Protein AF-F2SB40-F1 (afdb_monomer_lite)

InterPro domains:
  IPR001394 Peptidase C19, ubiquitin carboxyl-terminal hydrolase [PF00443] (615-653)
  IPR018200 Ubiquitin specific protease, conserved site [PS00972] (616-631)
  IPR025305 UCH repeated domain [PF13446] (339-382)
  IPR025305 UCH repeated domain [PF13446] (407-465)
  IPR025305 UCH repeated domain [PF13446] (474-531)
  IPR025305 UCH repeated domain [PF13446] (541-599)
  IPR028889 Ubiquitin specific protease UPS, catalytic domain [PS50235] (615-692)
  IPR038765 Papain-like cysteine peptidase superfamily [SSF54001] (611-652)
  IPR044635 Ubiquitin carboxyl-terminal hydrolase 14-like [PTHR43982] (530-666)

Structure (mmCIF, N/CA/C/O backbone):
data_AF-F2SB40-F1
#
_entry.id   AF-F2SB40-F1
#
loop_
_atom_site.group_PDB
_atom_site.id
_atom_site.type_symbol
_atom_site.label_atom_id
_atom_site.label_alt_id
_atom_site.label_comp_id
_atom_site.label_asym_id
_atom_site.label_entity_id
_atom_site.label_seq_id
_atom_site.pdbx_PDB_ins_code
_atom_site.Cartn_x
_atom_site.Cartn_y
_atom_site.Cartn_z
_atom_site.occupancy
_atom_site.B_iso_or_equiv
_atom_site.auth_seq_id
_atom_site.auth_comp_id
_atom_site.auth_asym_id
_atom_site.auth_atom_id
_atom_site.pdbx_PDB_model_num
ATOM 1 N N . MET A 1 1 ? -18.895 -12.998 6.238 1.00 28.23 1 MET A N 1
ATOM 2 C CA . MET A 1 1 ? -17.558 -13.439 5.783 1.00 28.23 1 MET A CA 1
ATOM 3 C C . MET A 1 1 ? -16.600 -12.278 5.971 1.00 28.23 1 MET A C 1
ATOM 5 O O . MET A 1 1 ? -16.789 -11.262 5.314 1.00 28.23 1 MET A O 1
ATOM 9 N N . SER A 1 2 ? -15.658 -12.364 6.914 1.00 29.38 2 SER A N 1
ATOM 10 C CA . SER A 1 2 ? -14.645 -11.318 7.070 1.00 29.38 2 SER A CA 1
ATOM 11 C C . SER A 1 2 ? -13.759 -11.311 5.826 1.00 29.38 2 SER A C 1
ATOM 13 O O . SER A 1 2 ? -13.246 -12.346 5.401 1.00 29.38 2 SER A O 1
ATOM 15 N N . LEU A 1 3 ? -13.625 -10.144 5.197 1.00 39.22 3 LEU A N 1
ATOM 16 C CA . LEU A 1 3 ? -12.576 -9.932 4.207 1.00 39.22 3 LEU A CA 1
ATOM 17 C C . LEU A 1 3 ? -11.230 -10.226 4.894 1.00 39.22 3 LEU A C 1
ATOM 19 O O . LEU A 1 3 ? -11.076 -9.867 6.065 1.00 39.22 3 LEU A O 1
ATOM 23 N N . PRO A 1 4 ? -10.266 -10.874 4.217 1.00 48.09 4 PRO A N 1
ATOM 24 C CA . PRO A 1 4 ? -8.940 -11.074 4.789 1.00 48.09 4 PRO A CA 1
ATOM 25 C C . PRO A 1 4 ? -8.382 -9.720 5.241 1.00 48.09 4 PRO A C 1
ATOM 27 O O . PRO A 1 4 ? -8.562 -8.723 4.536 1.00 48.09 4 PRO A O 1
ATOM 30 N N . ALA A 1 5 ? -7.768 -9.678 6.427 1.00 55.31 5 ALA A N 1
ATOM 31 C CA . ALA A 1 5 ? -7.206 -8.455 6.991 1.00 55.31 5 ALA A CA 1
ATOM 32 C C . ALA A 1 5 ? -6.193 -7.855 6.005 1.00 55.31 5 ALA A C 1
ATOM 34 O O . ALA A 1 5 ? -5.269 -8.537 5.565 1.00 55.31 5 ALA A O 1
ATOM 35 N N . LYS A 1 6 ? -6.392 -6.591 5.629 1.00 73.12 6 LYS A N 1
ATOM 36 C CA . LYS A 1 6 ? -5.587 -5.888 4.625 1.00 73.12 6 LYS A CA 1
ATOM 37 C C . LYS A 1 6 ? -5.121 -4.571 5.215 1.00 73.12 6 LYS A C 1
ATOM 39 O O . LYS A 1 6 ? -5.950 -3.795 5.677 1.00 73.12 6 LYS A O 1
ATOM 44 N N . LEU A 1 7 ? -3.818 -4.315 5.208 1.00 79.25 7 LEU A N 1
ATOM 45 C CA . LEU A 1 7 ? -3.303 -3.034 5.672 1.00 79.25 7 LEU A CA 1
ATOM 46 C C . LEU A 1 7 ? -3.738 -1.957 4.673 1.00 79.25 7 LEU A C 1
ATOM 48 O O . LEU A 1 7 ? -3.520 -2.095 3.466 1.00 79.25 7 LEU A O 1
ATOM 52 N N . GLY A 1 8 ? -4.368 -0.900 5.170 1.00 89.94 8 GLY A N 1
ATOM 53 C CA . GLY A 1 8 ? -4.621 0.287 4.372 1.00 89.94 8 GLY A CA 1
ATOM 54 C C . GLY A 1 8 ? -3.367 1.150 4.237 1.00 89.94 8 GLY A C 1
ATOM 55 O O . GLY A 1 8 ? -2.465 1.086 5.065 1.00 89.94 8 GLY A O 1
ATOM 56 N N . LYS A 1 9 ? -3.263 1.949 3.182 1.00 93.25 9 LYS A N 1
ATOM 57 C CA . LYS A 1 9 ? -2.120 2.836 2.959 1.00 93.25 9 LYS A CA 1
ATOM 58 C C . LYS A 1 9 ? -2.567 4.145 2.372 1.00 93.25 9 LYS A C 1
ATOM 60 O O . LYS A 1 9 ? -3.312 4.176 1.398 1.00 93.25 9 LYS A O 1
ATOM 65 N N . THR A 1 10 ? -2.079 5.239 2.919 1.00 94.81 10 THR A N 1
ATOM 66 C CA . THR A 1 10 ? -2.221 6.544 2.285 1.00 94.81 10 THR A CA 1
ATOM 67 C C . THR A 1 10 ? -1.471 6.559 0.952 1.00 94.81 10 THR A C 1
ATOM 69 O O . THR A 1 10 ? -0.484 5.847 0.760 1.00 94.81 10 THR A O 1
ATOM 72 N N . ALA A 1 11 ? -1.949 7.362 0.006 1.00 94.25 11 ALA A N 1
ATOM 73 C CA . ALA A 1 11 ? -1.330 7.510 -1.304 1.00 94.25 11 ALA A CA 1
ATOM 74 C C . ALA A 1 11 ? 0.178 7.847 -1.247 1.00 94.25 11 ALA A C 1
ATOM 76 O O . ALA A 1 11 ? 0.924 7.202 -1.983 1.00 94.25 11 ALA A O 1
ATOM 77 N N . PRO A 1 12 ? 0.666 8.749 -0.364 1.00 94.06 12 PRO A N 1
ATOM 78 C CA . PRO A 1 12 ? 2.102 8.999 -0.233 1.00 94.06 12 PRO A CA 1
ATOM 79 C C . PRO A 1 12 ? 2.893 7.760 0.204 1.00 94.06 12 PRO A C 1
ATOM 81 O O . PRO A 1 12 ? 3.947 7.485 -0.368 1.00 94.06 12 PRO A O 1
ATOM 84 N N . LEU A 1 13 ? 2.370 6.974 1.158 1.00 94.25 13 LEU A N 1
ATOM 85 C CA . LEU A 1 13 ? 3.029 5.739 1.592 1.00 94.25 13 LEU A CA 1
ATOM 86 C C . LEU A 1 13 ? 3.059 4.705 0.464 1.00 94.25 13 LEU A C 1
ATOM 88 O O . LEU A 1 13 ? 4.094 4.098 0.225 1.00 94.25 13 LEU A O 1
ATOM 92 N N . LEU A 1 14 ? 1.958 4.546 -0.279 1.00 95.50 14 LEU A N 1
ATOM 93 C CA . LEU A 1 14 ? 1.926 3.647 -1.434 1.00 95.50 14 LEU A CA 1
ATOM 94 C C . LEU A 1 14 ? 2.994 4.028 -2.468 1.00 95.50 14 LEU A C 1
ATOM 96 O O . LEU A 1 14 ? 3.682 3.149 -2.976 1.00 95.50 14 LEU A O 1
ATOM 100 N N . ILE A 1 15 ? 3.162 5.322 -2.762 1.00 95.25 15 ILE A N 1
ATOM 101 C CA . ILE A 1 15 ? 4.227 5.797 -3.655 1.00 95.25 15 ILE A CA 1
ATOM 102 C C . ILE A 1 15 ? 5.599 5.429 -3.084 1.00 95.25 15 ILE A C 1
ATOM 104 O O . ILE A 1 15 ? 6.422 4.881 -3.814 1.00 95.25 15 ILE A O 1
ATOM 108 N N . GLN A 1 16 ? 5.847 5.700 -1.799 1.00 93.44 16 GLN A N 1
ATOM 109 C CA . GLN A 1 16 ? 7.116 5.370 -1.152 1.00 93.44 16 GLN A CA 1
ATOM 110 C C . GLN A 1 16 ? 7.410 3.868 -1.232 1.00 93.44 16 GLN A C 1
ATOM 112 O O . GLN A 1 16 ? 8.497 3.497 -1.666 1.00 93.44 16 GLN A O 1
ATOM 117 N N . ASP A 1 17 ? 6.451 3.008 -0.902 1.00 93.06 17 ASP A N 1
ATOM 118 C CA . ASP A 1 17 ? 6.629 1.555 -0.951 1.00 93.06 17 ASP A CA 1
ATOM 119 C C . ASP A 1 17 ? 6.914 1.067 -2.375 1.00 93.06 17 ASP A C 1
ATOM 121 O O . ASP A 1 17 ? 7.783 0.229 -2.586 1.00 93.06 17 ASP A O 1
ATOM 125 N N . VAL A 1 18 ? 6.250 1.641 -3.380 1.00 94.62 18 VAL A N 1
ATOM 126 C CA . VAL A 1 18 ? 6.500 1.327 -4.794 1.00 94.62 18 VAL A CA 1
ATOM 127 C C . VAL A 1 18 ? 7.925 1.680 -5.229 1.00 94.62 18 VAL A C 1
ATOM 129 O O . VAL A 1 18 ? 8.498 0.986 -6.065 1.00 94.62 18 VAL A O 1
ATOM 132 N N . LEU A 1 19 ? 8.528 2.727 -4.661 1.00 93.56 19 LEU A N 1
ATOM 133 C CA . LEU A 1 19 ? 9.929 3.068 -4.928 1.00 93.56 19 LEU A CA 1
ATOM 134 C C . LEU A 1 19 ? 10.928 2.118 -4.250 1.00 93.56 19 LEU A C 1
ATOM 136 O O . LEU A 1 19 ? 12.068 2.038 -4.705 1.00 93.56 19 LEU A O 1
ATOM 140 N N . HIS A 1 20 ? 10.530 1.432 -3.178 1.00 91.50 20 HIS A N 1
ATOM 141 C CA . HIS A 1 20 ? 11.404 0.547 -2.397 1.00 91.50 20 HIS A CA 1
ATOM 142 C C . HIS A 1 20 ? 11.163 -0.945 -2.671 1.00 91.50 20 HIS A C 1
ATOM 144 O O . HIS A 1 20 ? 11.933 -1.783 -2.210 1.00 91.50 20 HIS A O 1
ATOM 150 N N . HIS A 1 21 ? 10.111 -1.293 -3.415 1.00 92.06 21 HIS A N 1
ATOM 151 C CA . HIS A 1 21 ? 9.784 -2.676 -3.745 1.00 92.06 21 HIS A CA 1
ATOM 152 C C . HIS A 1 21 ? 10.536 -3.143 -4.990 1.00 92.06 21 HIS A C 1
ATOM 154 O O . HIS A 1 21 ? 10.103 -2.856 -6.106 1.00 92.06 21 HIS A O 1
ATOM 160 N N . ASP A 1 22 ? 11.606 -3.914 -4.796 1.00 90.56 22 ASP A N 1
ATOM 161 C CA . ASP A 1 22 ? 12.365 -4.524 -5.890 1.00 90.56 22 ASP A CA 1
ATOM 162 C C . ASP A 1 22 ? 11.961 -5.996 -6.112 1.00 90.56 22 ASP A C 1
ATOM 164 O O . ASP A 1 22 ? 12.381 -6.883 -5.361 1.00 90.56 22 ASP A O 1
ATOM 168 N N . PRO A 1 23 ? 11.163 -6.306 -7.150 1.00 86.94 23 PRO A N 1
ATOM 169 C CA . PRO A 1 23 ? 10.745 -7.676 -7.423 1.00 86.94 23 PRO A CA 1
ATOM 170 C C . PRO A 1 23 ? 11.875 -8.548 -7.986 1.00 86.94 23 PRO A C 1
ATOM 172 O O . PRO A 1 23 ? 11.729 -9.770 -7.988 1.00 86.94 23 PRO A O 1
ATOM 175 N N . ALA A 1 24 ? 12.964 -7.946 -8.479 1.00 83.81 24 ALA A N 1
ATOM 176 C CA . ALA A 1 24 ? 14.077 -8.640 -9.120 1.00 83.81 24 ALA A CA 1
ATOM 177 C C . ALA A 1 24 ? 15.252 -8.913 -8.166 1.00 83.81 24 ALA A C 1
ATOM 179 O O . ALA A 1 24 ? 16.233 -9.527 -8.587 1.00 83.81 24 ALA A O 1
ATOM 180 N N . SER A 1 25 ? 15.168 -8.471 -6.906 1.00 84.31 25 SER A N 1
ATOM 181 C CA . SER A 1 25 ? 16.242 -8.695 -5.941 1.00 84.31 25 SER A CA 1
ATOM 182 C C . SER A 1 25 ? 16.431 -10.193 -5.640 1.00 84.31 25 SER A C 1
ATOM 184 O O . SER A 1 25 ? 15.452 -10.887 -5.344 1.00 84.31 25 SER A O 1
ATOM 186 N N . PRO A 1 26 ? 17.674 -10.715 -5.669 1.00 76.69 26 PRO A N 1
ATOM 187 C CA . PRO A 1 26 ? 17.960 -12.108 -5.329 1.00 76.69 26 PRO A CA 1
ATOM 188 C C . PRO A 1 26 ? 17.792 -12.398 -3.830 1.00 76.69 26 PRO A C 1
ATOM 190 O O . PRO A 1 26 ? 17.508 -13.533 -3.458 1.00 76.69 26 PRO A O 1
ATOM 193 N N . THR A 1 27 ? 17.951 -11.382 -2.974 1.00 82.19 27 THR A N 1
ATOM 194 C CA . THR A 1 27 ? 17.846 -11.465 -1.505 1.00 82.19 27 THR A CA 1
ATOM 195 C C . THR A 1 27 ? 16.494 -10.984 -0.983 1.00 82.19 27 THR A C 1
ATOM 197 O O . THR A 1 27 ? 16.355 -10.663 0.196 1.00 82.19 27 THR A O 1
ATOM 200 N N . ARG A 1 28 ? 15.481 -10.968 -1.858 1.00 82.44 28 ARG A N 1
ATOM 201 C CA . ARG A 1 28 ? 14.147 -10.450 -1.561 1.00 82.44 28 ARG A CA 1
ATOM 202 C C . ARG A 1 28 ? 13.545 -11.103 -0.303 1.00 82.44 28 ARG A C 1
ATOM 204 O O . ARG A 1 28 ? 13.462 -12.334 -0.239 1.00 82.44 28 ARG A O 1
ATOM 211 N N . PRO A 1 29 ? 13.038 -10.307 0.657 1.00 82.50 29 PRO A N 1
ATOM 212 C CA . PRO A 1 29 ? 12.379 -10.835 1.844 1.00 82.50 29 PRO A CA 1
ATOM 213 C C . PRO A 1 29 ? 11.060 -11.528 1.480 1.00 82.50 29 PRO A C 1
ATOM 215 O O . PRO A 1 29 ? 10.390 -11.174 0.508 1.00 82.50 29 PRO A O 1
ATOM 218 N N . GLN A 1 30 ? 10.642 -12.497 2.302 1.00 84.50 30 GLN A N 1
ATOM 219 C CA . GLN A 1 30 ? 9.327 -13.137 2.144 1.00 84.50 30 GLN A CA 1
ATOM 220 C C . GLN A 1 30 ? 8.177 -12.135 2.314 1.00 84.50 30 GLN A C 1
ATOM 222 O O . GLN A 1 30 ? 7.143 -12.263 1.661 1.00 84.50 30 GLN A O 1
ATOM 227 N N . PHE A 1 31 ? 8.373 -11.138 3.181 1.00 87.06 31 PHE A N 1
ATOM 228 C CA . PHE A 1 31 ? 7.428 -10.054 3.395 1.00 87.06 31 PHE A CA 1
ATOM 229 C C . PHE A 1 31 ? 7.397 -9.122 2.185 1.00 87.06 31 PHE A C 1
ATOM 231 O O . PHE A 1 31 ? 8.397 -8.501 1.825 1.00 87.06 31 PHE A O 1
ATOM 238 N N . ASN A 1 32 ? 6.232 -8.995 1.564 1.00 89.25 32 ASN A N 1
ATOM 239 C CA . ASN A 1 32 ? 6.019 -8.088 0.456 1.00 89.25 32 ASN A CA 1
ATOM 240 C C . ASN A 1 32 ? 5.398 -6.789 0.961 1.00 89.25 32 ASN A C 1
ATOM 242 O O . ASN A 1 32 ? 4.195 -6.730 1.247 1.00 89.25 32 ASN A O 1
ATOM 246 N N . ILE A 1 33 ? 6.216 -5.734 0.973 1.00 89.19 33 ILE A N 1
ATOM 247 C CA . ILE A 1 33 ? 5.806 -4.418 1.452 1.00 89.19 33 ILE A CA 1
ATOM 248 C C . ILE A 1 33 ? 4.536 -3.929 0.762 1.00 89.19 33 ILE A C 1
ATOM 250 O O . ILE A 1 33 ? 3.742 -3.292 1.424 1.00 89.19 33 ILE A O 1
ATOM 254 N N . LEU A 1 34 ? 4.257 -4.263 -0.504 1.00 91.50 34 LEU A N 1
ATOM 255 C CA . LEU A 1 34 ? 3.097 -3.756 -1.248 1.00 91.50 34 LEU A CA 1
ATOM 256 C C . LEU A 1 34 ? 1.748 -4.382 -0.861 1.00 91.50 34 LEU A C 1
ATOM 258 O O . LEU A 1 34 ? 0.716 -3.749 -1.105 1.00 91.50 34 LEU A O 1
ATOM 262 N N . LYS A 1 35 ? 1.719 -5.588 -0.282 1.00 88.69 35 LYS A N 1
ATOM 263 C CA . LYS A 1 35 ? 0.466 -6.340 -0.050 1.00 88.69 35 LYS A CA 1
ATOM 264 C C . LYS A 1 35 ? 0.306 -6.921 1.354 1.00 88.69 35 LYS A C 1
ATOM 266 O O . LYS A 1 35 ? -0.832 -7.133 1.772 1.00 88.69 35 LYS A O 1
ATOM 271 N N . ASP A 1 36 ? 1.402 -7.197 2.053 1.00 88.62 36 ASP A N 1
ATOM 272 C CA . ASP A 1 36 ? 1.358 -7.948 3.302 1.00 88.62 36 ASP A CA 1
ATOM 273 C C . ASP A 1 36 ? 1.142 -7.014 4.496 1.00 88.62 36 ASP A C 1
ATOM 275 O O . ASP A 1 36 ? 1.557 -5.853 4.508 1.00 88.62 36 ASP A O 1
ATOM 279 N N . VAL A 1 37 ? 0.453 -7.522 5.519 1.00 87.25 37 VAL A N 1
ATOM 280 C CA . VAL A 1 37 ? 0.242 -6.789 6.769 1.00 87.25 37 VAL A CA 1
ATOM 281 C C . VAL A 1 37 ? 1.469 -7.005 7.656 1.00 87.25 37 VAL A C 1
ATOM 283 O O . VAL A 1 37 ? 1.755 -8.158 7.986 1.00 87.25 37 VAL A O 1
ATOM 286 N N . PRO A 1 38 ? 2.188 -5.948 8.076 1.00 86.69 38 PRO A N 1
ATOM 287 C CA . PRO A 1 38 ? 3.380 -6.106 8.893 1.00 86.69 38 PRO A CA 1
ATOM 288 C C . PRO A 1 38 ? 3.028 -6.742 10.246 1.00 86.69 38 PRO A C 1
ATOM 290 O O . PRO A 1 38 ? 1.905 -6.559 10.750 1.00 86.69 38 PRO A O 1
ATOM 293 N N . PRO A 1 39 ? 3.946 -7.513 10.852 1.00 87.25 39 PRO A N 1
ATOM 294 C CA . PRO A 1 39 ? 3.763 -7.990 12.214 1.00 87.25 39 PRO A CA 1
ATOM 295 C C . PRO A 1 39 ? 3.679 -6.810 13.190 1.00 87.25 39 PRO A C 1
ATOM 297 O O . PRO A 1 39 ? 4.095 -5.691 12.897 1.00 87.25 39 PRO A O 1
ATOM 300 N N . ILE A 1 40 ? 3.103 -7.057 14.361 1.00 87.12 40 ILE A N 1
ATOM 301 C CA . ILE A 1 40 ? 3.006 -6.041 15.408 1.00 87.12 40 ILE A CA 1
ATOM 302 C C . ILE A 1 40 ? 4.417 -5.744 15.934 1.00 87.12 40 ILE A C 1
ATOM 304 O O . ILE A 1 40 ? 5.146 -6.657 16.314 1.00 87.12 40 ILE A O 1
ATOM 308 N N . PHE A 1 41 ? 4.806 -4.468 15.948 1.00 86.56 41 PHE A N 1
ATOM 309 C CA . PHE A 1 41 ? 6.072 -4.034 16.536 1.00 86.56 41 PHE A CA 1
ATOM 310 C C . PHE A 1 41 ? 5.911 -3.863 18.049 1.00 86.56 41 PHE A C 1
ATOM 312 O O . PHE A 1 41 ? 5.234 -2.933 18.496 1.00 86.56 41 PHE A O 1
ATOM 319 N N . TYR A 1 42 ? 6.539 -4.748 18.828 1.00 80.19 42 TYR A N 1
ATOM 320 C CA . TYR A 1 42 ? 6.650 -4.609 20.283 1.00 80.19 42 TYR A CA 1
ATOM 321 C C . TYR A 1 42 ? 7.989 -4.003 20.691 1.00 80.19 42 TYR A C 1
ATOM 323 O O . TYR A 1 42 ? 7.983 -2.976 21.370 1.00 80.19 42 TYR A O 1
ATOM 331 N N . ASP A 1 43 ? 9.090 -4.608 20.238 1.00 77.81 43 ASP A N 1
ATOM 332 C CA . ASP A 1 43 ? 10.462 -4.175 20.495 1.00 77.81 43 ASP A CA 1
ATOM 333 C C . ASP A 1 43 ? 11.353 -4.418 19.264 1.00 77.81 43 ASP A C 1
ATOM 335 O O . ASP A 1 43 ? 11.111 -5.323 18.465 1.00 77.81 43 ASP A O 1
ATOM 339 N N . LYS A 1 44 ? 12.417 -3.624 19.130 1.00 77.75 44 LYS A N 1
ATOM 340 C CA . LYS A 1 44 ? 13.382 -3.698 18.033 1.00 77.75 44 LYS A CA 1
ATOM 341 C C . LYS A 1 44 ? 14.146 -5.023 18.007 1.00 77.75 44 LYS A C 1
ATOM 343 O O . LYS A 1 44 ? 14.477 -5.484 16.923 1.00 77.75 44 LYS A O 1
ATOM 348 N N . SER A 1 45 ? 14.417 -5.631 19.163 1.00 77.88 45 SER A N 1
ATOM 349 C CA . SER A 1 45 ? 15.178 -6.888 19.250 1.00 77.88 45 SER A CA 1
ATOM 350 C C . SER A 1 45 ? 14.445 -8.093 18.648 1.00 77.88 45 SER A C 1
ATOM 352 O O . SER A 1 45 ? 15.080 -9.006 18.128 1.00 77.88 45 SER A O 1
ATOM 354 N N . SER A 1 46 ? 13.111 -8.082 18.703 1.00 76.94 46 SER A N 1
ATOM 355 C CA . SER A 1 46 ? 12.243 -9.167 18.229 1.00 76.94 46 SER A CA 1
ATOM 356 C C . SER A 1 46 ? 11.613 -8.886 16.865 1.00 76.94 46 SER A C 1
ATOM 358 O O . SER A 1 46 ? 11.003 -9.779 16.274 1.00 76.94 46 SER A O 1
ATOM 360 N N . TYR A 1 47 ? 11.735 -7.656 16.358 1.00 81.31 47 TYR A N 1
ATOM 361 C CA . TYR A 1 47 ? 11.124 -7.277 15.095 1.00 81.31 47 TYR A CA 1
ATOM 362 C C . TYR A 1 47 ? 11.957 -7.773 13.905 1.00 81.31 47 TYR A C 1
ATOM 364 O O . TYR A 1 47 ? 13.162 -7.515 13.866 1.00 81.31 47 TYR A O 1
ATOM 372 N N . PRO A 1 48 ? 11.348 -8.446 12.912 1.00 78.94 48 PRO A N 1
ATOM 373 C CA . PRO A 1 48 ? 12.091 -8.934 11.760 1.00 78.94 48 PRO A CA 1
ATOM 374 C C . PRO A 1 48 ? 12.623 -7.767 10.928 1.00 78.94 48 PRO A C 1
ATOM 376 O O . PRO A 1 48 ? 11.882 -6.833 10.608 1.00 78.94 48 PRO A O 1
ATOM 379 N N . ASP A 1 49 ? 13.896 -7.837 10.546 1.00 78.12 49 ASP A N 1
ATOM 380 C CA . ASP A 1 49 ? 14.454 -6.914 9.565 1.00 78.12 49 ASP A CA 1
ATOM 381 C C . ASP A 1 49 ? 14.028 -7.359 8.162 1.00 78.12 49 ASP A C 1
ATOM 383 O O . ASP A 1 49 ? 14.441 -8.406 7.665 1.00 78.12 49 ASP A O 1
ATOM 387 N N . TYR A 1 50 ? 13.145 -6.573 7.549 1.00 76.75 50 TYR A N 1
ATOM 388 C CA . TYR A 1 50 ? 12.689 -6.779 6.175 1.00 76.75 50 TYR A CA 1
ATOM 389 C C . TYR A 1 50 ? 13.453 -5.915 5.170 1.00 76.75 50 TYR A C 1
ATOM 391 O O . TYR A 1 50 ? 13.048 -5.832 4.009 1.00 76.75 50 TYR A O 1
ATOM 399 N N . SER A 1 51 ? 14.514 -5.228 5.599 1.00 75.19 51 SER A N 1
ATOM 400 C CA . SER A 1 51 ? 15.353 -4.466 4.687 1.00 75.19 51 SER A CA 1
ATOM 401 C C . SER A 1 51 ? 16.192 -5.404 3.825 1.00 75.19 51 SER A C 1
ATOM 403 O O . SER A 1 51 ? 16.750 -6.397 4.285 1.00 75.19 51 SER A O 1
ATOM 405 N N . ASP A 1 52 ? 16.263 -5.084 2.539 1.00 80.75 52 ASP A N 1
ATOM 406 C CA . ASP A 1 52 ? 17.128 -5.771 1.595 1.00 80.75 52 ASP A CA 1
ATOM 407 C C . ASP A 1 52 ? 18.185 -4.778 1.125 1.00 80.75 52 ASP A C 1
ATOM 409 O O . ASP A 1 52 ? 17.893 -3.838 0.384 1.00 80.75 52 ASP A O 1
ATOM 413 N N . SER A 1 53 ? 19.418 -4.957 1.595 1.00 82.06 53 SER A N 1
ATOM 414 C CA . SER A 1 53 ? 20.533 -4.061 1.279 1.00 82.06 53 SER A CA 1
ATOM 415 C C . SER A 1 53 ? 20.911 -4.076 -0.204 1.00 82.06 53 SER A C 1
ATOM 417 O O . SER A 1 53 ? 21.488 -3.101 -0.688 1.00 82.06 53 SER A O 1
ATOM 419 N N . ASN A 1 54 ? 20.561 -5.144 -0.929 1.00 84.31 54 ASN A N 1
ATOM 420 C CA . ASN A 1 54 ? 20.808 -5.274 -2.363 1.00 84.31 54 ASN A CA 1
ATOM 421 C C . ASN A 1 54 ? 19.624 -4.802 -3.216 1.00 84.31 54 ASN A C 1
ATOM 423 O O . ASN A 1 54 ? 19.786 -4.631 -4.427 1.00 84.31 54 ASN A O 1
ATOM 427 N N . ALA A 1 55 ? 18.448 -4.586 -2.616 1.00 88.69 55 ALA A N 1
ATOM 428 C CA . ALA A 1 55 ? 17.281 -4.119 -3.346 1.00 88.69 55 ALA A CA 1
ATOM 429 C C . ALA A 1 55 ? 17.509 -2.707 -3.894 1.00 88.69 55 ALA A C 1
ATOM 431 O O . ALA A 1 55 ? 17.995 -1.789 -3.224 1.00 88.69 55 ALA A O 1
ATOM 432 N N . CYS A 1 56 ? 17.118 -2.503 -5.145 1.00 91.88 56 CYS A N 1
ATOM 433 C CA . CYS A 1 56 ? 17.217 -1.202 -5.767 1.00 91.88 56 CYS A CA 1
ATOM 434 C C . CYS A 1 56 ? 16.171 -0.238 -5.187 1.00 91.88 56 CYS A C 1
ATOM 436 O O . CYS A 1 56 ? 14.988 -0.358 -5.478 1.00 91.88 56 CYS A O 1
ATOM 438 N N . VAL A 1 57 ? 16.611 0.845 -4.538 1.00 93.12 57 VAL A N 1
ATOM 439 C CA . VAL A 1 57 ? 15.745 2.023 -4.328 1.00 93.12 57 VAL A CA 1
ATOM 440 C C . VAL A 1 57 ? 15.539 2.723 -5.671 1.00 93.12 57 VAL A C 1
ATOM 442 O O . VAL A 1 57 ? 16.458 3.368 -6.205 1.00 93.12 57 VAL A O 1
ATOM 445 N N . HIS A 1 58 ? 14.361 2.533 -6.256 1.00 94.75 58 HIS A N 1
ATOM 446 C CA . HIS A 1 58 ? 14.073 2.857 -7.641 1.00 94.75 58 HIS A CA 1
ATOM 447 C C . HIS A 1 58 ? 14.012 4.364 -7.894 1.00 94.75 58 HIS A C 1
ATOM 449 O O . HIS A 1 58 ? 13.405 5.140 -7.157 1.00 94.75 58 HIS A O 1
ATOM 455 N N . ARG A 1 59 ? 14.619 4.780 -9.010 1.00 95.88 59 ARG A N 1
ATOM 456 C CA . ARG A 1 59 ? 14.510 6.138 -9.549 1.00 95.88 59 ARG A CA 1
ATOM 457 C C . ARG A 1 59 ? 13.835 6.057 -10.908 1.00 95.88 59 ARG A C 1
ATOM 459 O O . ARG A 1 59 ? 14.496 5.811 -11.912 1.00 95.88 59 ARG A O 1
ATOM 466 N N . PHE A 1 60 ? 12.517 6.202 -10.917 1.00 97.12 60 PHE A N 1
ATOM 467 C CA . PHE A 1 60 ? 11.719 6.078 -12.130 1.00 97.12 60 PHE A CA 1
ATOM 468 C C . PHE A 1 60 ? 11.777 7.343 -12.992 1.00 97.12 60 PHE A C 1
ATOM 470 O O . PHE A 1 60 ? 11.611 8.458 -12.490 1.00 97.12 60 PHE A O 1
ATOM 477 N N . ILE A 1 61 ? 11.986 7.145 -14.292 1.00 96.44 61 ILE A N 1
ATOM 478 C CA . ILE A 1 61 ? 11.884 8.164 -15.340 1.00 96.44 61 ILE A CA 1
ATOM 479 C C . ILE A 1 61 ? 10.654 7.882 -16.207 1.00 96.44 61 ILE A C 1
ATOM 481 O O . ILE A 1 61 ? 10.336 6.723 -16.482 1.00 96.44 61 ILE A O 1
ATOM 485 N N . THR A 1 62 ? 9.945 8.931 -16.617 1.00 96.19 62 THR A N 1
ATOM 486 C CA . THR A 1 62 ? 8.667 8.798 -17.330 1.00 96.19 62 THR A CA 1
ATOM 487 C C . THR A 1 62 ? 8.868 8.481 -18.808 1.00 96.19 62 THR A C 1
ATOM 489 O O . THR A 1 62 ? 9.670 9.122 -19.485 1.00 96.19 62 THR A O 1
ATOM 492 N N . LYS A 1 63 ? 8.050 7.562 -19.330 1.00 95.38 63 LYS A N 1
ATOM 493 C CA . LYS A 1 63 ? 7.865 7.294 -20.760 1.00 95.38 63 LYS A CA 1
ATOM 494 C C . LYS A 1 63 ? 6.673 8.119 -21.273 1.00 95.38 63 LYS A C 1
ATOM 496 O O . LYS A 1 63 ? 5.520 7.755 -21.011 1.00 95.38 63 LYS A O 1
ATOM 501 N N . PRO A 1 64 ? 6.897 9.244 -21.979 1.00 92.12 64 PRO A N 1
ATOM 502 C CA . PRO A 1 64 ? 5.837 10.194 -22.319 1.00 92.12 64 PRO A CA 1
ATOM 503 C C . PRO A 1 64 ? 4.810 9.609 -23.293 1.00 92.12 64 PRO A C 1
ATOM 505 O O . PRO A 1 64 ? 3.634 9.943 -23.218 1.00 92.12 64 PRO A O 1
ATOM 508 N N . HIS A 1 65 ? 5.217 8.698 -24.179 1.00 92.19 65 HIS A N 1
ATOM 509 C CA . HIS A 1 65 ? 4.326 8.107 -25.183 1.00 92.19 65 HIS A CA 1
ATOM 510 C C . HIS A 1 65 ? 3.403 7.010 -24.647 1.00 92.19 65 HIS A C 1
ATOM 512 O O . HIS A 1 65 ? 2.481 6.589 -25.340 1.00 92.19 65 HIS A O 1
ATOM 518 N N . GLN A 1 66 ? 3.618 6.577 -23.406 1.00 93.44 66 GLN A N 1
ATOM 519 C CA . GLN A 1 66 ? 2.791 5.591 -22.711 1.00 93.44 66 GLN A CA 1
ATOM 520 C C . GLN A 1 66 ? 2.050 6.190 -21.506 1.00 93.44 66 GLN A C 1
ATOM 522 O O . GLN A 1 66 ? 1.311 5.479 -20.823 1.00 93.44 66 GLN A O 1
ATOM 527 N N . SER A 1 67 ? 2.242 7.484 -21.238 1.00 94.25 67 SER A N 1
ATOM 528 C CA . SER A 1 67 ? 1.699 8.169 -20.066 1.00 94.25 67 SER A CA 1
ATOM 529 C C . SER A 1 67 ? 0.611 9.162 -20.464 1.00 94.25 67 SER A C 1
ATOM 531 O O . SER A 1 67 ? 0.737 9.877 -21.454 1.00 94.25 67 SER A O 1
ATOM 533 N N . VAL A 1 68 ? -0.452 9.222 -19.667 1.00 92.25 68 VAL A N 1
ATOM 534 C CA . VAL A 1 68 ? -1.534 10.205 -19.755 1.00 92.25 68 VAL A CA 1
ATOM 535 C C . VAL A 1 68 ? -1.874 10.656 -18.349 1.00 92.25 68 VAL A C 1
ATOM 537 O O . VAL A 1 68 ? -2.361 9.873 -17.530 1.00 92.25 68 VAL A O 1
ATOM 540 N N . LEU A 1 69 ? -1.638 11.934 -18.093 1.00 87.50 69 LEU A N 1
ATOM 541 C CA . LEU A 1 69 ? -1.980 12.586 -16.839 1.00 87.50 69 LEU A CA 1
ATOM 542 C C . LEU A 1 69 ? -3.333 13.295 -16.953 1.00 87.50 69 LEU A C 1
ATOM 544 O O . LEU A 1 69 ? -3.735 13.681 -18.055 1.00 87.50 69 LEU A O 1
ATOM 548 N N . PRO A 1 70 ? -4.049 13.475 -15.835 1.00 80.31 70 PRO A N 1
ATOM 549 C CA . PRO A 1 70 ? -5.206 14.357 -15.810 1.00 80.31 70 PRO A CA 1
ATOM 550 C C . PRO A 1 70 ? -4.770 15.798 -16.107 1.00 80.31 70 PRO A C 1
ATOM 552 O O . PRO A 1 70 ? -3.731 16.245 -15.627 1.00 80.31 70 PRO A O 1
ATOM 555 N N . ALA A 1 71 ? -5.572 16.525 -16.893 1.00 70.75 71 ALA A N 1
ATOM 556 C CA . ALA A 1 71 ? -5.276 17.912 -17.262 1.00 70.75 71 ALA A CA 1
ATOM 557 C C . ALA A 1 71 ? -5.200 18.834 -16.034 1.00 70.75 71 ALA A C 1
ATOM 559 O O . ALA A 1 71 ? -4.333 19.694 -15.982 1.00 70.75 71 ALA A O 1
ATOM 560 N N . ASN A 1 72 ? -6.074 18.607 -15.047 1.00 65.81 72 ASN A N 1
ATOM 561 C CA . ASN A 1 72 ? -6.081 19.238 -13.728 1.00 65.81 72 ASN A CA 1
ATOM 562 C C . ASN A 1 72 ? -6.581 18.220 -12.690 1.00 65.81 72 ASN A C 1
ATOM 564 O O . ASN A 1 72 ? -7.420 17.375 -13.020 1.00 65.81 72 ASN A O 1
ATOM 568 N N . ASP A 1 73 ? -6.164 18.355 -11.428 1.00 57.56 73 ASP A N 1
ATOM 569 C CA . ASP A 1 73 ? -6.600 17.480 -10.322 1.00 57.56 73 ASP A CA 1
ATOM 570 C C . ASP A 1 73 ? -8.133 17.442 -10.142 1.00 57.56 73 ASP A C 1
ATOM 572 O O . ASP A 1 73 ? -8.684 16.437 -9.677 1.00 57.56 73 ASP A O 1
ATOM 576 N N . SER A 1 74 ? -8.818 18.509 -10.569 1.00 55.53 74 SER A N 1
ATOM 577 C CA . SER A 1 74 ? -10.266 18.727 -10.465 1.00 55.53 74 SER A CA 1
ATOM 578 C C . SER A 1 74 ? -11.087 18.199 -11.653 1.00 55.53 74 SER A C 1
ATOM 580 O O . SER A 1 74 ? -12.309 18.140 -11.556 1.00 55.53 74 SER A O 1
ATOM 582 N N . GLN A 1 75 ? -10.466 17.814 -12.776 1.00 55.84 75 GLN A N 1
ATOM 583 C CA . GLN A 1 75 ? -11.162 17.341 -13.990 1.00 55.84 75 GLN A CA 1
ATOM 584 C C . GLN A 1 75 ? -11.077 15.816 -14.140 1.00 55.84 75 GLN A C 1
ATOM 586 O O . GLN A 1 75 ? -10.637 15.283 -15.160 1.00 55.84 75 GLN A O 1
ATOM 591 N N . ARG A 1 76 ? -11.499 15.095 -13.099 1.00 66.94 76 ARG A N 1
ATOM 592 C CA . ARG A 1 76 ? -11.563 13.628 -13.109 1.00 66.94 76 ARG A CA 1
ATOM 593 C C . ARG A 1 76 ? -12.817 13.187 -13.858 1.00 66.94 76 ARG A C 1
ATOM 595 O O . ARG A 1 76 ? -13.932 13.326 -13.360 1.00 66.94 76 ARG A O 1
ATOM 602 N N . VAL A 1 77 ? -12.638 12.665 -15.066 1.00 70.06 77 VAL A N 1
ATOM 603 C CA . VAL A 1 77 ? -13.750 12.158 -15.879 1.00 70.06 77 VAL A CA 1
ATOM 604 C C . VAL A 1 77 ? -14.119 10.748 -15.412 1.00 70.06 77 VAL A C 1
ATOM 606 O O . VAL A 1 77 ? -13.252 9.885 -15.270 1.00 70.06 77 VAL A O 1
ATOM 609 N N . ALA A 1 78 ? -15.408 10.497 -15.168 1.00 76.12 78 ALA A N 1
ATOM 610 C CA . ALA A 1 78 ? -15.881 9.166 -14.789 1.00 76.12 78 ALA A CA 1
ATOM 611 C C . ALA A 1 78 ? -15.556 8.137 -15.881 1.00 76.12 78 ALA A C 1
ATOM 613 O O . ALA A 1 78 ? -15.787 8.376 -17.063 1.00 76.12 78 ALA A O 1
ATOM 614 N N . GLY A 1 79 ? -15.006 6.994 -15.475 1.00 75.56 79 GLY A N 1
ATOM 615 C CA . GLY A 1 79 ? -14.561 5.934 -16.376 1.00 75.56 79 GLY A CA 1
ATOM 616 C C . GLY A 1 79 ? -13.224 6.204 -17.073 1.00 75.56 79 GLY A C 1
ATOM 617 O O . GLY A 1 79 ? -12.686 5.286 -17.692 1.00 75.56 79 GLY A O 1
ATOM 618 N N . ALA A 1 80 ? -12.646 7.406 -16.958 1.00 81.50 80 ALA A N 1
ATOM 619 C CA . ALA A 1 80 ? -11.339 7.685 -17.537 1.00 81.50 80 ALA A CA 1
ATOM 620 C C . ALA A 1 80 ? -10.226 6.945 -16.783 1.00 81.50 80 ALA A C 1
ATOM 622 O O . ALA A 1 80 ? -10.224 6.845 -15.550 1.00 81.50 80 ALA A O 1
ATOM 623 N N . ARG A 1 81 ? -9.264 6.437 -17.557 1.00 88.62 81 ARG A N 1
ATOM 624 C CA . ARG A 1 81 ? -8.030 5.824 -17.067 1.00 88.62 81 ARG A CA 1
ATOM 625 C C . ARG A 1 81 ? -6.880 6.791 -17.312 1.00 88.62 81 ARG A C 1
ATOM 627 O O . ARG A 1 81 ? -6.551 7.073 -18.460 1.00 88.62 81 ARG A O 1
ATOM 634 N N . TYR A 1 82 ? -6.252 7.235 -16.235 1.00 92.00 82 TYR A N 1
ATOM 635 C CA . TYR A 1 82 ? -4.993 7.977 -16.280 1.00 92.00 82 TYR A CA 1
ATOM 636 C C . TYR A 1 82 ? -3.861 7.032 -15.894 1.00 92.00 82 TYR A C 1
ATOM 638 O O . TYR A 1 82 ? -4.063 6.137 -15.070 1.00 92.00 82 TYR A O 1
ATOM 646 N N . GLN A 1 83 ? -2.686 7.191 -16.494 1.00 94.50 83 GLN A N 1
ATOM 647 C CA . GLN A 1 83 ? -1.557 6.305 -16.230 1.00 94.50 83 GLN A CA 1
ATOM 648 C C . GLN A 1 83 ? -0.213 6.992 -16.427 1.00 94.50 83 GLN A C 1
ATOM 650 O O . GLN A 1 83 ? -0.051 7.827 -17.312 1.00 94.50 83 GLN A O 1
ATOM 655 N N . VAL A 1 84 ? 0.767 6.587 -15.634 1.00 96.25 84 VAL A N 1
ATOM 656 C CA . VAL A 1 84 ? 2.171 6.952 -15.790 1.00 96.25 84 VAL A CA 1
ATOM 657 C C . VAL A 1 84 ? 2.950 5.660 -15.975 1.00 96.25 84 VAL A C 1
ATOM 659 O O . VAL A 1 84 ? 2.922 4.776 -15.118 1.00 96.25 84 VAL A O 1
ATOM 662 N N . SER A 1 85 ? 3.606 5.546 -17.124 1.00 96.94 85 SER A N 1
ATOM 663 C CA . SER A 1 85 ? 4.481 4.431 -17.463 1.00 96.94 85 SER A CA 1
ATOM 664 C C . SER A 1 85 ? 5.926 4.904 -17.351 1.00 96.94 85 SER A C 1
ATOM 666 O O . SER A 1 85 ? 6.280 5.962 -17.875 1.00 96.94 85 SER A O 1
ATOM 668 N N . SER A 1 86 ? 6.766 4.132 -16.674 1.00 97.56 86 SER A N 1
ATOM 669 C CA . SER A 1 86 ? 8.108 4.540 -16.270 1.00 97.56 86 SER A CA 1
ATOM 670 C C . SER A 1 86 ? 9.112 3.395 -16.351 1.00 97.56 86 SER A C 1
ATOM 672 O O . SER A 1 86 ? 8.734 2.224 -16.382 1.00 97.56 86 SER A O 1
ATOM 674 N N . VAL A 1 87 ? 10.400 3.735 -16.356 1.00 97.38 87 VAL A N 1
ATOM 675 C CA . VAL A 1 87 ? 11.510 2.779 -16.219 1.00 97.38 87 VAL A CA 1
ATOM 676 C C . VAL A 1 87 ? 12.473 3.248 -15.129 1.00 97.38 87 VAL A C 1
ATOM 678 O O . VAL A 1 87 ? 12.686 4.446 -14.952 1.00 97.38 87 VAL A O 1
ATOM 681 N N . CYS A 1 88 ? 13.035 2.328 -14.351 1.00 96.88 88 CYS A N 1
ATOM 682 C CA . CYS A 1 88 ? 14.013 2.658 -13.322 1.00 96.88 88 CYS A CA 1
ATOM 683 C C . CYS A 1 88 ? 15.388 2.950 -13.942 1.00 96.88 88 CYS A C 1
ATOM 685 O O . CYS A 1 88 ? 15.955 2.108 -14.635 1.00 96.88 88 CYS A O 1
ATOM 687 N N . GLN A 1 89 ? 15.979 4.099 -13.608 1.00 94.56 89 GLN A N 1
ATOM 688 C CA . GLN A 1 89 ? 17.307 4.518 -14.073 1.00 94.56 89 GLN A CA 1
ATOM 689 C C . GLN A 1 89 ? 18.457 3.650 -13.524 1.00 94.56 89 GLN A C 1
ATOM 691 O O . GLN A 1 89 ? 19.592 3.794 -13.960 1.00 94.56 89 GLN A O 1
ATOM 696 N N . LYS A 1 90 ? 18.205 2.773 -12.546 1.00 93.25 90 LYS A N 1
ATOM 697 C CA . LYS A 1 90 ? 19.228 1.906 -11.936 1.00 93.25 90 LYS A CA 1
ATOM 698 C C . LYS A 1 90 ? 19.119 0.468 -12.443 1.00 93.25 90 LYS A C 1
ATOM 700 O O . LYS A 1 90 ? 20.018 -0.017 -13.117 1.00 93.25 90 LYS A O 1
ATOM 705 N N . CYS A 1 91 ? 17.994 -0.191 -12.166 1.00 92.94 91 CYS A N 1
ATOM 706 C CA . CYS A 1 91 ? 17.791 -1.610 -12.468 1.00 92.94 91 CYS A CA 1
ATOM 707 C C . CYS A 1 91 ? 16.967 -1.881 -13.737 1.00 92.94 91 CYS A C 1
ATOM 709 O O . CYS A 1 91 ? 16.718 -3.041 -14.046 1.00 92.94 91 CYS A O 1
ATOM 711 N N . ARG A 1 92 ? 16.524 -0.843 -14.467 1.00 94.94 92 ARG A N 1
ATOM 712 C CA . ARG A 1 92 ? 15.679 -0.952 -15.677 1.00 94.94 92 ARG A CA 1
ATOM 713 C C . ARG A 1 92 ? 14.306 -1.610 -15.464 1.00 94.94 92 ARG A C 1
ATOM 715 O O . ARG A 1 92 ? 13.636 -1.939 -16.437 1.00 94.94 92 ARG A O 1
ATOM 722 N N . LEU A 1 93 ? 13.858 -1.775 -14.215 1.00 95.50 93 LEU A N 1
ATOM 723 C CA . LEU A 1 93 ? 12.503 -2.237 -13.905 1.00 95.50 93 LEU A CA 1
ATOM 724 C C . LEU A 1 93 ? 11.467 -1.289 -14.525 1.00 95.50 93 LEU A C 1
ATOM 726 O O . LEU A 1 93 ? 11.561 -0.071 -14.346 1.00 95.50 93 LEU A O 1
ATOM 730 N N . HIS A 1 94 ? 10.479 -1.836 -15.229 1.00 95.81 94 HIS A N 1
ATOM 731 C CA . HIS A 1 94 ? 9.366 -1.063 -15.776 1.00 95.81 94 HIS A CA 1
ATOM 732 C C . HIS A 1 94 ? 8.217 -1.009 -14.785 1.00 95.81 94 HIS A C 1
ATOM 734 O O . HIS A 1 94 ? 7.896 -2.002 -14.134 1.00 95.81 94 HIS A O 1
ATOM 740 N N . LEU A 1 95 ? 7.562 0.142 -14.728 1.00 96.69 95 LEU A N 1
ATOM 741 C CA . LEU A 1 95 ? 6.419 0.392 -13.868 1.00 96.69 95 LEU A CA 1
ATOM 742 C C . LEU A 1 95 ? 5.301 1.050 -14.672 1.00 96.69 95 LEU A C 1
ATOM 744 O O . LEU A 1 95 ? 5.545 1.986 -15.423 1.00 96.69 95 LEU A O 1
ATOM 748 N N . GLU A 1 96 ? 4.070 0.593 -14.478 1.00 96.19 96 GLU A N 1
ATOM 749 C CA . GLU A 1 96 ? 2.858 1.297 -14.900 1.00 96.19 96 GLU A CA 1
ATOM 750 C C . GLU A 1 96 ? 1.997 1.522 -13.660 1.00 96.19 96 GLU A C 1
ATOM 752 O O . GLU A 1 96 ? 1.510 0.567 -13.049 1.00 96.19 96 GLU A O 1
ATOM 757 N N . LEU A 1 97 ? 1.809 2.788 -13.293 1.00 97.06 97 LEU A N 1
ATOM 758 C CA . LEU A 1 97 ? 0.888 3.207 -12.247 1.00 97.06 97 LEU A CA 1
ATOM 759 C C . LEU A 1 97 ? -0.304 3.873 -12.920 1.00 97.06 97 LEU A C 1
ATOM 761 O O . LEU A 1 97 ? -0.151 4.887 -13.597 1.00 97.06 97 LEU A O 1
ATOM 765 N N . ALA A 1 98 ? -1.491 3.310 -12.743 1.00 94.88 98 ALA A N 1
ATOM 766 C CA . ALA A 1 98 ? -2.712 3.818 -13.345 1.00 94.88 98 ALA A CA 1
ATOM 767 C C . ALA A 1 98 ? -3.822 3.989 -12.317 1.00 94.88 98 ALA A C 1
ATOM 769 O O . ALA A 1 98 ? -3.927 3.220 -11.365 1.00 94.88 98 ALA A O 1
ATOM 770 N N . VAL A 1 99 ? -4.689 4.968 -12.546 1.00 92.62 99 VAL A N 1
ATOM 771 C CA . VAL A 1 99 ? -5.851 5.252 -11.704 1.00 92.62 99 VAL A CA 1
ATOM 772 C C . VAL A 1 99 ? -7.096 5.288 -12.569 1.00 92.62 99 VAL A C 1
ATOM 774 O O . VAL A 1 99 ? -7.107 5.877 -13.651 1.00 92.62 99 VAL A O 1
ATOM 777 N N . VAL A 1 100 ? -8.148 4.643 -12.078 1.00 91.06 100 VAL A N 1
ATOM 778 C CA . VAL A 1 100 ? -9.475 4.631 -12.688 1.00 91.06 100 VAL A CA 1
ATOM 779 C C . VAL A 1 100 ? -10.488 5.108 -11.656 1.00 91.06 100 VAL A C 1
ATOM 781 O O . VAL A 1 100 ? -10.533 4.589 -10.539 1.00 91.06 100 VAL A O 1
ATOM 784 N N . PHE A 1 101 ? -11.324 6.069 -12.038 1.00 85.88 101 PHE A N 1
ATOM 785 C CA . PHE A 1 101 ? -12.453 6.526 -11.230 1.00 85.88 101 PHE A CA 1
ATOM 786 C C . PHE A 1 101 ? -13.734 5.909 -11.787 1.00 85.88 101 PHE A C 1
ATOM 788 O O . PHE A 1 101 ? -14.162 6.261 -12.885 1.00 85.88 101 PHE A O 1
ATOM 795 N N . LYS A 1 102 ? -14.351 4.965 -11.062 1.00 81.56 102 LYS A N 1
ATOM 796 C CA . LYS A 1 102 ? -15.580 4.296 -11.543 1.00 81.56 102 LYS A CA 1
ATOM 797 C C . LYS A 1 102 ? -16.759 5.273 -11.665 1.00 81.56 102 LYS A C 1
ATOM 799 O O . LYS A 1 102 ? -17.642 5.074 -12.488 1.00 81.56 102 LYS A O 1
ATOM 804 N N . THR A 1 103 ? -16.763 6.329 -10.858 1.00 78.19 103 THR A N 1
ATOM 805 C CA . THR A 1 103 ? -17.773 7.398 -10.843 1.00 78.19 103 THR A CA 1
ATOM 806 C C . THR A 1 103 ? -17.079 8.755 -10.675 1.00 78.19 103 THR A C 1
ATOM 808 O O . THR A 1 103 ? -15.877 8.801 -10.428 1.00 78.19 103 THR A O 1
ATOM 811 N N . GLN A 1 104 ? -17.813 9.870 -10.758 1.00 70.94 104 GLN A N 1
ATOM 812 C CA . GLN A 1 104 ? -17.253 11.206 -10.473 1.00 70.94 104 GLN A CA 1
ATOM 813 C C . GLN A 1 104 ? -16.946 11.430 -8.978 1.00 70.94 104 GLN A C 1
ATOM 815 O O . GLN A 1 104 ? -16.350 12.438 -8.608 1.00 70.94 104 GLN A O 1
ATOM 820 N N . LEU A 1 105 ? -17.344 10.493 -8.110 1.00 71.88 105 LEU A N 1
ATOM 821 C CA . LEU A 1 105 ? -17.144 10.573 -6.669 1.00 71.88 105 LEU A CA 1
ATOM 822 C C . LEU A 1 105 ? -15.659 10.378 -6.310 1.00 71.88 105 LEU A C 1
ATOM 824 O O . LEU A 1 105 ? -15.054 9.335 -6.611 1.00 71.88 105 LEU A O 1
ATOM 828 N N . ALA A 1 106 ? -15.093 11.391 -5.654 1.00 72.50 106 ALA A N 1
ATOM 829 C CA . ALA A 1 106 ? -13.700 11.477 -5.232 1.00 72.50 106 ALA A 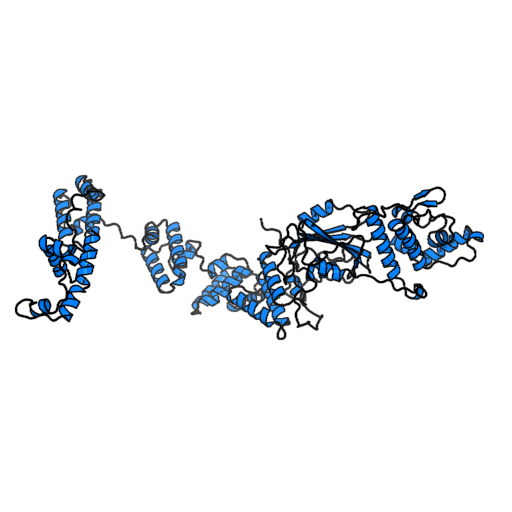CA 1
ATOM 830 C C . ALA A 1 106 ? -13.585 11.802 -3.732 1.00 72.50 106 ALA A C 1
ATOM 832 O O . ALA A 1 106 ? -14.550 12.201 -3.082 1.00 72.50 106 ALA A O 1
ATOM 833 N N . CYS A 1 107 ? -12.377 11.639 -3.185 1.00 76.44 107 CYS A N 1
ATOM 834 C CA . CYS A 1 107 ? -12.055 12.097 -1.836 1.00 76.44 107 CYS A CA 1
ATOM 835 C C . CYS A 1 107 ? -12.302 13.605 -1.691 1.00 76.44 107 CYS A C 1
ATOM 837 O O . CYS A 1 107 ? -12.205 14.361 -2.661 1.00 76.44 107 CYS A O 1
ATOM 839 N N . ARG A 1 108 ? -12.591 14.049 -0.464 1.00 71.12 108 ARG A N 1
ATOM 840 C CA . ARG A 1 108 ? -12.797 15.474 -0.179 1.00 71.12 108 ARG A CA 1
ATOM 841 C C . ARG A 1 108 ? -11.521 16.273 -0.488 1.00 71.12 108 ARG A C 1
ATOM 843 O O . ARG A 1 108 ? -10.427 15.762 -0.223 1.00 71.12 108 ARG A O 1
ATOM 850 N N . PRO A 1 109 ? -11.635 17.519 -0.980 1.00 66.38 109 PRO A N 1
ATOM 851 C CA . PRO A 1 109 ? -10.484 18.403 -1.139 1.00 66.38 109 PRO A CA 1
ATOM 852 C C . PRO A 1 109 ? -9.677 18.503 0.164 1.00 66.38 109 PRO A C 1
ATOM 854 O O . PRO A 1 109 ? -10.259 18.611 1.242 1.00 66.38 109 PRO A O 1
ATOM 857 N N . GLY A 1 110 ? -8.348 18.420 0.072 1.00 67.94 110 GLY A N 1
ATOM 858 C CA . GLY A 1 110 ? -7.446 18.448 1.233 1.00 67.94 110 GLY A CA 1
ATOM 859 C C . GLY A 1 110 ? -7.285 17.115 1.978 1.00 67.94 110 GLY A C 1
ATOM 860 O O . GLY A 1 110 ? -6.510 17.049 2.929 1.00 67.94 110 GLY A O 1
ATOM 861 N N . THR A 1 111 ? -7.965 16.044 1.552 1.00 81.06 111 THR A N 1
ATOM 862 C CA . THR A 1 111 ? -7.745 14.688 2.083 1.00 81.06 111 THR A CA 1
ATOM 863 C C . THR A 1 111 ? -6.914 13.849 1.122 1.00 81.06 111 THR A C 1
ATOM 865 O O . THR A 1 111 ? -7.055 13.957 -0.095 1.00 81.06 111 THR A O 1
ATOM 868 N N . VAL A 1 112 ? -6.069 12.974 1.666 1.00 89.62 112 VAL A N 1
ATOM 869 C CA . VAL A 1 112 ? -5.313 12.009 0.861 1.00 89.62 112 VAL A CA 1
ATOM 870 C C . VAL A 1 112 ? -6.123 10.736 0.654 1.00 89.62 112 VAL A C 1
ATOM 872 O O . VAL A 1 112 ? -6.855 10.285 1.541 1.00 89.62 112 VAL A O 1
ATOM 875 N N . HIS A 1 113 ? -5.978 10.121 -0.518 1.00 91.56 113 HIS A N 1
ATOM 876 C CA . HIS A 1 113 ? -6.538 8.797 -0.744 1.00 91.56 113 HIS A CA 1
ATOM 877 C C . HIS A 1 113 ? -5.924 7.795 0.240 1.00 91.56 113 HIS A C 1
ATOM 879 O O . HIS A 1 113 ? -4.713 7.780 0.451 1.00 91.56 113 HIS A O 1
ATOM 885 N N . HIS A 1 114 ? -6.768 6.943 0.814 1.00 93.25 114 HIS A N 1
ATOM 886 C CA . HIS A 1 114 ? -6.354 5.795 1.611 1.00 93.25 114 HIS A CA 1
ATOM 887 C C . HIS A 1 114 ? -6.779 4.530 0.870 1.00 93.25 114 HIS A C 1
ATOM 889 O O . HIS A 1 114 ? -7.956 4.369 0.560 1.00 93.25 114 HIS A O 1
ATOM 895 N N . PHE A 1 115 ? -5.824 3.687 0.508 1.00 94.12 115 PHE A N 1
ATOM 896 C CA . PHE A 1 115 ? -5.946 2.571 -0.415 1.00 94.12 115 PHE A CA 1
ATOM 897 C C . PHE A 1 115 ? -5.799 1.240 0.311 1.00 94.12 115 PHE A C 1
ATOM 899 O O . PHE A 1 115 ? -4.934 1.078 1.161 1.00 94.12 115 PHE A O 1
ATOM 906 N N . CYS A 1 116 ? -6.621 0.266 -0.054 1.00 93.06 116 CYS A N 1
ATOM 907 C CA . CYS A 1 116 ? -6.567 -1.090 0.479 1.00 93.06 116 CYS A CA 1
ATOM 908 C C . CYS A 1 116 ? -6.341 -2.081 -0.665 1.00 93.06 116 CYS A C 1
ATOM 910 O O . CYS A 1 116 ? -6.873 -1.878 -1.754 1.00 93.06 116 CYS A O 1
ATOM 912 N N . TYR A 1 117 ? -5.537 -3.123 -0.442 1.00 93.06 117 TYR A N 1
ATOM 913 C CA . TYR A 1 117 ? -5.160 -4.106 -1.464 1.00 93.06 117 TYR A CA 1
ATOM 914 C C . TYR A 1 117 ? -6.288 -5.109 -1.780 1.00 93.06 117 TYR A C 1
ATOM 916 O O . TYR A 1 117 ? -6.980 -5.611 -0.889 1.00 93.06 117 TYR A O 1
ATOM 924 N N . PHE A 1 118 ? -6.468 -5.458 -3.056 1.00 90.88 118 PHE A N 1
ATOM 925 C CA . PHE A 1 118 ? -7.479 -6.410 -3.531 1.00 90.88 118 PHE A CA 1
ATOM 926 C C . PHE A 1 118 ? -6.820 -7.616 -4.226 1.00 90.88 118 PHE A C 1
ATOM 928 O O . PHE A 1 118 ? -6.513 -7.543 -5.419 1.00 90.88 118 PHE A O 1
ATOM 935 N N . PRO A 1 119 ? -6.618 -8.749 -3.516 1.00 89.00 119 PRO A N 1
ATOM 936 C CA . PRO A 1 119 ? -5.877 -9.898 -4.044 1.00 89.00 119 PRO A CA 1
ATOM 937 C C . PRO A 1 119 ? -6.568 -10.568 -5.233 1.00 89.00 119 PRO A C 1
ATOM 939 O O . PRO A 1 119 ? -5.911 -10.851 -6.229 1.00 89.00 119 PRO A O 1
ATOM 942 N N . ASN A 1 120 ? -7.888 -10.764 -5.164 1.00 89.88 120 ASN A N 1
ATOM 943 C CA . ASN A 1 120 ? -8.640 -11.431 -6.233 1.00 89.88 120 ASN A CA 1
ATOM 944 C C . ASN A 1 120 ? -8.583 -10.621 -7.535 1.00 89.88 120 ASN A C 1
ATOM 946 O O . ASN A 1 120 ? -8.185 -11.147 -8.568 1.00 89.88 120 ASN A O 1
ATOM 950 N N . GLU A 1 121 ? -8.858 -9.312 -7.464 1.00 89.06 121 GLU A N 1
ATOM 951 C CA . GLU A 1 121 ? -8.749 -8.428 -8.631 1.00 89.06 121 GLU A CA 1
ATOM 952 C C . GLU A 1 121 ? -7.318 -8.376 -9.181 1.00 89.06 121 GLU A C 1
ATOM 954 O O . GLU A 1 121 ? -7.121 -8.334 -10.394 1.00 89.06 121 GLU A O 1
ATOM 959 N N . SER A 1 122 ? -6.309 -8.415 -8.307 1.00 91.06 122 SER A N 1
ATOM 960 C CA . SER A 1 122 ? -4.901 -8.466 -8.718 1.00 91.06 122 SER A CA 1
ATOM 961 C C . SER A 1 122 ? -4.577 -9.754 -9.479 1.00 91.06 122 SER A C 1
ATOM 963 O O . SER A 1 122 ? -3.971 -9.697 -10.549 1.00 91.06 122 SER A O 1
ATOM 965 N N . ALA A 1 123 ? -5.025 -10.905 -8.971 1.00 90.81 123 ALA A N 1
ATOM 966 C CA . ALA A 1 123 ? -4.822 -12.209 -9.595 1.00 90.81 123 ALA A CA 1
ATOM 967 C C . ALA A 1 123 ? -5.562 -12.335 -10.935 1.00 90.81 123 ALA A C 1
ATOM 969 O O . ALA A 1 123 ? -5.010 -12.870 -11.897 1.00 90.81 123 ALA A O 1
ATOM 970 N N . ASP A 1 124 ? -6.782 -11.807 -11.032 1.00 90.19 124 ASP A N 1
ATOM 971 C CA . ASP A 1 124 ? -7.550 -11.818 -12.278 1.00 90.19 124 ASP A CA 1
ATOM 972 C C . ASP A 1 124 ? -6.899 -10.926 -13.335 1.00 90.19 124 ASP A C 1
ATOM 974 O O . ASP A 1 124 ? -6.692 -11.348 -14.475 1.00 90.19 124 ASP A O 1
ATOM 978 N N . ARG A 1 125 ? -6.464 -9.720 -12.951 1.00 88.25 125 ARG A N 1
ATOM 979 C CA . ARG A 1 125 ? -5.732 -8.825 -13.855 1.00 88.25 125 ARG A CA 1
ATOM 980 C C . ARG A 1 125 ? -4.422 -9.447 -14.322 1.00 88.25 125 ARG A C 1
ATOM 982 O O . ARG A 1 125 ? -4.117 -9.362 -15.509 1.00 88.25 125 ARG A O 1
ATOM 989 N N . LEU A 1 126 ? -3.689 -10.121 -13.440 1.00 89.56 126 LEU A N 1
ATOM 990 C CA . LEU A 1 126 ? -2.433 -10.798 -13.768 1.00 89.56 126 LEU A CA 1
ATOM 991 C C . LEU A 1 126 ? -2.583 -11.841 -14.894 1.00 89.56 126 LEU A C 1
ATOM 993 O O . LEU A 1 126 ? -1.639 -12.022 -15.669 1.00 89.56 126 LEU A O 1
ATOM 997 N N . LYS A 1 127 ? -3.750 -12.494 -15.008 1.00 87.44 127 LYS A N 1
ATOM 998 C CA . LYS A 1 127 ? -4.073 -13.460 -16.079 1.00 87.44 127 LYS A CA 1
ATOM 999 C C . LYS A 1 127 ? -4.380 -12.788 -17.419 1.00 87.44 127 LYS A C 1
ATOM 1001 O O . LYS A 1 127 ? -4.124 -13.371 -18.463 1.00 87.44 127 LYS A O 1
ATOM 1006 N N . THR A 1 128 ? -4.933 -11.576 -17.392 1.00 84.69 128 THR A N 1
ATOM 1007 C CA . THR A 1 128 ? -5.358 -10.847 -18.604 1.00 84.69 128 THR A CA 1
ATOM 1008 C C . THR A 1 128 ? -4.245 -10.053 -19.288 1.00 84.69 128 THR A C 1
ATOM 1010 O O . THR A 1 128 ? -4.408 -9.635 -20.430 1.00 84.69 128 THR A O 1
ATOM 1013 N N . VAL A 1 129 ? -3.134 -9.790 -18.595 1.00 82.94 129 VAL A N 1
ATOM 1014 C CA . VAL A 1 129 ? -2.055 -8.942 -19.117 1.00 82.94 129 VAL A CA 1
ATOM 1015 C C . VAL A 1 129 ? -1.109 -9.766 -19.989 1.00 82.94 129 VAL A C 1
ATOM 1017 O O . VAL A 1 129 ? -0.476 -10.706 -19.507 1.00 82.94 129 VAL A O 1
ATOM 1020 N N . THR A 1 130 ? -0.975 -9.369 -21.256 1.00 76.62 130 THR A N 1
ATOM 1021 C CA . THR A 1 130 ? 0.004 -9.923 -22.201 1.00 76.62 130 THR A CA 1
ATOM 1022 C C . THR A 1 130 ? 1.431 -9.677 -21.710 1.00 76.62 130 THR A C 1
ATOM 1024 O O . THR A 1 130 ? 1.744 -8.594 -21.212 1.00 76.62 130 THR A O 1
ATOM 1027 N N . ARG A 1 131 ? 2.308 -10.676 -21.858 1.00 75.44 131 ARG A N 1
ATOM 1028 C CA . ARG A 1 131 ? 3.716 -10.609 -21.438 1.00 75.44 131 ARG A CA 1
ATOM 1029 C C . ARG A 1 131 ? 4.632 -10.985 -22.587 1.00 75.44 131 ARG A C 1
ATOM 1031 O O . ARG A 1 131 ? 4.306 -11.891 -23.354 1.00 75.44 131 ARG A O 1
ATOM 1038 N N . SER A 1 132 ? 5.788 -10.337 -22.654 1.00 76.94 132 SER A N 1
ATOM 1039 C CA . SER A 1 132 ? 6.873 -10.793 -23.518 1.00 76.94 132 SER A CA 1
ATOM 1040 C C . SER A 1 132 ? 7.511 -12.067 -22.939 1.00 76.94 132 SER A C 1
ATOM 1042 O O . SER A 1 132 ? 7.593 -12.202 -21.711 1.00 76.94 132 SER A O 1
ATOM 1044 N N . PRO A 1 133 ? 7.967 -13.014 -23.781 1.00 71.75 133 PRO A N 1
ATOM 1045 C CA . PRO A 1 133 ? 8.636 -14.227 -23.317 1.00 71.75 133 PRO A CA 1
ATOM 1046 C C . PRO A 1 133 ? 9.824 -13.914 -22.396 1.00 71.75 133 PRO A C 1
ATOM 1048 O O . PRO A 1 133 ? 10.679 -13.100 -22.736 1.00 71.75 133 PRO A O 1
ATOM 1051 N N . GLY A 1 134 ? 9.881 -14.558 -21.227 1.00 72.94 134 GLY A N 1
ATOM 1052 C CA . GLY A 1 134 ? 10.963 -14.371 -20.249 1.00 72.94 134 GLY A CA 1
ATOM 1053 C C . GLY A 1 134 ? 10.839 -13.138 -19.344 1.00 72.94 134 GLY A C 1
ATOM 1054 O O . GLY A 1 134 ? 11.705 -12.934 -18.498 1.00 72.94 134 GLY A O 1
ATOM 1055 N N . GLN A 1 135 ? 9.774 -12.337 -19.469 1.00 83.81 135 GLN A N 1
ATOM 1056 C CA . GLN A 1 135 ? 9.537 -11.179 -18.605 1.00 83.81 135 GLN A CA 1
ATOM 1057 C C . GLN A 1 135 ? 8.670 -11.553 -17.391 1.00 83.81 135 GLN A C 1
ATOM 1059 O O . GLN A 1 135 ? 7.523 -11.990 -17.540 1.00 83.81 135 GLN A O 1
ATOM 1064 N N . ALA A 1 136 ? 9.187 -11.350 -16.177 1.00 88.38 136 ALA A N 1
ATOM 1065 C CA . ALA A 1 136 ? 8.393 -11.493 -14.961 1.00 88.38 136 ALA A CA 1
ATOM 1066 C C . ALA A 1 136 ? 7.508 -10.253 -14.757 1.00 88.38 136 ALA A C 1
ATOM 1068 O O . ALA A 1 136 ? 7.922 -9.129 -15.043 1.00 88.38 136 ALA A O 1
ATOM 1069 N N . LEU A 1 137 ? 6.281 -10.478 -14.278 1.00 91.69 137 LEU A N 1
ATOM 1070 C CA . LEU A 1 137 ? 5.256 -9.453 -14.081 1.00 91.69 137 LEU A CA 1
ATOM 1071 C C . LEU A 1 137 ? 4.597 -9.620 -12.712 1.00 91.69 137 LEU A C 1
ATOM 1073 O O . LEU A 1 137 ? 4.077 -10.695 -12.406 1.00 91.69 137 LEU A O 1
ATOM 1077 N N . GLU A 1 138 ? 4.526 -8.533 -11.949 1.00 93.81 138 GLU A N 1
ATOM 1078 C CA . GLU A 1 138 ? 3.697 -8.417 -10.750 1.00 93.81 138 GLU A CA 1
ATOM 1079 C C . GLU A 1 138 ? 2.582 -7.387 -10.959 1.00 93.81 138 GLU A C 1
ATOM 1081 O O . GLU A 1 138 ? 2.809 -6.308 -11.509 1.00 93.81 138 GLU A O 1
ATOM 1086 N N . VAL A 1 139 ? 1.367 -7.708 -10.510 1.00 94.88 139 VAL A N 1
ATOM 1087 C CA . VAL A 1 139 ? 0.194 -6.832 -10.632 1.00 94.88 139 VAL A CA 1
ATOM 1088 C C . VAL A 1 139 ? -0.451 -6.653 -9.267 1.00 94.88 139 VAL A C 1
ATOM 1090 O O . VAL A 1 139 ? -0.723 -7.633 -8.574 1.00 94.88 139 VAL A O 1
ATOM 1093 N N . TYR A 1 140 ? -0.745 -5.403 -8.917 1.00 95.62 140 TYR A N 1
ATOM 1094 C CA . TYR A 1 140 ? -1.415 -5.027 -7.679 1.00 95.62 140 TYR A CA 1
ATOM 1095 C C . TYR A 1 140 ? -2.579 -4.083 -7.974 1.00 95.62 140 TYR A C 1
ATOM 1097 O O . TYR A 1 140 ? -2.458 -3.130 -8.745 1.00 95.62 140 TYR A O 1
ATOM 1105 N N . VAL A 1 141 ? -3.720 -4.353 -7.351 1.00 95.31 141 VAL A N 1
ATOM 1106 C CA . VAL A 1 141 ? -4.925 -3.530 -7.443 1.00 95.31 141 VAL A CA 1
ATOM 1107 C C . VAL A 1 141 ? -5.293 -3.044 -6.053 1.00 95.31 141 VAL A C 1
ATOM 1109 O O . VAL A 1 141 ? -5.372 -3.838 -5.113 1.00 95.31 141 VAL A O 1
ATOM 1112 N N . TYR A 1 142 ? -5.544 -1.744 -5.938 1.00 94.75 142 TYR A N 1
ATOM 1113 C CA . TYR A 1 142 ? -5.988 -1.113 -4.705 1.00 94.75 142 TYR A CA 1
ATOM 1114 C C . TYR A 1 142 ? -7.258 -0.308 -4.936 1.00 94.75 142 TYR A C 1
ATOM 1116 O O . TYR A 1 142 ? -7.406 0.325 -5.977 1.00 94.75 142 TYR A O 1
ATOM 1124 N N . SER A 1 143 ? -8.145 -0.253 -3.949 1.00 92.94 143 SER A N 1
ATOM 1125 C CA . SER A 1 143 ? -9.307 0.644 -3.982 1.00 92.94 143 SER A CA 1
ATOM 1126 C C . SER A 1 143 ? -9.302 1.575 -2.787 1.00 92.94 143 SER A C 1
ATOM 1128 O O . SER A 1 143 ? -8.844 1.209 -1.700 1.00 92.94 143 SER A O 1
ATOM 1130 N N . CYS A 1 144 ? -9.788 2.796 -2.999 1.00 91.88 144 CYS A N 1
ATOM 1131 C CA . CYS A 1 144 ? -9.886 3.769 -1.927 1.00 91.88 144 CYS A CA 1
ATOM 1132 C C . CYS A 1 144 ? -10.917 3.320 -0.878 1.00 91.88 144 CYS A C 1
ATOM 1134 O O . CYS A 1 144 ? -11.991 2.839 -1.226 1.00 91.88 144 CYS A O 1
ATOM 1136 N N . THR A 1 145 ? -10.590 3.472 0.404 1.00 89.19 145 THR A N 1
ATOM 1137 C CA . THR A 1 145 ? -11.432 3.040 1.532 1.00 89.19 145 THR A CA 1
ATOM 1138 C C . THR A 1 145 ? -12.418 4.114 1.976 1.00 89.19 145 THR A C 1
ATOM 1140 O O . THR A 1 145 ? -13.307 3.845 2.779 1.00 89.19 145 THR A O 1
ATOM 1143 N N . GLN A 1 146 ? -12.278 5.342 1.470 1.00 85.75 146 GLN A N 1
ATOM 1144 C CA . GLN A 1 146 ? -13.222 6.412 1.762 1.00 85.75 146 GLN A CA 1
ATOM 1145 C C . GLN A 1 146 ? -14.558 6.144 1.057 1.00 85.75 146 GLN A C 1
ATOM 1147 O O . GLN A 1 146 ? -14.596 5.912 -0.148 1.00 85.75 146 GLN A O 1
ATOM 1152 N N . THR A 1 147 ? -15.666 6.239 1.795 1.00 79.06 147 THR A N 1
ATOM 1153 C CA . THR A 1 147 ? -17.018 5.867 1.328 1.00 79.06 147 THR A CA 1
ATOM 1154 C C . THR A 1 147 ? -17.504 6.645 0.105 1.00 79.06 147 THR A C 1
ATOM 1156 O O . THR A 1 147 ? -18.339 6.154 -0.645 1.00 79.06 147 THR A O 1
ATOM 1159 N N . GLN A 1 148 ? -16.982 7.852 -0.102 1.00 81.44 148 GLN A N 1
ATOM 1160 C CA . GLN A 1 148 ? -17.363 8.751 -1.193 1.00 81.44 148 GLN A CA 1
ATOM 1161 C C . GLN A 1 148 ? -16.364 8.711 -2.356 1.00 81.44 148 GLN A C 1
ATOM 1163 O O . GLN A 1 148 ? -16.411 9.569 -3.224 1.00 81.44 148 GLN A O 1
ATOM 1168 N N . CYS A 1 149 ? -15.412 7.778 -2.373 1.00 86.31 149 CYS A N 1
ATOM 1169 C CA . CYS A 1 149 ? -14.361 7.751 -3.379 1.00 86.31 149 CYS A CA 1
ATOM 1170 C C . CYS A 1 149 ? -14.401 6.458 -4.186 1.00 86.31 149 CYS A C 1
ATOM 1172 O O . CYS A 1 149 ? -14.371 5.362 -3.639 1.00 86.31 149 CYS A O 1
ATOM 1174 N N . SER A 1 150 ? -14.409 6.593 -5.510 1.00 88.06 150 SER A N 1
ATOM 1175 C CA . SER A 1 150 ? -14.448 5.457 -6.439 1.00 88.06 150 SER A CA 1
ATOM 1176 C C . SER A 1 150 ? -13.105 5.161 -7.120 1.00 88.06 150 SER A C 1
ATOM 1178 O O . SER A 1 150 ? -13.053 4.443 -8.123 1.00 88.06 150 SER A O 1
ATOM 1180 N N . ALA A 1 151 ? -12.017 5.725 -6.587 1.00 90.06 151 ALA A N 1
ATOM 1181 C CA . ALA A 1 151 ? -10.674 5.573 -7.130 1.00 90.06 151 ALA A CA 1
ATOM 1182 C C . ALA A 1 151 ? -10.148 4.145 -6.938 1.00 90.06 151 ALA A C 1
ATOM 1184 O O . ALA A 1 151 ? -10.118 3.620 -5.821 1.00 90.06 151 ALA A O 1
ATOM 1185 N N . THR A 1 152 ? -9.692 3.542 -8.033 1.00 93.19 152 THR A N 1
ATOM 1186 C CA . THR A 1 152 ? -8.981 2.261 -8.054 1.00 93.19 152 THR A CA 1
ATOM 1187 C C . THR A 1 152 ? -7.610 2.467 -8.686 1.00 93.19 152 THR A C 1
ATOM 1189 O O . THR A 1 152 ? -7.510 3.008 -9.787 1.00 93.19 152 THR A O 1
ATOM 1192 N N . VAL A 1 153 ? -6.561 2.046 -7.989 1.00 95.12 153 VAL A N 1
ATOM 1193 C CA . VAL A 1 153 ? -5.173 2.096 -8.450 1.00 95.12 153 VAL A CA 1
ATOM 1194 C C . VAL A 1 153 ? -4.796 0.733 -9.008 1.00 95.12 153 VAL A C 1
ATOM 1196 O O . VAL A 1 153 ? -5.047 -0.296 -8.385 1.00 95.12 153 VAL A O 1
ATOM 1199 N N . HIS A 1 154 ? -4.163 0.734 -10.171 1.00 95.69 154 HIS A N 1
ATOM 1200 C CA . HIS A 1 154 ? -3.579 -0.433 -10.807 1.00 95.69 154 HIS A CA 1
ATOM 1201 C C . HIS A 1 154 ? -2.080 -0.201 -10.934 1.00 95.69 154 HIS A C 1
ATOM 1203 O O . HIS A 1 154 ? -1.653 0.706 -11.645 1.00 95.69 154 HIS A O 1
ATOM 1209 N N . LEU A 1 155 ? -1.299 -1.031 -10.261 1.00 97.00 155 LEU A N 1
ATOM 1210 C CA . LEU A 1 155 ? 0.150 -1.041 -10.337 1.00 97.00 155 LEU A CA 1
ATOM 1211 C C . LEU A 1 155 ? 0.591 -2.304 -11.068 1.00 97.00 155 LEU A C 1
ATOM 1213 O O . LEU A 1 155 ? 0.143 -3.407 -10.746 1.00 97.00 155 LEU A O 1
ATOM 1217 N N . LYS A 1 156 ? 1.481 -2.144 -12.039 1.00 95.56 156 LYS A N 1
ATOM 1218 C CA . LYS A 1 156 ? 2.134 -3.248 -12.734 1.00 95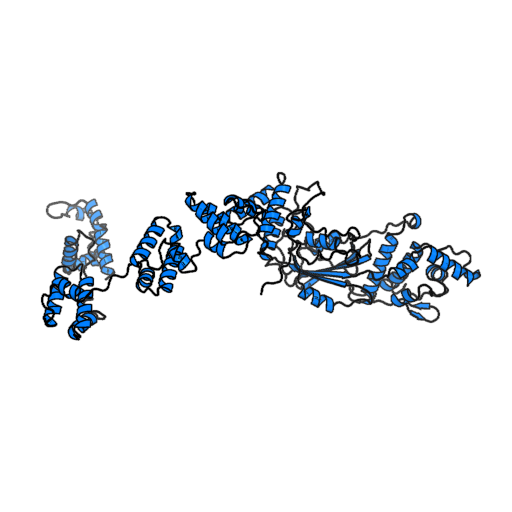.56 156 LYS A CA 1
ATOM 1219 C C . LYS A 1 156 ? 3.638 -3.015 -12.736 1.00 95.56 156 LYS A C 1
ATOM 1221 O O . LYS A 1 156 ? 4.082 -1.900 -13.005 1.00 95.56 156 LYS A O 1
ATOM 1226 N N . LEU A 1 157 ? 4.396 -4.064 -12.447 1.00 95.44 157 LEU A N 1
ATOM 1227 C CA . LEU A 1 157 ? 5.855 -4.055 -12.434 1.00 95.44 157 LEU A CA 1
ATOM 1228 C C . LEU A 1 157 ? 6.362 -5.166 -13.344 1.00 95.44 157 LEU A C 1
ATOM 1230 O O . LEU A 1 157 ? 5.943 -6.313 -13.187 1.00 95.44 157 LEU A O 1
ATOM 1234 N N . TRP A 1 158 ? 7.268 -4.839 -14.262 1.00 93.75 158 TRP A N 1
ATOM 1235 C CA . TRP A 1 158 ? 7.889 -5.818 -15.151 1.00 93.75 158 TRP A CA 1
ATOM 1236 C C . TRP A 1 158 ? 9.406 -5.772 -15.063 1.00 93.75 158 TRP A C 1
ATOM 1238 O O . TRP A 1 158 ? 10.003 -4.693 -15.023 1.00 93.75 158 TRP A O 1
ATOM 1248 N N . THR A 1 159 ? 10.034 -6.944 -15.124 1.00 92.94 159 THR A N 1
ATOM 1249 C CA . THR A 1 159 ? 11.492 -7.046 -15.244 1.00 92.94 159 THR A CA 1
ATOM 1250 C C . THR A 1 159 ? 11.994 -6.472 -16.576 1.00 92.94 159 THR A C 1
ATOM 1252 O O . THR A 1 159 ? 11.216 -6.374 -17.536 1.00 92.94 159 THR A O 1
ATOM 1255 N N . PRO A 1 160 ? 13.284 -6.098 -16.659 1.00 93.12 160 PRO A N 1
ATOM 1256 C CA . PRO A 1 160 ? 13.880 -5.593 -17.894 1.00 93.12 160 PRO A CA 1
ATOM 1257 C C . PRO A 1 160 ? 13.721 -6.573 -19.065 1.00 93.12 160 PRO A C 1
ATOM 1259 O O . PRO A 1 160 ? 13.794 -7.789 -18.883 1.00 93.12 160 PRO A O 1
ATOM 1262 N N . LEU A 1 161 ? 13.519 -6.035 -20.265 1.00 92.50 161 LEU A N 1
ATOM 1263 C CA . LEU A 1 161 ? 13.394 -6.771 -21.522 1.00 92.50 161 LEU A CA 1
ATOM 1264 C C . LEU A 1 161 ? 14.757 -7.137 -22.117 1.00 92.50 161 LEU A C 1
ATOM 1266 O O . LEU A 1 161 ? 14.867 -8.174 -22.772 1.00 92.50 161 LEU A O 1
ATOM 1270 N N . ILE A 1 162 ? 15.786 -6.300 -21.926 1.00 92.75 162 ILE A N 1
ATOM 1271 C CA . ILE A 1 162 ? 17.140 -6.602 -22.405 1.00 92.75 162 ILE A CA 1
ATOM 1272 C C . ILE A 1 162 ? 17.839 -7.477 -21.363 1.00 92.75 162 ILE A C 1
ATOM 1274 O O . ILE A 1 162 ? 18.163 -7.018 -20.258 1.00 92.75 162 ILE A O 1
ATOM 1278 N N . LYS A 1 163 ? 18.077 -8.740 -21.729 1.00 91.69 163 LYS A N 1
ATOM 1279 C CA . LYS A 1 163 ? 18.740 -9.740 -20.884 1.00 91.69 163 LYS A CA 1
ATOM 1280 C C . LYS A 1 163 ? 20.159 -9.307 -20.488 1.00 91.69 163 LYS A C 1
ATOM 1282 O O . LYS A 1 163 ? 20.824 -8.649 -21.289 1.00 91.69 163 LYS A O 1
ATOM 1287 N N . PRO A 1 164 ? 20.666 -9.718 -19.309 1.00 91.38 164 PRO A N 1
ATOM 1288 C CA . PRO A 1 164 ? 22.038 -9.419 -18.883 1.00 91.38 164 PRO A CA 1
ATOM 1289 C C . PRO A 1 164 ? 23.110 -9.832 -19.904 1.00 91.38 164 PRO A C 1
ATOM 1291 O O . PRO A 1 164 ? 24.063 -9.091 -20.120 1.00 91.38 164 PRO A O 1
ATOM 1294 N N . GLU A 1 165 ? 22.911 -10.961 -20.588 1.00 92.94 165 GLU A N 1
ATOM 1295 C CA . GLU A 1 165 ? 23.794 -11.463 -21.653 1.00 92.94 165 GLU A CA 1
ATOM 1296 C C . GLU A 1 165 ? 23.907 -10.477 -22.822 1.00 92.94 165 GLU A C 1
ATOM 1298 O O . GLU A 1 165 ? 25.004 -10.159 -23.273 1.00 92.94 165 GLU A O 1
ATOM 1303 N N . TRP A 1 166 ? 22.779 -9.923 -23.278 1.00 94.00 166 TRP A N 1
ATOM 1304 C CA . TRP A 1 166 ? 22.771 -8.916 -24.340 1.00 94.00 166 TRP A CA 1
ATOM 1305 C C . TRP A 1 166 ? 23.323 -7.574 -23.869 1.00 94.00 166 TRP A C 1
ATOM 1307 O O . TRP A 1 166 ? 23.918 -6.856 -24.665 1.00 94.00 166 TRP A O 1
ATOM 1317 N N . VAL A 1 167 ? 23.165 -7.230 -22.587 1.00 93.81 167 VAL A N 1
ATOM 1318 C CA . VAL A 1 167 ? 23.834 -6.049 -22.027 1.00 93.81 167 VAL A CA 1
ATOM 1319 C C . VAL A 1 167 ? 25.349 -6.227 -22.114 1.00 93.81 167 VAL A C 1
ATOM 1321 O O . VAL A 1 167 ? 26.003 -5.379 -22.710 1.00 93.81 167 VAL A O 1
ATOM 1324 N N . SER A 1 168 ? 25.894 -7.348 -21.629 1.00 93.88 168 SER A N 1
ATOM 1325 C CA . SER A 1 168 ? 27.327 -7.665 -21.757 1.00 93.88 168 SER A CA 1
ATOM 1326 C C . SER A 1 168 ? 27.777 -7.640 -23.222 1.00 93.88 168 SER A C 1
ATOM 1328 O O . SER A 1 168 ? 28.740 -6.954 -23.550 1.00 93.88 168 SER A O 1
ATOM 1330 N N . LEU A 1 169 ? 27.011 -8.241 -24.137 1.00 93.06 169 LEU A N 1
ATOM 1331 C CA . LEU A 1 169 ? 27.300 -8.226 -25.574 1.00 93.06 169 LEU A CA 1
ATOM 1332 C C . LEU A 1 169 ? 27.409 -6.808 -26.175 1.00 93.06 169 LEU A C 1
ATOM 1334 O O . LEU A 1 169 ? 28.130 -6.609 -27.156 1.00 93.06 169 LEU A O 1
ATOM 1338 N N . LEU A 1 170 ? 26.681 -5.831 -25.632 1.00 92.31 170 LEU A N 1
ATOM 1339 C CA . LEU A 1 170 ? 26.667 -4.448 -26.118 1.00 92.31 170 LEU A CA 1
ATOM 1340 C C . LEU A 1 170 ? 27.639 -3.528 -25.369 1.00 92.31 170 LEU A C 1
ATOM 1342 O O . LEU A 1 170 ? 27.988 -2.479 -25.910 1.00 92.31 170 LEU A O 1
ATOM 1346 N N . THR A 1 171 ? 28.042 -3.875 -24.141 1.00 92.38 171 THR A N 1
ATOM 1347 C CA . THR A 1 171 ? 28.787 -2.960 -23.260 1.00 92.38 171 THR A CA 1
ATOM 1348 C C . THR A 1 171 ? 30.140 -3.456 -22.774 1.00 92.38 171 THR A C 1
ATOM 1350 O O . THR A 1 171 ? 30.902 -2.650 -22.249 1.00 92.38 171 THR A O 1
ATOM 1353 N N . ASP A 1 172 ? 30.433 -4.749 -22.885 1.00 92.50 172 ASP A N 1
ATOM 1354 C CA . ASP A 1 172 ? 31.712 -5.320 -22.466 1.00 92.50 172 ASP A CA 1
ATOM 1355 C C . ASP A 1 172 ? 32.812 -4.949 -23.469 1.00 92.50 172 ASP A C 1
ATOM 1357 O O . ASP A 1 172 ? 32.757 -5.315 -24.646 1.00 92.50 172 ASP A O 1
ATOM 1361 N N . GLU A 1 173 ? 33.811 -4.199 -23.009 1.00 90.25 173 GLU A N 1
ATOM 1362 C CA . GLU A 1 173 ? 34.883 -3.714 -23.871 1.00 90.25 173 GLU A CA 1
ATOM 1363 C C . GLU A 1 173 ? 35.709 -4.830 -24.506 1.00 90.25 173 GLU A C 1
ATOM 1365 O O . GLU A 1 173 ? 36.169 -4.664 -25.635 1.00 90.25 173 GLU A O 1
ATOM 1370 N N . ASP A 1 174 ? 35.926 -5.945 -23.813 1.00 92.00 174 ASP A N 1
ATOM 1371 C CA . ASP A 1 174 ? 36.780 -7.020 -24.310 1.00 92.00 174 ASP A CA 1
ATOM 1372 C C . ASP A 1 174 ? 36.053 -7.816 -25.391 1.00 92.00 174 ASP A C 1
ATOM 1374 O O . ASP A 1 174 ? 36.639 -8.145 -26.427 1.00 92.00 174 ASP A O 1
ATOM 1378 N N . ILE A 1 175 ? 34.742 -8.020 -25.218 1.00 91.12 175 ILE A N 1
ATOM 1379 C CA . ILE A 1 175 ? 33.876 -8.582 -26.261 1.00 91.12 175 ILE A CA 1
ATOM 1380 C C . ILE A 1 175 ? 33.855 -7.664 -27.487 1.00 91.12 175 ILE A C 1
ATOM 1382 O O . ILE A 1 175 ? 33.978 -8.148 -28.615 1.00 91.12 175 ILE A O 1
ATOM 1386 N N . LEU A 1 176 ? 33.722 -6.347 -27.292 1.00 90.44 176 LEU A N 1
ATOM 1387 C CA . LEU A 1 176 ? 33.730 -5.381 -28.393 1.00 90.44 176 LEU A CA 1
ATOM 1388 C C . LEU A 1 176 ? 35.085 -5.342 -29.112 1.00 90.44 176 LEU A C 1
ATOM 1390 O O . LEU A 1 176 ? 35.115 -5.371 -30.340 1.00 90.44 176 LEU A O 1
ATOM 1394 N N . LYS A 1 177 ? 36.206 -5.331 -28.379 1.00 88.81 177 LYS A N 1
ATOM 1395 C CA . LYS A 1 177 ? 37.563 -5.367 -28.955 1.00 88.81 177 LYS A CA 1
ATOM 1396 C C . LYS A 1 177 ? 37.761 -6.625 -29.796 1.00 88.81 177 LYS A C 1
ATOM 1398 O O . LYS A 1 177 ? 38.113 -6.510 -30.967 1.00 88.81 177 LYS A O 1
ATOM 1403 N N . LYS A 1 178 ? 37.448 -7.798 -29.236 1.00 89.38 178 LYS A N 1
ATOM 1404 C CA . LYS A 1 178 ? 37.550 -9.080 -29.942 1.00 89.38 178 LYS A CA 1
ATOM 1405 C C . LYS A 1 178 ? 36.699 -9.100 -31.211 1.00 89.38 178 LYS A C 1
ATOM 1407 O O . LYS A 1 178 ? 37.184 -9.491 -32.262 1.00 89.38 178 LYS A O 1
ATOM 1412 N N . ARG A 1 179 ? 35.459 -8.606 -31.139 1.00 89.31 179 ARG A N 1
ATOM 1413 C CA . ARG A 1 179 ? 34.552 -8.518 -32.295 1.00 89.31 179 ARG A CA 1
ATOM 1414 C C . ARG A 1 179 ? 35.135 -7.684 -33.436 1.00 89.31 179 ARG A C 1
ATOM 1416 O O . ARG A 1 179 ? 34.958 -8.037 -34.599 1.00 89.31 179 ARG A O 1
ATOM 1423 N N . VAL A 1 180 ? 35.800 -6.575 -33.116 1.00 87.75 180 VAL A N 1
ATOM 1424 C CA . VAL A 1 180 ? 36.456 -5.735 -34.126 1.00 87.75 180 VAL A CA 1
ATOM 1425 C C . VAL A 1 180 ? 37.686 -6.424 -34.705 1.00 87.75 180 VAL A C 1
ATOM 1427 O O . VAL A 1 180 ? 37.877 -6.373 -35.917 1.00 87.75 180 VAL A O 1
ATOM 1430 N N . ASP A 1 181 ? 38.486 -7.089 -33.872 1.00 88.12 181 ASP A N 1
ATOM 1431 C CA . ASP A 1 181 ? 39.678 -7.817 -34.315 1.00 88.12 181 ASP A CA 1
ATOM 1432 C C . ASP A 1 181 ? 39.308 -8.993 -35.239 1.00 88.12 181 ASP A C 1
ATOM 1434 O O . ASP A 1 181 ? 39.913 -9.151 -36.300 1.00 88.12 181 ASP A O 1
ATOM 1438 N N . ASP A 1 182 ? 38.247 -9.738 -34.912 1.00 87.12 182 ASP A N 1
ATOM 1439 C CA . ASP A 1 182 ? 37.696 -10.804 -35.757 1.00 87.12 182 ASP A CA 1
ATOM 1440 C C . ASP A 1 182 ? 37.203 -10.248 -37.110 1.00 87.12 182 ASP A C 1
ATOM 1442 O O . ASP A 1 182 ? 37.462 -10.828 -38.167 1.00 87.12 182 ASP A O 1
ATOM 1446 N N . ALA A 1 183 ? 36.539 -9.085 -37.110 1.00 86.56 183 ALA A N 1
ATOM 1447 C CA . ALA A 1 183 ? 36.078 -8.433 -38.338 1.00 86.56 183 ALA A CA 1
ATOM 1448 C C . ALA A 1 183 ? 37.240 -7.909 -39.205 1.00 86.56 183 ALA A C 1
ATOM 1450 O O . ALA A 1 183 ? 37.209 -8.061 -40.427 1.00 86.56 183 ALA A O 1
ATOM 1451 N N . LEU A 1 184 ? 38.277 -7.324 -38.592 1.00 86.19 184 LEU A N 1
ATOM 1452 C CA . LEU A 1 184 ? 39.489 -6.866 -39.283 1.00 86.19 184 LEU A CA 1
ATOM 1453 C C . LEU A 1 184 ? 40.283 -8.030 -39.886 1.00 86.19 184 LEU A C 1
ATOM 1455 O O . LEU A 1 184 ? 40.836 -7.876 -40.970 1.00 86.19 184 LEU A O 1
ATOM 1459 N N . ALA A 1 185 ? 40.321 -9.186 -39.218 1.00 87.12 185 ALA A N 1
ATOM 1460 C CA . ALA A 1 185 ? 40.961 -10.390 -39.744 1.00 87.12 185 ALA A CA 1
ATOM 1461 C C . ALA A 1 185 ? 40.244 -10.943 -40.988 1.00 87.12 185 ALA A C 1
ATOM 1463 O O . ALA A 1 185 ? 40.899 -11.441 -41.902 1.00 87.12 185 ALA A O 1
ATOM 1464 N N . LEU A 1 186 ? 38.912 -10.840 -41.037 1.00 85.44 186 LEU A N 1
ATOM 1465 C CA . LEU A 1 186 ? 38.099 -11.287 -42.172 1.00 85.44 186 LEU A CA 1
ATOM 1466 C C . LEU A 1 186 ? 38.136 -10.307 -43.355 1.00 85.44 186 LEU A C 1
ATOM 1468 O O . LEU A 1 186 ? 38.169 -10.740 -44.505 1.00 85.44 186 LEU A O 1
ATOM 1472 N N . GLU A 1 187 ? 38.116 -8.996 -43.096 1.00 83.12 187 GLU A N 1
ATOM 1473 C CA . GLU A 1 187 ? 37.977 -7.962 -44.134 1.00 83.12 187 GLU A CA 1
ATOM 1474 C C . GLU A 1 187 ? 38.925 -6.755 -43.920 1.00 83.12 187 GLU A C 1
ATOM 1476 O O . GLU A 1 187 ? 38.462 -5.616 -43.750 1.00 83.12 187 GLU A O 1
ATOM 1481 N N . PRO A 1 188 ? 40.257 -6.964 -43.959 1.00 80.69 188 PRO A N 1
ATOM 1482 C CA . PRO A 1 188 ? 41.250 -5.954 -43.579 1.00 80.69 188 PRO A CA 1
ATOM 1483 C C . PRO A 1 188 ? 41.236 -4.713 -44.483 1.00 80.69 188 PRO A C 1
ATOM 1485 O O . PRO A 1 188 ? 41.205 -3.591 -43.983 1.00 80.69 188 PRO A O 1
ATOM 1488 N N . GLU A 1 189 ? 41.166 -4.894 -45.806 1.00 82.31 189 GLU A N 1
ATOM 1489 C CA . GLU A 1 189 ? 41.143 -3.786 -46.780 1.00 82.31 189 GLU A CA 1
ATOM 1490 C C . GLU A 1 189 ? 39.874 -2.922 -46.656 1.00 82.31 189 GLU A C 1
ATOM 1492 O O . GLU A 1 189 ? 39.882 -1.713 -46.891 1.00 82.31 189 GLU A O 1
ATOM 1497 N N . ARG A 1 190 ? 38.743 -3.526 -46.266 1.00 82.94 190 ARG A N 1
ATOM 1498 C CA . ARG A 1 190 ? 37.464 -2.811 -46.156 1.00 82.94 190 ARG A CA 1
ATOM 1499 C C . ARG A 1 190 ? 37.397 -1.976 -44.884 1.00 82.94 190 ARG A C 1
ATOM 1501 O O . ARG A 1 190 ? 36.810 -0.889 -44.905 1.00 82.94 190 ARG A O 1
ATOM 1508 N N . LEU A 1 191 ? 37.926 -2.492 -43.781 1.00 82.38 191 LEU A N 1
ATOM 1509 C CA . LEU A 1 191 ? 37.796 -1.909 -42.445 1.00 82.38 191 LEU A CA 1
ATOM 1510 C C . LEU A 1 191 ? 39.004 -1.051 -42.030 1.00 82.38 191 LEU A C 1
ATOM 1512 O O . LEU A 1 191 ? 39.026 -0.524 -40.917 1.00 82.38 191 LEU A O 1
ATOM 1516 N N . GLU A 1 192 ? 39.957 -0.843 -42.940 1.00 76.62 192 GLU A N 1
ATOM 1517 C CA . GLU A 1 192 ? 41.132 0.003 -42.735 1.00 76.62 192 GLU A CA 1
ATOM 1518 C C . GLU A 1 192 ? 40.757 1.428 -42.273 1.00 76.62 192 GLU A C 1
ATOM 1520 O O . GLU A 1 192 ? 39.860 2.081 -42.818 1.00 76.62 192 GLU A O 1
ATOM 1525 N N . GLY A 1 193 ? 41.439 1.905 -41.225 1.00 76.31 193 GLY A N 1
ATOM 1526 C CA . GLY A 1 193 ? 41.270 3.252 -40.671 1.00 76.31 193 GLY A CA 1
ATOM 1527 C C . GLY A 1 193 ? 40.047 3.464 -39.767 1.00 76.31 193 GLY A C 1
ATOM 1528 O O . GLY A 1 193 ? 39.818 4.591 -39.324 1.00 76.31 193 GLY A O 1
ATOM 1529 N N . ILE A 1 194 ? 39.253 2.429 -39.465 1.00 80.12 194 ILE A N 1
ATOM 1530 C CA . ILE A 1 194 ? 38.107 2.558 -38.552 1.00 80.12 194 ILE A CA 1
ATOM 1531 C C . ILE A 1 194 ? 38.531 2.353 -37.098 1.00 80.12 194 ILE A C 1
ATOM 1533 O O . ILE A 1 194 ? 39.118 1.339 -36.735 1.00 80.12 194 ILE A O 1
ATOM 1537 N N . GLY A 1 195 ? 38.186 3.325 -36.251 1.00 79.25 195 GLY A N 1
ATOM 1538 C CA . GLY A 1 195 ? 38.397 3.242 -34.808 1.00 79.25 195 GLY A CA 1
ATOM 1539 C C . GLY A 1 195 ? 37.511 2.193 -34.130 1.00 79.25 195 GLY A C 1
ATOM 1540 O O . GLY A 1 195 ? 36.400 1.904 -34.578 1.00 79.25 195 GLY A O 1
ATOM 1541 N N . ARG A 1 196 ? 37.995 1.655 -33.007 1.00 84.88 196 ARG A N 1
ATOM 1542 C CA . ARG A 1 196 ? 37.235 0.731 -32.154 1.00 84.88 196 ARG A CA 1
ATOM 1543 C C . ARG A 1 196 ? 36.070 1.483 -31.487 1.00 84.88 196 ARG A C 1
ATOM 1545 O O . ARG A 1 196 ? 36.298 2.565 -30.943 1.00 84.88 196 ARG A O 1
ATOM 1552 N N . PRO A 1 197 ? 34.832 0.963 -31.533 1.00 86.06 197 PRO A N 1
ATOM 1553 C CA . PRO A 1 197 ? 33.674 1.656 -30.999 1.00 86.06 197 PRO A CA 1
ATOM 1554 C C . PRO A 1 197 ? 33.657 1.524 -29.477 1.00 86.06 197 PRO A C 1
ATOM 1556 O O . PRO A 1 197 ? 33.932 0.454 -28.934 1.00 86.06 197 PRO A O 1
ATOM 1559 N N . THR A 1 198 ? 33.297 2.600 -28.785 1.00 89.69 198 THR A N 1
ATOM 1560 C CA . THR A 1 198 ? 33.017 2.535 -27.348 1.00 89.69 198 THR A CA 1
ATOM 1561 C C . THR A 1 198 ? 31.632 1.921 -27.100 1.00 89.69 198 THR A C 1
ATOM 1563 O O . THR A 1 198 ? 30.760 2.008 -27.978 1.00 89.69 198 THR A O 1
ATOM 1566 N N . PRO A 1 199 ? 31.377 1.346 -25.909 1.00 91.44 199 PRO A N 1
ATOM 1567 C CA . PRO A 1 199 ? 30.041 0.914 -25.489 1.00 91.44 199 PRO A CA 1
ATOM 1568 C C . PRO A 1 199 ? 28.953 1.964 -25.746 1.00 91.44 199 PRO A C 1
ATOM 1570 O O . PRO A 1 199 ? 27.889 1.652 -26.287 1.00 91.44 199 PRO A O 1
ATOM 1573 N N . LEU A 1 200 ? 29.237 3.233 -25.432 1.00 90.88 200 LEU A N 1
ATOM 1574 C CA . LEU A 1 200 ? 28.339 4.352 -25.711 1.00 90.88 200 LEU A CA 1
ATOM 1575 C C . LEU A 1 200 ? 27.940 4.447 -27.192 1.00 90.88 200 LEU A C 1
ATOM 1577 O O . LEU A 1 200 ? 26.763 4.648 -27.503 1.00 90.88 200 LEU A O 1
ATOM 1581 N N . VAL A 1 201 ? 28.896 4.300 -28.112 1.00 89.94 201 VAL A N 1
ATOM 1582 C CA . VAL A 1 201 ? 28.654 4.375 -29.562 1.00 89.94 201 VAL A CA 1
ATOM 1583 C C . VAL A 1 201 ? 27.764 3.222 -30.023 1.00 89.94 201 VAL A C 1
ATOM 1585 O O . VAL A 1 201 ? 26.793 3.457 -30.746 1.00 89.94 201 VAL A O 1
ATOM 1588 N N . VAL A 1 202 ? 28.032 1.997 -29.560 1.00 92.50 202 VAL A N 1
ATOM 1589 C CA . VAL A 1 202 ? 27.232 0.805 -29.895 1.00 92.50 202 VAL A CA 1
ATOM 1590 C C . VAL A 1 202 ? 25.779 0.976 -29.441 1.00 92.50 202 VAL A C 1
ATOM 1592 O O . VAL A 1 202 ? 24.852 0.809 -30.240 1.00 92.50 202 VAL A O 1
ATOM 1595 N N . LEU A 1 203 ? 25.568 1.383 -28.184 1.00 93.81 203 LEU A N 1
ATOM 1596 C CA . LEU A 1 203 ? 24.234 1.630 -27.629 1.00 93.81 203 LEU A CA 1
ATOM 1597 C C . LEU A 1 203 ? 23.509 2.769 -28.361 1.00 93.81 203 LEU A C 1
ATOM 1599 O O . LEU A 1 203 ? 22.324 2.646 -28.671 1.00 93.81 203 LEU A O 1
ATOM 1603 N N . THR A 1 204 ? 24.211 3.858 -28.685 1.00 92.06 204 THR A N 1
ATOM 1604 C CA . THR A 1 204 ? 23.639 5.009 -29.405 1.00 92.06 204 THR A CA 1
ATOM 1605 C C . THR A 1 204 ? 23.196 4.620 -30.815 1.00 92.06 204 THR A C 1
ATOM 1607 O O . THR A 1 204 ? 22.116 5.021 -31.257 1.00 92.06 204 THR A O 1
ATOM 1610 N N . HIS A 1 205 ? 23.981 3.800 -31.519 1.00 92.44 205 HIS A N 1
ATOM 1611 C CA . HIS A 1 205 ? 23.603 3.277 -32.830 1.00 92.44 205 HIS A CA 1
ATOM 1612 C C . HIS A 1 205 ? 22.371 2.377 -32.755 1.00 92.44 205 HIS A C 1
ATOM 1614 O O . HIS A 1 205 ? 21.434 2.582 -33.528 1.00 92.44 205 HIS A O 1
ATOM 1620 N N . LEU A 1 206 ? 22.328 1.443 -31.798 1.00 94.31 206 LEU A N 1
ATOM 1621 C CA . LEU A 1 206 ? 21.165 0.575 -31.610 1.00 94.31 206 LEU A CA 1
ATOM 1622 C C . LEU A 1 206 ? 19.909 1.390 -31.281 1.00 94.31 206 LEU A C 1
ATOM 1624 O O . LEU A 1 206 ? 18.866 1.192 -31.905 1.00 94.31 206 LEU A O 1
ATOM 1628 N N . LYS A 1 207 ? 20.022 2.362 -30.366 1.00 93.44 207 LYS A N 1
ATOM 1629 C CA . LYS A 1 207 ? 18.924 3.275 -30.033 1.00 93.44 207 LYS A CA 1
ATOM 1630 C C . LYS A 1 207 ? 18.440 4.038 -31.262 1.00 93.44 207 LYS A C 1
ATOM 1632 O O . LYS A 1 207 ? 17.240 4.122 -31.485 1.00 93.44 207 LYS A O 1
ATOM 1637 N N . THR A 1 208 ? 19.361 4.546 -32.081 1.00 92.44 208 THR A N 1
ATOM 1638 C CA . THR A 1 208 ? 19.028 5.284 -33.308 1.00 92.44 208 THR A CA 1
ATOM 1639 C C . THR A 1 208 ? 18.227 4.419 -34.281 1.00 92.44 208 THR A C 1
ATOM 1641 O O . THR A 1 208 ? 17.267 4.904 -34.871 1.00 92.44 208 THR A O 1
ATOM 1644 N N . TYR A 1 209 ? 18.575 3.138 -34.444 1.00 92.62 209 TYR A N 1
ATOM 1645 C CA . TYR A 1 209 ? 17.805 2.232 -35.303 1.00 92.62 209 TYR A CA 1
ATOM 1646 C C . TYR A 1 209 ? 16.376 2.021 -34.791 1.00 92.62 209 TYR A C 1
ATOM 1648 O O . TYR A 1 209 ? 15.439 2.051 -35.585 1.00 92.62 209 TYR A O 1
ATOM 1656 N N . ILE A 1 210 ? 16.201 1.872 -33.477 1.00 93.44 210 ILE A N 1
ATOM 1657 C CA . ILE A 1 210 ? 14.884 1.684 -32.854 1.00 93.44 210 ILE A CA 1
ATOM 1658 C C . ILE A 1 210 ? 14.055 2.974 -32.895 1.00 93.44 210 ILE A C 1
ATOM 1660 O O . ILE A 1 210 ? 12.879 2.935 -33.247 1.00 93.44 210 ILE A O 1
ATOM 1664 N N . ASP A 1 211 ? 14.657 4.123 -32.593 1.00 91.56 211 ASP A N 1
ATOM 1665 C CA . ASP A 1 211 ? 13.981 5.423 -32.633 1.00 91.56 211 ASP A CA 1
ATOM 1666 C C . ASP A 1 211 ? 13.555 5.796 -34.055 1.00 91.56 211 ASP A C 1
ATOM 1668 O O . ASP A 1 211 ? 12.443 6.281 -34.249 1.00 91.56 211 ASP A O 1
ATOM 1672 N N . ASN A 1 212 ? 14.403 5.538 -35.057 1.00 92.38 212 ASN A N 1
ATOM 1673 C CA . ASN A 1 212 ? 14.030 5.736 -36.457 1.00 92.38 212 ASN A CA 1
ATOM 1674 C C . ASN A 1 212 ? 12.831 4.854 -36.825 1.00 92.38 212 ASN A C 1
ATOM 1676 O O . ASN A 1 212 ? 11.907 5.335 -37.469 1.00 92.38 212 ASN A O 1
ATOM 1680 N N . ALA A 1 213 ? 12.803 3.595 -36.375 1.00 90.50 213 ALA A N 1
ATOM 1681 C CA . ALA A 1 213 ? 11.660 2.716 -36.603 1.00 90.50 213 ALA A CA 1
ATOM 1682 C C . ALA A 1 213 ? 10.375 3.221 -35.920 1.00 90.50 213 ALA A C 1
ATOM 1684 O O . ALA A 1 213 ? 9.304 3.144 -36.516 1.00 90.50 213 ALA A O 1
ATOM 1685 N N . LEU A 1 214 ? 10.473 3.755 -34.698 1.00 88.56 214 LEU A N 1
ATOM 1686 C CA . LEU A 1 214 ? 9.334 4.234 -33.904 1.00 88.56 214 LEU A CA 1
ATOM 1687 C C . LEU A 1 214 ? 8.760 5.578 -34.366 1.00 88.56 214 LEU A C 1
ATOM 1689 O O . LEU A 1 214 ? 7.544 5.763 -34.326 1.00 88.56 214 LEU A O 1
ATOM 1693 N N . TYR A 1 215 ? 9.621 6.528 -34.734 1.00 87.12 215 TYR A N 1
ATOM 1694 C CA . TYR A 1 215 ? 9.241 7.937 -34.874 1.00 87.12 215 TYR A CA 1
ATOM 1695 C C . TYR A 1 215 ? 9.317 8.470 -36.303 1.00 87.12 215 TYR A C 1
ATOM 1697 O O . TYR A 1 215 ? 8.668 9.475 -36.593 1.00 87.12 215 TYR A O 1
ATOM 1705 N N . ASP A 1 216 ? 10.092 7.840 -37.189 1.00 83.81 216 ASP A N 1
ATOM 1706 C CA . ASP A 1 216 ? 10.380 8.390 -38.515 1.00 83.81 216 ASP A CA 1
ATOM 1707 C C . ASP A 1 216 ? 10.354 7.310 -39.609 1.00 83.81 216 ASP A C 1
ATOM 1709 O O . ASP A 1 216 ? 11.364 6.684 -39.941 1.00 83.81 216 ASP A O 1
ATOM 1713 N N . GLU A 1 217 ? 9.191 7.147 -40.250 1.00 79.25 217 GLU A N 1
ATOM 1714 C CA . GLU A 1 217 ? 9.017 6.215 -41.376 1.00 79.25 217 GLU A CA 1
ATOM 1715 C C . GLU A 1 217 ? 10.005 6.468 -42.526 1.00 79.25 217 GLU A C 1
ATOM 1717 O O . GLU A 1 217 ? 10.396 5.527 -43.214 1.00 79.25 217 GLU A O 1
ATOM 1722 N N . GLN A 1 218 ? 10.453 7.712 -42.736 1.00 81.00 218 GLN A N 1
ATOM 1723 C CA . GLN A 1 218 ? 11.374 8.063 -43.824 1.00 81.00 218 GLN A CA 1
ATOM 1724 C C . GLN A 1 218 ? 12.825 7.669 -43.511 1.00 81.00 218 GLN A C 1
ATOM 1726 O O . GLN A 1 218 ? 13.627 7.399 -44.421 1.00 81.00 218 GLN A O 1
ATOM 1731 N N . ARG A 1 219 ? 13.178 7.634 -42.222 1.00 83.81 219 ARG A N 1
ATOM 1732 C CA . ARG A 1 219 ? 14.477 7.162 -41.722 1.00 83.81 219 ARG A CA 1
ATOM 1733 C C . ARG A 1 219 ? 14.486 5.676 -41.376 1.00 83.81 219 ARG A C 1
ATOM 1735 O O . ARG A 1 219 ? 15.572 5.138 -41.153 1.00 83.81 219 ARG A O 1
ATOM 1742 N N . ASN A 1 220 ? 13.337 5.002 -41.407 1.00 84.94 220 ASN A N 1
ATOM 1743 C CA . ASN A 1 220 ? 13.216 3.561 -41.199 1.00 84.94 220 ASN A CA 1
ATOM 1744 C C . ASN A 1 220 ? 13.732 2.750 -42.410 1.00 84.94 220 ASN A C 1
ATOM 1746 O O . ASN A 1 220 ? 12.972 2.161 -43.179 1.00 84.94 220 ASN A O 1
ATOM 1750 N N . ARG A 1 221 ? 15.051 2.776 -42.631 1.00 86.69 221 ARG A N 1
ATOM 1751 C CA . ARG A 1 221 ? 15.720 2.165 -43.790 1.00 86.69 221 ARG A CA 1
ATOM 1752 C C . ARG A 1 221 ? 16.389 0.844 -43.425 1.00 86.69 221 ARG A C 1
ATOM 1754 O O . ARG A 1 221 ? 16.912 0.686 -42.328 1.00 86.69 221 ARG A O 1
ATOM 1761 N N . SER A 1 222 ? 16.451 -0.065 -44.399 1.00 88.38 222 SER A N 1
ATOM 1762 C CA . SER A 1 222 ? 17.214 -1.313 -44.291 1.00 88.38 222 SER A CA 1
ATOM 1763 C C . SER A 1 222 ? 18.699 -1.035 -44.027 1.00 88.38 222 SER A C 1
ATOM 1765 O O . SER A 1 222 ? 19.293 -0.191 -44.712 1.00 88.38 222 SER A O 1
ATOM 1767 N N . ILE A 1 223 ? 19.318 -1.779 -43.120 1.00 89.44 223 ILE A N 1
ATOM 1768 C CA . ILE A 1 223 ? 20.740 -1.663 -42.799 1.00 89.44 223 ILE A CA 1
ATOM 1769 C C . ILE A 1 223 ? 21.511 -2.680 -43.640 1.00 89.44 223 ILE A C 1
ATOM 1771 O O . ILE A 1 223 ? 21.287 -3.879 -43.532 1.00 89.44 223 ILE A O 1
ATOM 1775 N N . ASN A 1 224 ? 22.414 -2.209 -44.498 1.00 87.38 224 ASN A N 1
ATOM 1776 C CA . ASN A 1 224 ? 23.272 -3.093 -45.286 1.00 87.38 224 ASN A CA 1
ATOM 1777 C C . ASN A 1 224 ? 24.338 -3.733 -44.382 1.00 87.38 224 ASN A C 1
ATOM 1779 O O . ASN A 1 224 ? 25.026 -3.003 -43.663 1.00 87.38 224 ASN A O 1
ATOM 1783 N N . ILE A 1 225 ? 24.500 -5.059 -44.448 1.00 86.69 225 ILE A N 1
ATOM 1784 C CA . ILE A 1 225 ? 25.503 -5.789 -43.657 1.00 86.69 225 ILE A CA 1
ATOM 1785 C C . ILE A 1 225 ? 26.941 -5.327 -43.935 1.00 86.69 225 ILE A C 1
ATOM 1787 O O . ILE A 1 225 ? 27.789 -5.373 -43.046 1.00 86.69 225 ILE A O 1
ATOM 1791 N N . MET A 1 226 ? 27.191 -4.791 -45.134 1.00 82.94 226 MET A N 1
ATOM 1792 C CA . MET A 1 226 ? 28.475 -4.231 -45.564 1.00 82.94 226 MET A CA 1
ATOM 1793 C C . MET A 1 226 ? 28.725 -2.813 -45.033 1.00 82.94 226 MET A C 1
ATOM 1795 O O . MET A 1 226 ? 29.744 -2.196 -45.354 1.00 82.94 226 MET A O 1
ATOM 1799 N N . ASN A 1 227 ? 27.817 -2.241 -44.236 1.00 87.31 227 ASN A N 1
ATOM 1800 C CA . ASN A 1 227 ? 28.053 -0.950 -43.601 1.00 87.31 227 ASN A CA 1
ATOM 1801 C C . ASN A 1 227 ? 29.176 -1.087 -42.567 1.00 87.31 227 ASN A C 1
ATOM 1803 O O . ASN A 1 227 ? 29.028 -1.774 -41.561 1.00 87.31 227 ASN A O 1
ATOM 1807 N N . LYS A 1 228 ? 30.286 -0.379 -42.794 1.00 85.50 228 LYS A N 1
ATOM 1808 C CA . LYS A 1 228 ? 31.480 -0.495 -41.954 1.00 85.50 228 LYS A CA 1
ATOM 1809 C C . LYS A 1 228 ? 31.211 -0.197 -40.467 1.00 85.50 228 LYS A C 1
ATOM 1811 O O . LYS A 1 228 ? 31.689 -0.928 -39.608 1.00 85.50 228 LYS A O 1
ATOM 1816 N N . LYS A 1 229 ? 30.389 0.817 -40.151 1.00 85.56 229 LYS A N 1
ATOM 1817 C CA . LYS A 1 229 ? 30.020 1.155 -38.759 1.00 85.56 229 LYS A CA 1
ATOM 1818 C C . LYS A 1 229 ? 29.147 0.077 -38.119 1.00 85.56 229 LYS A C 1
ATOM 1820 O O . LYS A 1 229 ? 29.322 -0.224 -36.943 1.00 85.56 229 LYS A O 1
ATOM 1825 N N . PHE A 1 230 ? 28.232 -0.508 -38.893 1.00 88.94 230 PHE A N 1
ATOM 1826 C CA . PHE A 1 230 ? 27.391 -1.610 -38.428 1.00 88.94 230 PHE A CA 1
ATOM 1827 C C . PHE A 1 230 ? 28.234 -2.850 -38.122 1.00 88.94 230 PHE A C 1
ATOM 1829 O O . PHE A 1 230 ? 28.110 -3.403 -37.034 1.00 88.94 230 PHE A O 1
ATOM 1836 N N . THR A 1 231 ? 29.142 -3.224 -39.029 1.00 88.00 231 THR A N 1
ATOM 1837 C CA . THR A 1 231 ? 30.045 -4.367 -38.841 1.00 88.00 231 THR A CA 1
ATOM 1838 C C . THR A 1 231 ? 30.892 -4.215 -37.582 1.00 88.00 231 THR A C 1
ATOM 1840 O O . THR A 1 231 ? 30.978 -5.127 -36.770 1.00 88.00 231 THR A O 1
ATOM 1843 N N . VAL A 1 232 ? 31.476 -3.037 -37.383 1.00 87.06 232 VAL A N 1
ATOM 1844 C CA . VAL A 1 232 ? 32.349 -2.771 -36.237 1.00 87.06 232 VAL A CA 1
ATOM 1845 C C . VAL A 1 232 ? 31.574 -2.757 -34.910 1.00 87.06 232 VAL A C 1
ATOM 1847 O O . VAL A 1 232 ? 32.101 -3.199 -33.895 1.00 87.06 232 VAL A O 1
ATOM 1850 N N . CYS A 1 233 ? 30.307 -2.327 -34.902 1.00 86.94 233 CYS A N 1
ATOM 1851 C CA . CYS A 1 233 ? 29.485 -2.330 -33.686 1.00 86.94 233 CYS A CA 1
ATOM 1852 C C . CYS A 1 233 ? 28.849 -3.698 -33.377 1.00 86.94 233 CYS A C 1
ATOM 1854 O O . CYS A 1 233 ? 28.768 -4.082 -32.211 1.00 86.94 233 CYS A O 1
ATOM 1856 N N . PHE A 1 234 ? 28.387 -4.438 -34.389 1.00 90.06 234 PHE A N 1
ATOM 1857 C CA . PHE A 1 234 ? 27.516 -5.614 -34.218 1.00 90.06 234 PHE A CA 1
ATOM 1858 C C . PHE A 1 234 ? 28.073 -6.917 -34.816 1.00 90.06 234 PHE A C 1
ATOM 1860 O O . PHE A 1 234 ? 27.435 -7.962 -34.702 1.00 90.06 234 PHE A O 1
ATOM 1867 N N . GLY A 1 235 ? 29.271 -6.873 -35.401 1.00 85.31 235 GLY A N 1
ATOM 1868 C CA . GLY A 1 235 ? 29.973 -8.016 -35.984 1.00 85.31 235 GLY A CA 1
ATOM 1869 C C . GLY A 1 235 ? 29.763 -8.119 -37.494 1.00 85.31 235 GLY A C 1
ATOM 1870 O O . GLY A 1 235 ? 28.874 -7.479 -38.065 1.00 85.31 235 GLY A O 1
ATOM 1871 N N . THR A 1 236 ? 30.586 -8.927 -38.162 1.00 83.31 236 THR A N 1
ATOM 1872 C CA . THR A 1 236 ? 30.453 -9.218 -39.600 1.00 83.31 236 THR A CA 1
ATOM 1873 C C . THR A 1 236 ? 29.063 -9.790 -39.871 1.00 83.31 236 THR A C 1
ATOM 1875 O O . THR A 1 236 ? 28.600 -10.668 -39.148 1.00 83.31 236 THR A O 1
ATOM 1878 N N . GLY A 1 237 ? 28.319 -9.215 -40.820 1.00 77.94 237 GLY A N 1
ATOM 1879 C CA . GLY A 1 237 ? 26.929 -9.628 -41.064 1.00 77.94 237 GLY A CA 1
ATOM 1880 C C . GLY A 1 237 ? 25.913 -9.250 -39.972 1.00 77.94 237 GLY A C 1
ATOM 1881 O O . GLY A 1 237 ? 24.710 -9.396 -40.181 1.00 77.94 237 GLY A O 1
ATOM 1882 N N . GLY A 1 238 ? 26.356 -8.749 -38.814 1.00 82.31 238 GLY A N 1
ATOM 1883 C CA . GLY A 1 238 ? 25.554 -8.689 -37.590 1.00 82.31 238 GLY A CA 1
ATOM 1884 C C . GLY A 1 238 ? 25.418 -10.040 -36.873 1.00 82.31 238 GLY A C 1
ATOM 1885 O O . GLY A 1 238 ? 24.557 -10.168 -36.005 1.00 82.31 238 GLY A O 1
ATOM 1886 N N . GLU A 1 239 ? 26.231 -11.047 -37.219 1.00 84.25 239 GLU A N 1
ATOM 1887 C CA . GLU A 1 239 ? 26.107 -12.415 -36.692 1.00 84.25 239 GLU A CA 1
ATOM 1888 C C . GLU A 1 239 ? 26.248 -12.480 -35.169 1.00 84.25 239 GLU A C 1
ATOM 1890 O O . GLU A 1 239 ? 25.448 -13.138 -34.506 1.00 84.25 239 GLU A O 1
ATOM 1895 N N . SER A 1 240 ? 27.197 -11.731 -34.598 1.00 85.38 240 SER A N 1
ATOM 1896 C CA . SER A 1 240 ? 27.434 -11.713 -33.149 1.00 85.38 240 SER A CA 1
ATOM 1897 C C . SER A 1 240 ? 26.232 -11.215 -32.343 1.00 85.38 240 SER A C 1
ATOM 1899 O O . SER A 1 240 ? 26.099 -11.577 -31.180 1.00 85.38 240 SER A O 1
ATOM 1901 N N . CYS A 1 241 ? 25.361 -10.397 -32.946 1.00 89.94 241 CYS A N 1
ATOM 1902 C CA . CYS A 1 241 ? 24.159 -9.845 -32.316 1.00 89.94 241 CYS A CA 1
ATOM 1903 C C . CYS A 1 241 ? 22.861 -10.330 -32.985 1.00 89.94 241 CYS A C 1
ATOM 1905 O O . CYS A 1 241 ? 21.808 -9.723 -32.779 1.00 89.94 241 CYS A O 1
ATOM 1907 N N . LYS A 1 242 ? 22.912 -11.406 -33.780 1.00 91.38 242 LYS A N 1
ATOM 1908 C CA . LYS A 1 242 ? 21.787 -11.882 -34.598 1.00 91.38 242 LYS A CA 1
ATOM 1909 C C . LYS A 1 242 ? 20.527 -12.148 -33.772 1.00 91.38 242 LYS A C 1
ATOM 1911 O O . LYS A 1 242 ? 19.469 -11.617 -34.094 1.00 91.38 242 LYS A O 1
ATOM 1916 N N . GLU A 1 243 ? 20.659 -12.894 -32.675 1.00 92.12 243 GLU A N 1
ATOM 1917 C CA . GLU A 1 243 ? 19.536 -13.222 -31.785 1.00 92.12 243 GLU A CA 1
ATOM 1918 C C . GLU A 1 243 ? 18.881 -11.972 -31.184 1.00 92.12 243 GLU A C 1
ATOM 1920 O O . GLU A 1 243 ? 17.660 -11.905 -31.050 1.00 92.12 243 GLU A O 1
ATOM 1925 N N . LEU A 1 244 ? 19.687 -10.956 -30.853 1.00 92.88 244 LEU A N 1
ATOM 1926 C CA . LEU A 1 244 ? 19.187 -9.678 -30.357 1.00 92.88 244 LEU A CA 1
ATOM 1927 C C . LEU A 1 244 ? 18.402 -8.942 -31.452 1.00 92.88 244 LEU A C 1
ATOM 1929 O O . LEU A 1 244 ? 17.308 -8.455 -31.184 1.00 92.88 244 LEU A O 1
ATOM 1933 N N . PHE A 1 245 ? 18.916 -8.868 -32.681 1.00 93.44 245 PHE A N 1
ATOM 1934 C CA . PHE A 1 245 ? 18.207 -8.221 -33.791 1.00 93.44 245 PHE A CA 1
ATOM 1935 C C . PHE A 1 245 ? 16.888 -8.928 -34.125 1.00 93.44 245 PHE A C 1
ATOM 1937 O O . PHE A 1 245 ? 15.861 -8.262 -34.264 1.00 93.44 245 PHE A O 1
ATOM 1944 N N . GLU A 1 246 ? 16.884 -10.259 -34.175 1.00 93.06 246 GLU A N 1
ATOM 1945 C CA . GLU A 1 246 ? 15.671 -11.055 -34.395 1.00 93.06 246 GLU A CA 1
ATOM 1946 C C . GLU A 1 246 ? 14.652 -10.858 -33.262 1.00 93.06 246 GLU A C 1
ATOM 1948 O O . GLU A 1 246 ? 13.468 -10.648 -33.530 1.00 93.06 246 GLU A O 1
ATOM 1953 N N . TYR A 1 247 ? 15.105 -10.820 -32.003 1.00 92.38 247 TYR A N 1
ATOM 1954 C CA . TYR A 1 247 ? 14.255 -10.511 -30.848 1.00 92.38 247 TYR A CA 1
ATOM 1955 C C . TYR A 1 247 ? 13.643 -9.104 -30.918 1.00 92.38 247 TYR A C 1
ATOM 1957 O O . TYR A 1 247 ? 12.484 -8.906 -30.555 1.00 92.38 247 TYR A O 1
ATOM 1965 N N . LEU A 1 248 ? 14.395 -8.125 -31.426 1.00 92.06 248 LEU A N 1
ATOM 1966 C CA . LEU A 1 248 ? 13.913 -6.762 -31.657 1.00 92.06 248 LEU A CA 1
ATOM 1967 C C . LEU A 1 248 ? 12.992 -6.642 -32.885 1.00 92.06 248 LEU A C 1
ATOM 1969 O O . LEU A 1 248 ? 12.476 -5.559 -33.159 1.00 92.06 248 LEU A O 1
ATOM 1973 N N . GLY A 1 249 ? 12.761 -7.736 -33.615 1.00 91.50 249 GLY A N 1
ATOM 1974 C CA . GLY A 1 249 ? 11.880 -7.786 -34.779 1.00 91.50 249 GLY A CA 1
ATOM 1975 C C . GLY A 1 249 ? 12.544 -7.384 -36.095 1.00 91.50 249 GLY A C 1
ATOM 1976 O O . GLY A 1 249 ? 11.833 -7.144 -37.074 1.00 91.50 249 GLY A O 1
ATOM 1977 N N . PHE A 1 250 ? 13.876 -7.308 -36.143 1.00 93.25 250 PHE A N 1
ATOM 1978 C CA . PHE A 1 250 ? 14.605 -7.127 -37.395 1.00 93.25 250 PHE A CA 1
ATOM 1979 C C . PHE A 1 250 ? 14.635 -8.440 -38.181 1.00 93.25 250 PHE A C 1
ATOM 1981 O O . PHE A 1 250 ? 14.734 -9.525 -37.608 1.00 93.25 250 PHE A O 1
ATOM 1988 N N . LYS A 1 251 ? 14.575 -8.345 -39.510 1.00 93.06 251 LYS A N 1
ATOM 1989 C CA . LYS A 1 251 ? 14.611 -9.504 -40.411 1.00 93.06 251 LYS A CA 1
ATOM 1990 C C . LYS A 1 251 ? 15.763 -9.376 -41.390 1.00 93.06 251 LYS A C 1
ATOM 1992 O O . LYS A 1 251 ? 15.927 -8.328 -42.004 1.00 93.06 251 LYS A O 1
ATOM 1997 N N . LEU A 1 252 ? 16.545 -10.434 -41.557 1.00 91.25 252 LEU A N 1
ATOM 1998 C CA . LEU A 1 252 ? 17.611 -10.465 -42.553 1.00 91.25 252 LEU A CA 1
ATOM 1999 C C . LEU A 1 252 ? 17.033 -10.893 -43.911 1.00 91.25 252 LEU A C 1
ATOM 2001 O O . LEU A 1 252 ? 16.543 -12.012 -44.049 1.00 91.25 252 LEU A O 1
ATOM 2005 N N . ALA A 1 253 ? 17.087 -10.008 -44.907 1.00 89.75 253 ALA A N 1
ATOM 2006 C CA . ALA A 1 253 ? 16.661 -10.271 -46.280 1.00 89.75 253 ALA A CA 1
ATOM 2007 C C . ALA A 1 253 ? 17.622 -9.601 -47.273 1.00 89.75 253 ALA A C 1
ATOM 2009 O O . ALA A 1 253 ? 17.928 -8.420 -47.135 1.00 89.75 253 ALA A O 1
ATOM 2010 N N . ASN A 1 254 ? 18.081 -10.338 -48.292 1.00 85.25 254 ASN A N 1
ATOM 2011 C CA . ASN A 1 254 ? 18.966 -9.826 -49.353 1.00 85.25 254 ASN A CA 1
ATOM 2012 C C . ASN A 1 254 ? 20.183 -9.044 -48.811 1.00 85.25 254 ASN A C 1
ATOM 2014 O O . ASN A 1 254 ? 20.400 -7.890 -49.193 1.00 85.25 254 ASN A O 1
ATOM 2018 N N . ASP A 1 255 ? 20.925 -9.639 -47.870 1.00 86.81 255 ASP A N 1
ATOM 2019 C CA . ASP A 1 255 ? 22.104 -9.033 -47.225 1.00 86.81 255 ASP A CA 1
ATOM 2020 C C . ASP A 1 255 ? 21.820 -7.694 -46.519 1.00 86.81 255 ASP A C 1
ATOM 2022 O O . ASP A 1 255 ? 22.680 -6.816 -46.363 1.00 86.81 255 ASP A O 1
ATOM 2026 N N . ARG A 1 256 ? 20.570 -7.503 -46.089 1.00 90.94 256 ARG A N 1
ATOM 2027 C CA . ARG A 1 256 ? 20.118 -6.310 -45.381 1.00 90.94 256 ARG A CA 1
ATOM 2028 C C . ARG A 1 256 ? 19.251 -6.681 -44.192 1.00 90.94 256 ARG A C 1
ATOM 2030 O O . ARG A 1 256 ? 18.339 -7.495 -44.289 1.00 90.94 256 ARG A O 1
ATOM 2037 N N . TRP A 1 257 ? 19.510 -6.022 -43.073 1.00 91.25 257 TRP A N 1
ATOM 2038 C CA . TRP A 1 257 ? 18.644 -6.061 -41.907 1.00 91.25 257 TRP A CA 1
ATOM 2039 C C . TRP A 1 257 ? 17.494 -5.079 -42.102 1.00 91.25 257 TRP A C 1
ATOM 2041 O O . TRP A 1 257 ? 17.683 -3.860 -42.120 1.00 91.25 257 TRP A O 1
ATOM 2051 N N . GLU A 1 258 ? 16.295 -5.612 -42.278 1.00 92.69 258 GLU A N 1
ATOM 2052 C CA . GLU A 1 258 ? 15.059 -4.853 -42.330 1.00 92.69 258 GLU A CA 1
ATOM 2053 C C . GLU A 1 258 ? 14.569 -4.566 -40.903 1.00 92.69 258 GLU A C 1
ATOM 2055 O O . GLU A 1 258 ? 14.315 -5.511 -40.152 1.00 92.69 258 GLU A O 1
ATOM 2060 N N . PRO A 1 259 ? 14.444 -3.289 -40.503 1.00 92.00 259 PRO A N 1
ATOM 2061 C CA . PRO A 1 259 ? 13.931 -2.914 -39.188 1.00 92.00 259 PRO A CA 1
ATOM 2062 C C . PRO A 1 259 ? 12.433 -3.223 -39.022 1.00 92.00 259 PRO A C 1
ATOM 2064 O O . PRO A 1 259 ? 11.697 -3.290 -40.016 1.00 92.00 259 PRO A O 1
ATOM 2067 N N . PRO A 1 260 ? 11.949 -3.361 -37.771 1.00 91.31 260 PRO A N 1
ATOM 2068 C CA . PRO A 1 260 ? 10.523 -3.492 -37.498 1.00 91.31 260 PRO A CA 1
ATOM 2069 C C . PRO A 1 260 ? 9.752 -2.255 -37.987 1.00 91.31 260 PRO A C 1
ATOM 2071 O O . PRO A 1 260 ? 10.280 -1.143 -38.066 1.00 91.31 260 PRO A O 1
ATOM 2074 N N . ARG A 1 261 ? 8.471 -2.445 -38.319 1.00 89.44 261 ARG A N 1
ATOM 2075 C CA . ARG A 1 261 ? 7.585 -1.380 -38.819 1.00 89.44 261 ARG A CA 1
ATOM 2076 C C . ARG A 1 261 ? 6.405 -1.159 -37.863 1.00 89.44 261 ARG A C 1
ATOM 2078 O O . ARG A 1 261 ? 5.315 -1.657 -38.144 1.00 89.44 261 ARG A O 1
ATOM 2085 N N . PRO A 1 262 ? 6.619 -0.482 -36.719 1.00 89.88 262 PRO A N 1
ATOM 2086 C CA . PRO A 1 262 ? 5.535 -0.094 -35.819 1.00 89.88 262 PRO A CA 1
ATOM 2087 C C . PRO A 1 262 ? 4.646 0.986 -36.454 1.00 89.88 262 PRO A C 1
ATOM 2089 O O . PRO A 1 262 ? 5.024 1.634 -37.432 1.00 89.88 262 PRO A O 1
ATOM 2092 N N . ASN A 1 263 ? 3.460 1.208 -35.885 1.00 86.94 263 ASN A N 1
ATOM 2093 C CA . ASN A 1 263 ? 2.572 2.274 -36.345 1.00 86.94 263 ASN A CA 1
ATOM 2094 C C . ASN A 1 263 ? 3.060 3.626 -35.806 1.00 86.94 263 ASN A C 1
ATOM 2096 O O . ASN A 1 263 ? 2.805 3.974 -34.651 1.00 86.94 263 ASN A O 1
ATOM 2100 N N . THR A 1 264 ? 3.729 4.416 -36.642 1.00 84.75 264 THR A N 1
ATOM 2101 C CA . THR A 1 264 ? 4.278 5.729 -36.246 1.00 84.75 264 THR A CA 1
ATOM 2102 C C . THR A 1 264 ? 3.201 6.772 -35.932 1.00 84.75 264 THR A C 1
ATOM 2104 O O . THR A 1 264 ? 3.452 7.745 -35.223 1.00 84.75 264 THR A O 1
ATOM 2107 N N . LYS A 1 265 ? 1.970 6.549 -36.410 1.00 85.69 265 LYS A N 1
ATOM 2108 C CA . LYS A 1 265 ? 0.797 7.408 -36.187 1.00 85.69 265 LYS A CA 1
ATOM 2109 C C . LYS A 1 265 ? -0.120 6.872 -35.086 1.00 85.69 265 LYS A C 1
ATOM 2111 O O . LYS A 1 265 ? -1.268 7.307 -34.986 1.00 85.69 265 LYS A O 1
ATOM 2116 N N . ALA A 1 266 ? 0.348 5.913 -34.283 1.00 85.12 266 ALA A N 1
ATOM 2117 C CA . ALA A 1 266 ? -0.431 5.362 -33.184 1.00 85.12 266 ALA A CA 1
ATOM 2118 C C . ALA A 1 266 ? -0.870 6.469 -32.213 1.00 85.12 266 ALA A C 1
ATOM 2120 O O . ALA A 1 266 ? -0.093 7.361 -31.856 1.00 85.12 266 ALA A O 1
ATOM 2121 N N . LEU A 1 267 ? -2.124 6.390 -31.765 1.00 86.56 267 LEU A N 1
ATOM 2122 C CA . LEU A 1 267 ? -2.632 7.274 -30.723 1.00 86.56 267 LEU A CA 1
ATOM 2123 C C . LEU A 1 267 ? -1.817 7.070 -29.442 1.00 86.56 267 LEU A C 1
ATOM 2125 O O . LEU A 1 267 ? -1.473 5.944 -29.081 1.00 86.56 267 LEU A O 1
ATOM 2129 N N . LYS A 1 268 ? -1.514 8.179 -28.766 1.00 86.19 268 LYS A N 1
ATOM 2130 C CA . LYS A 1 268 ? -0.877 8.177 -27.448 1.00 86.19 268 LYS A CA 1
ATOM 2131 C C . LYS A 1 268 ? -1.986 8.174 -26.387 1.00 86.19 268 LYS A C 1
ATOM 2133 O O . LYS A 1 268 ? -2.949 8.926 -26.545 1.00 86.19 268 LYS A O 1
ATOM 2138 N N . PRO A 1 269 ? -1.889 7.352 -25.332 1.00 88.56 269 PRO A N 1
ATOM 2139 C CA . PRO A 1 269 ? -0.779 6.468 -24.999 1.00 88.56 269 PRO A CA 1
ATOM 2140 C C . PRO A 1 269 ? -0.770 5.229 -25.903 1.00 88.56 269 PRO A C 1
ATOM 2142 O O . PRO A 1 269 ? -1.832 4.764 -26.317 1.00 88.56 269 PRO A O 1
ATOM 2145 N N . TYR A 1 270 ? 0.415 4.691 -26.203 1.00 89.31 270 TYR A N 1
ATOM 2146 C CA . TYR A 1 270 ? 0.528 3.516 -27.066 1.00 89.31 270 TYR A CA 1
ATOM 2147 C C . TYR A 1 270 ? -0.294 2.336 -26.536 1.00 89.31 270 TYR A C 1
ATOM 2149 O O . TYR A 1 270 ? -0.165 1.929 -25.382 1.00 89.31 270 TYR A O 1
ATOM 2157 N N . THR A 1 271 ? -1.131 1.787 -27.414 1.00 85.50 271 THR A N 1
ATOM 2158 C CA . THR A 1 271 ? -1.931 0.575 -27.181 1.00 85.50 271 THR A CA 1
ATOM 2159 C C . THR A 1 271 ? -1.454 -0.602 -28.025 1.00 85.50 271 THR A C 1
ATOM 2161 O O . THR A 1 271 ? -1.686 -1.750 -27.651 1.00 85.50 271 THR A O 1
ATOM 2164 N N . ASP A 1 272 ? -0.763 -0.325 -29.135 1.00 89.06 272 ASP A N 1
ATOM 2165 C CA . ASP A 1 272 ? -0.174 -1.352 -29.985 1.00 89.06 272 ASP A CA 1
ATOM 2166 C C . ASP A 1 272 ? 0.999 -2.054 -29.268 1.00 89.06 272 ASP A C 1
ATOM 2168 O O . ASP A 1 272 ? 1.928 -1.373 -28.812 1.00 89.06 272 ASP A O 1
ATOM 2172 N N . PRO A 1 273 ? 0.995 -3.399 -29.165 1.00 89.31 273 PRO A N 1
ATOM 2173 C CA . PRO A 1 273 ? 2.039 -4.137 -28.461 1.00 89.31 273 PRO A CA 1
ATOM 2174 C C . PRO A 1 273 ? 3.449 -3.906 -29.012 1.00 89.31 273 PRO A C 1
ATOM 2176 O O . PRO A 1 273 ? 4.395 -3.860 -28.225 1.00 89.31 273 PRO A O 1
ATOM 2179 N N . LEU A 1 274 ? 3.608 -3.740 -30.332 1.00 90.75 274 LEU A N 1
ATOM 2180 C CA . LEU A 1 274 ? 4.921 -3.540 -30.948 1.00 90.75 274 LEU A CA 1
ATOM 2181 C C . LEU A 1 274 ? 5.472 -2.145 -30.626 1.00 90.75 274 LEU A C 1
ATOM 2183 O O . LEU A 1 274 ? 6.631 -2.032 -30.227 1.00 90.75 274 LEU A O 1
ATOM 2187 N N . ASN A 1 275 ? 4.642 -1.099 -30.712 1.00 92.44 275 ASN A N 1
ATOM 2188 C CA . ASN A 1 275 ? 5.014 0.248 -30.266 1.00 92.44 275 ASN A CA 1
ATOM 2189 C C . ASN A 1 275 ? 5.425 0.274 -28.783 1.00 92.44 275 ASN A C 1
ATOM 2191 O O . ASN A 1 275 ? 6.459 0.850 -28.450 1.00 92.44 275 ASN A O 1
ATOM 2195 N N . VAL A 1 276 ? 4.648 -0.360 -27.894 1.00 91.94 276 VAL A N 1
ATOM 2196 C CA . VAL A 1 276 ? 4.958 -0.424 -26.451 1.00 91.94 276 VAL A CA 1
ATOM 2197 C C . VAL A 1 276 ? 6.272 -1.165 -26.201 1.00 91.94 276 VAL A C 1
ATOM 2199 O O . VAL A 1 276 ? 7.103 -0.700 -25.422 1.00 91.94 276 VAL A O 1
ATOM 2202 N N . PHE A 1 277 ? 6.480 -2.303 -26.868 1.00 93.19 277 PHE A N 1
ATOM 2203 C CA . PHE A 1 277 ? 7.698 -3.099 -26.742 1.00 93.19 277 PHE A CA 1
ATOM 2204 C C . PHE A 1 277 ? 8.943 -2.318 -27.177 1.00 93.19 277 PHE A C 1
ATOM 2206 O O . PHE A 1 277 ? 9.895 -2.208 -26.405 1.00 93.19 277 PHE A O 1
ATOM 2213 N N . LEU A 1 278 ? 8.926 -1.728 -28.374 1.00 93.56 278 LEU A N 1
ATOM 2214 C CA . LEU A 1 278 ? 10.063 -0.971 -28.899 1.00 93.56 278 LEU A CA 1
ATOM 2215 C C . LEU A 1 278 ? 10.338 0.299 -28.083 1.00 93.56 278 LEU A C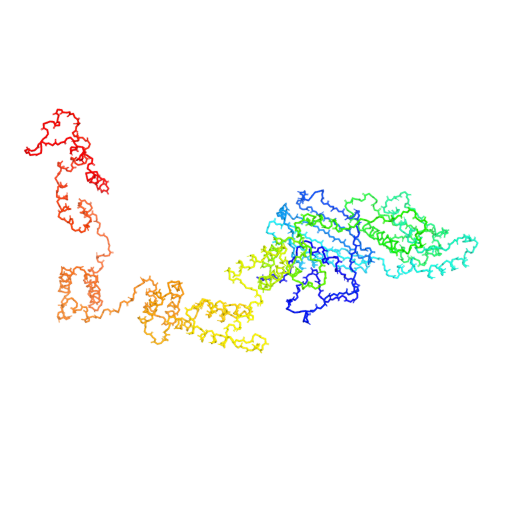 1
ATOM 2217 O O . LEU A 1 278 ? 11.500 0.626 -27.846 1.00 93.56 278 LEU A O 1
ATOM 2221 N N . ASP A 1 279 ? 9.299 0.993 -27.607 1.00 94.25 279 ASP A N 1
ATOM 2222 C CA . ASP A 1 279 ? 9.456 2.161 -26.731 1.00 94.25 279 ASP A CA 1
ATOM 2223 C C . ASP A 1 279 ? 10.089 1.755 -25.387 1.00 94.25 279 ASP A C 1
ATOM 2225 O O . ASP A 1 279 ? 11.037 2.394 -24.931 1.00 94.25 279 ASP A O 1
ATOM 2229 N N . ASN A 1 280 ? 9.667 0.628 -24.798 1.00 94.38 280 ASN A N 1
ATOM 2230 C CA . ASN A 1 280 ? 10.294 0.077 -23.592 1.00 94.38 280 ASN A CA 1
ATOM 2231 C C . ASN A 1 280 ? 11.780 -0.247 -23.807 1.00 94.38 280 ASN A C 1
ATOM 2233 O O . ASN A 1 280 ? 12.601 0.113 -22.962 1.00 94.38 280 ASN A O 1
ATOM 2237 N N . ILE A 1 281 ? 12.138 -0.873 -24.935 1.00 95.06 281 ILE A N 1
ATOM 2238 C CA . ILE A 1 281 ? 13.538 -1.150 -25.288 1.00 95.06 281 ILE A CA 1
ATOM 2239 C C . ILE A 1 281 ? 14.326 0.154 -25.469 1.00 95.06 281 ILE A C 1
ATOM 2241 O O . ILE A 1 281 ? 15.423 0.279 -24.926 1.00 95.06 281 ILE A O 1
ATOM 2245 N N . SER A 1 282 ? 13.786 1.136 -26.200 1.00 95.31 282 SER A N 1
ATOM 2246 C CA . SER A 1 282 ? 14.465 2.419 -26.439 1.00 95.31 282 SER A CA 1
ATOM 2247 C C . SER A 1 282 ? 14.805 3.126 -25.124 1.00 95.31 282 SER A C 1
ATOM 2249 O O . SER A 1 282 ? 15.920 3.631 -24.953 1.00 95.31 282 SER A O 1
ATOM 2251 N N . PHE A 1 283 ? 13.887 3.095 -24.154 1.00 95.50 283 PHE A N 1
ATOM 2252 C CA . PHE A 1 283 ? 14.115 3.640 -22.817 1.00 95.50 283 PHE A CA 1
ATOM 2253 C C . PHE A 1 283 ? 15.102 2.814 -21.978 1.00 95.50 283 PHE A C 1
ATOM 2255 O O . PHE A 1 283 ? 15.896 3.403 -21.249 1.00 95.50 283 PHE A O 1
ATOM 2262 N N . GLU A 1 284 ? 15.129 1.484 -22.092 1.00 96.00 284 GLU A N 1
ATOM 2263 C CA . GLU A 1 284 ? 16.176 0.677 -21.447 1.00 96.00 284 GLU A CA 1
ATOM 2264 C C . GLU A 1 284 ? 17.571 0.988 -21.989 1.00 96.00 284 GLU A C 1
ATOM 2266 O O . GLU A 1 284 ? 18.504 1.156 -21.203 1.00 96.00 284 GLU A O 1
ATOM 2271 N N . ILE A 1 285 ? 17.715 1.120 -23.311 1.00 95.56 285 ILE A N 1
ATOM 2272 C CA . ILE A 1 285 ? 18.986 1.510 -23.935 1.00 95.56 285 ILE A CA 1
ATOM 2273 C C . ILE A 1 285 ? 19.376 2.921 -23.491 1.00 95.56 285 ILE A C 1
ATOM 2275 O O . ILE A 1 285 ? 20.536 3.157 -23.167 1.00 95.56 285 ILE A O 1
ATOM 2279 N N . LEU A 1 286 ? 18.418 3.850 -23.405 1.00 94.25 286 LEU A N 1
ATOM 2280 C CA . LEU A 1 286 ? 18.668 5.195 -22.882 1.00 94.25 286 LEU A CA 1
ATOM 2281 C C . LEU A 1 286 ? 19.186 5.168 -21.437 1.00 94.25 286 LEU A C 1
ATOM 2283 O O . LEU A 1 286 ? 20.102 5.918 -21.097 1.00 94.25 286 LEU A O 1
ATOM 2287 N N . VAL A 1 287 ? 18.634 4.292 -20.592 1.00 94.31 287 VAL A N 1
ATOM 2288 C CA . VAL A 1 287 ? 19.132 4.090 -19.226 1.00 94.31 287 VAL A CA 1
ATOM 2289 C C . VAL A 1 287 ? 20.572 3.569 -19.253 1.00 94.31 287 VAL A C 1
ATOM 2291 O O . VAL A 1 287 ? 21.416 4.158 -18.581 1.00 94.31 287 VAL A O 1
ATOM 2294 N N . LEU A 1 288 ? 20.884 2.551 -20.065 1.00 94.25 288 LEU A N 1
ATOM 2295 C CA . LEU A 1 288 ? 22.249 2.014 -20.204 1.00 94.25 288 LEU A CA 1
ATOM 2296 C C . LEU A 1 288 ? 23.252 3.076 -20.681 1.00 94.25 288 LEU A C 1
ATOM 2298 O O . LEU A 1 288 ? 24.358 3.158 -20.146 1.00 94.25 288 LEU A O 1
ATOM 2302 N N . ILE A 1 289 ? 22.845 3.924 -21.632 1.00 92.25 289 ILE A N 1
ATOM 2303 C CA . ILE A 1 289 ? 23.623 5.077 -22.108 1.00 92.25 289 ILE A CA 1
ATOM 2304 C C . ILE A 1 289 ? 23.904 6.046 -20.953 1.00 92.25 289 ILE A C 1
ATOM 2306 O O . ILE A 1 289 ? 25.041 6.460 -20.756 1.00 92.25 289 ILE A O 1
ATOM 2310 N N . SER A 1 290 ? 22.893 6.378 -20.145 1.00 90.06 290 SER A N 1
ATOM 2311 C CA . SER A 1 290 ? 23.060 7.314 -19.023 1.00 90.06 290 SER A CA 1
ATOM 2312 C C . SER A 1 290 ? 23.911 6.784 -17.869 1.00 90.06 290 SER A C 1
ATOM 2314 O O . SER A 1 290 ? 24.368 7.561 -17.037 1.00 90.06 290 SER A O 1
ATOM 2316 N N . GLN A 1 291 ? 24.112 5.467 -17.808 1.00 90.25 291 GLN A N 1
ATOM 2317 C CA . GLN A 1 291 ? 24.970 4.800 -16.831 1.00 90.25 291 GLN A CA 1
ATOM 2318 C C . GLN A 1 291 ? 26.424 4.676 -17.315 1.00 90.25 291 GLN A C 1
ATOM 2320 O O . GLN A 1 291 ? 27.218 3.989 -16.668 1.00 90.25 291 GLN A O 1
ATOM 2325 N N . ARG A 1 292 ? 26.783 5.251 -18.473 1.00 89.31 292 ARG A N 1
ATOM 2326 C CA . ARG A 1 292 ? 28.160 5.199 -18.977 1.00 89.31 292 ARG A CA 1
ATOM 2327 C C . ARG A 1 292 ? 29.097 6.131 -18.199 1.00 89.31 292 ARG A C 1
ATOM 2329 O O . ARG A 1 292 ? 28.657 7.183 -17.730 1.00 89.31 292 ARG A O 1
ATOM 2336 N N . PRO A 1 293 ? 30.375 5.744 -18.023 1.00 84.88 293 PRO A N 1
ATOM 2337 C CA . PRO A 1 293 ? 31.372 6.577 -17.362 1.00 84.88 293 PRO A CA 1
ATOM 2338 C C . PRO A 1 293 ? 31.577 7.920 -18.072 1.00 84.88 293 PRO A C 1
ATOM 2340 O O . PRO A 1 293 ? 31.461 8.013 -19.292 1.00 84.88 293 PRO A O 1
ATOM 2343 N N . GLN A 1 294 ? 31.973 8.947 -17.314 1.00 77.25 294 GLN A N 1
ATOM 2344 C CA . GLN A 1 294 ? 32.148 10.305 -17.846 1.00 77.25 294 GLN A CA 1
ATOM 2345 C C . GLN A 1 294 ? 33.166 10.389 -18.994 1.00 77.25 294 GLN A C 1
ATOM 2347 O O . GLN A 1 294 ? 32.906 11.094 -19.965 1.00 77.25 294 GLN A O 1
ATOM 2352 N N . HIS A 1 295 ? 34.251 9.610 -18.945 1.00 79.25 295 HIS A N 1
ATOM 2353 C CA . HIS A 1 295 ? 35.273 9.600 -19.998 1.00 79.25 295 HIS A CA 1
ATOM 2354 C C . HIS A 1 295 ? 34.744 9.120 -21.365 1.00 79.25 295 HIS A C 1
ATOM 2356 O O . HIS A 1 295 ? 35.278 9.518 -22.393 1.00 79.25 295 HIS A O 1
ATOM 2362 N N . GLU A 1 296 ? 33.681 8.300 -21.411 1.00 77.69 296 GLU A N 1
ATOM 2363 C CA . GLU A 1 296 ? 33.027 7.922 -22.678 1.00 77.69 296 GLU A CA 1
ATOM 2364 C C . GLU A 1 296 ? 32.138 9.052 -23.221 1.00 77.69 296 GLU A C 1
ATOM 2366 O O . GLU A 1 296 ? 31.866 9.111 -24.419 1.00 77.69 296 GLU A O 1
ATOM 2371 N N . THR A 1 297 ? 31.667 9.940 -22.343 1.00 70.19 297 THR A N 1
ATOM 2372 C CA . THR A 1 297 ? 30.750 11.043 -22.673 1.00 70.19 297 THR A CA 1
ATOM 2373 C C . THR A 1 297 ? 31.463 12.367 -22.964 1.00 70.19 297 THR A C 1
ATOM 2375 O O . THR A 1 297 ? 30.840 13.298 -23.480 1.00 70.19 297 THR A O 1
ATOM 2378 N N . GLU A 1 298 ? 32.764 12.459 -22.669 1.00 60.50 298 GLU A N 1
ATOM 2379 C CA . GLU A 1 298 ? 33.602 13.622 -22.969 1.00 60.50 298 GLU A CA 1
ATOM 2380 C C . GLU A 1 298 ? 33.623 13.883 -24.486 1.00 60.50 298 GLU A C 1
ATOM 2382 O O . GLU A 1 298 ? 34.126 13.092 -25.278 1.00 60.50 298 GLU A O 1
ATOM 2387 N N . GLY A 1 299 ? 33.010 14.997 -24.905 1.00 58.31 299 GLY A N 1
ATOM 2388 C CA . GLY A 1 299 ? 32.868 15.383 -26.315 1.00 58.31 299 GLY A CA 1
ATOM 2389 C C . GLY A 1 299 ? 31.440 15.310 -26.872 1.00 58.31 299 GLY A C 1
ATOM 2390 O O . GLY A 1 299 ? 31.184 15.872 -27.937 1.00 58.31 299 GLY A O 1
ATOM 2391 N N . GLN A 1 300 ? 30.479 14.707 -26.158 1.00 59.84 300 GLN A N 1
ATOM 2392 C CA . GLN A 1 300 ? 29.053 14.821 -26.488 1.00 59.84 300 GLN A CA 1
ATOM 2393 C C . GLN A 1 300 ? 28.441 16.024 -25.755 1.00 59.84 300 GLN A C 1
ATOM 2395 O O . GLN A 1 300 ? 28.217 16.000 -24.550 1.00 59.84 300 GLN A O 1
ATOM 2400 N N . GLY A 1 301 ? 28.169 17.107 -26.488 1.00 51.19 301 GLY A N 1
ATOM 2401 C CA . GLY A 1 301 ? 27.745 18.406 -25.942 1.00 51.19 301 GLY A CA 1
ATOM 2402 C C . GLY A 1 301 ? 26.338 18.489 -25.324 1.00 51.19 301 GLY A C 1
ATOM 2403 O O . GLY A 1 301 ? 25.820 19.595 -25.195 1.00 51.19 301 GLY A O 1
ATOM 2404 N N . ALA A 1 302 ? 25.694 17.375 -24.959 1.00 56.09 302 ALA A N 1
ATOM 2405 C CA . ALA A 1 302 ? 24.348 17.386 -24.383 1.00 56.09 302 ALA A CA 1
ATOM 2406 C C . ALA A 1 302 ? 24.197 16.388 -23.224 1.00 56.09 302 ALA A C 1
ATOM 2408 O O . ALA A 1 302 ? 24.318 15.179 -23.403 1.00 56.09 302 ALA A O 1
ATOM 2409 N N . SER A 1 303 ? 23.863 16.906 -22.038 1.00 66.38 303 SER A N 1
ATOM 2410 C CA . SER A 1 303 ? 23.414 16.098 -20.900 1.00 66.38 303 SER A CA 1
ATOM 2411 C C . SER A 1 303 ? 22.015 15.535 -21.176 1.00 66.38 303 SER A C 1
ATOM 2413 O O . SER A 1 303 ? 21.121 16.267 -21.609 1.00 66.38 303 SER A O 1
ATOM 2415 N N . ILE A 1 304 ? 21.812 14.239 -20.928 1.00 76.94 304 ILE A N 1
ATOM 2416 C CA . ILE A 1 304 ? 20.508 13.587 -21.089 1.00 76.94 304 ILE A CA 1
ATOM 2417 C C . ILE A 1 304 ? 19.588 14.051 -19.956 1.00 76.94 304 ILE A C 1
ATOM 2419 O O . ILE A 1 304 ? 19.746 13.653 -18.801 1.00 76.94 304 ILE A O 1
ATOM 2423 N N . ALA A 1 305 ? 18.608 14.889 -20.290 1.00 80.94 305 ALA A N 1
ATOM 2424 C CA . ALA A 1 305 ? 17.591 15.326 -19.345 1.00 80.94 305 ALA A CA 1
ATOM 2425 C C . ALA A 1 305 ? 16.512 14.246 -19.180 1.00 80.94 305 ALA A C 1
ATOM 2427 O O . ALA A 1 305 ? 15.852 13.851 -20.141 1.00 80.94 305 ALA A O 1
ATOM 2428 N N . PHE A 1 306 ? 16.303 13.798 -17.943 1.00 87.88 306 PHE A N 1
ATOM 2429 C CA . PHE A 1 306 ? 15.218 12.889 -17.587 1.00 87.88 306 PHE A CA 1
ATOM 2430 C C . PHE A 1 306 ? 14.088 13.634 -16.888 1.00 87.88 306 PHE A C 1
ATOM 2432 O O . PHE A 1 306 ? 14.338 14.525 -16.081 1.00 87.88 306 PHE A O 1
ATOM 2439 N N . THR A 1 307 ? 12.847 13.216 -17.136 1.00 91.44 307 THR A N 1
ATOM 2440 C CA . THR A 1 307 ? 11.686 13.633 -16.340 1.00 91.44 307 THR A CA 1
ATOM 2441 C C . THR A 1 307 ? 11.443 12.599 -15.237 1.00 91.44 307 THR A C 1
ATOM 2443 O O . THR A 1 307 ? 11.026 11.479 -15.553 1.00 91.44 307 THR A O 1
ATOM 2446 N N . PRO A 1 308 ? 11.698 12.921 -13.954 1.00 93.81 308 PRO A N 1
ATOM 2447 C CA . PRO A 1 308 ? 11.410 12.010 -12.853 1.00 93.81 308 PRO A CA 1
ATOM 2448 C C . PRO A 1 308 ? 9.907 11.751 -12.742 1.00 93.81 308 PRO A C 1
ATOM 2450 O O . PRO A 1 308 ? 9.108 12.686 -12.762 1.00 93.81 308 PRO A O 1
ATOM 2453 N N . SER A 1 309 ? 9.511 10.493 -12.563 1.00 95.00 309 SER A N 1
ATOM 2454 C CA . SER A 1 309 ? 8.090 10.129 -12.485 1.00 95.00 309 SER A CA 1
ATOM 2455 C C . SER A 1 309 ? 7.438 10.464 -11.147 1.00 95.00 309 SER A C 1
ATOM 2457 O O . SER A 1 309 ? 6.218 10.460 -11.052 1.00 95.00 309 SER A O 1
ATOM 2459 N N . ILE A 1 310 ? 8.222 10.780 -10.111 1.00 92.88 310 ILE A N 1
ATOM 2460 C CA . ILE A 1 310 ? 7.709 10.982 -8.750 1.00 92.88 310 ILE A CA 1
ATOM 2461 C C . ILE A 1 310 ? 6.676 12.112 -8.656 1.00 92.88 310 ILE A C 1
ATOM 2463 O O . ILE A 1 310 ? 5.640 11.947 -8.018 1.00 92.88 310 ILE A O 1
ATOM 2467 N N . SER A 1 311 ? 6.906 13.241 -9.333 1.00 91.69 311 SER A N 1
ATOM 2468 C CA . SER A 1 311 ? 5.947 14.353 -9.373 1.00 91.69 311 SER A CA 1
ATOM 2469 C C . SER A 1 311 ? 4.651 13.950 -10.075 1.00 91.69 311 SER A C 1
ATOM 2471 O O . SER A 1 311 ? 3.566 14.305 -9.629 1.00 91.69 311 SER A O 1
ATOM 2473 N N . GLN A 1 312 ? 4.757 13.137 -11.123 1.00 93.31 312 GLN A N 1
ATOM 2474 C CA . GLN A 1 312 ? 3.617 12.637 -11.882 1.00 93.31 312 GLN A CA 1
ATOM 2475 C C . GLN A 1 312 ? 2.831 11.565 -11.122 1.00 93.31 312 GLN A C 1
ATOM 2477 O O . GLN A 1 312 ? 1.610 11.534 -11.222 1.00 93.31 312 GLN A O 1
ATOM 2482 N N . PHE A 1 313 ? 3.492 10.717 -10.325 1.00 94.25 313 PHE A N 1
ATOM 2483 C CA . PHE A 1 313 ? 2.811 9.804 -9.402 1.00 94.25 313 PHE A CA 1
ATOM 2484 C C . PHE A 1 313 ? 2.030 10.580 -8.343 1.00 94.25 313 PHE A C 1
ATOM 2486 O O . PHE A 1 313 ? 0.881 10.236 -8.068 1.00 94.25 313 PHE A O 1
ATOM 2493 N N . ASN A 1 314 ? 2.625 11.652 -7.804 1.00 91.19 314 ASN A N 1
ATOM 2494 C CA . ASN A 1 314 ? 1.943 12.522 -6.852 1.00 91.19 314 ASN A CA 1
ATOM 2495 C C . ASN A 1 314 ? 0.718 13.198 -7.476 1.00 91.19 314 ASN A C 1
ATOM 2497 O O . ASN A 1 314 ? -0.363 13.150 -6.898 1.00 91.19 314 ASN A O 1
ATOM 2501 N N . GLN A 1 315 ? 0.848 13.742 -8.687 1.00 89.31 315 GLN A N 1
ATOM 2502 C CA . GLN A 1 315 ? -0.281 14.308 -9.428 1.00 89.31 315 GLN A CA 1
ATOM 2503 C C . GLN A 1 315 ? -1.371 13.256 -9.688 1.00 89.31 315 GLN A C 1
ATOM 2505 O O . GLN A 1 315 ? -2.548 13.479 -9.418 1.00 89.31 315 GLN A O 1
ATOM 2510 N N . LEU A 1 316 ? -0.985 12.066 -10.157 1.00 89.62 316 LEU A N 1
ATOM 2511 C CA . LEU A 1 316 ? -1.915 10.987 -10.490 1.00 89.62 316 LEU A CA 1
ATOM 2512 C C . LEU A 1 316 ? -2.741 10.522 -9.277 1.00 89.62 316 LEU A C 1
ATOM 2514 O O . LEU A 1 316 ? -3.920 10.195 -9.423 1.00 89.62 316 LEU A O 1
ATOM 2518 N N . LEU A 1 317 ? -2.133 10.493 -8.088 1.00 89.44 317 LEU A N 1
ATOM 2519 C CA . LEU A 1 317 ? -2.784 10.084 -6.841 1.00 89.44 317 LEU A CA 1
ATOM 2520 C C . LEU A 1 317 ? -3.302 11.259 -5.995 1.00 89.44 317 LEU A C 1
ATOM 2522 O O . LEU A 1 317 ? -3.823 11.024 -4.905 1.00 89.44 317 LEU A O 1
ATOM 2526 N N . GLY A 1 318 ? -3.214 12.501 -6.485 1.00 86.38 318 GLY A N 1
ATOM 2527 C CA . GLY A 1 318 ? -3.700 13.697 -5.790 1.00 86.38 318 GLY A CA 1
ATOM 2528 C C . GLY A 1 318 ? -2.950 14.011 -4.492 1.00 86.38 318 GLY A C 1
ATOM 2529 O O . GLY A 1 318 ? -3.572 14.383 -3.500 1.00 86.38 318 GLY A O 1
ATOM 2530 N N . THR A 1 319 ? -1.631 13.815 -4.474 1.00 86.94 319 THR A N 1
ATOM 2531 C CA . THR A 1 319 ? -0.744 14.044 -3.319 1.00 86.94 319 THR A CA 1
ATOM 2532 C C . THR A 1 319 ? 0.276 15.157 -3.555 1.00 86.94 319 THR A C 1
ATOM 2534 O O . THR A 1 319 ? 1.282 15.223 -2.854 1.00 86.94 319 THR A O 1
ATOM 2537 N N . THR A 1 320 ? 0.050 16.041 -4.527 1.00 83.94 320 THR A N 1
ATOM 2538 C CA . THR A 1 320 ? 0.957 17.170 -4.798 1.00 83.94 320 THR A CA 1
ATOM 2539 C C . THR A 1 320 ? 0.995 18.159 -3.627 1.00 83.94 320 THR A C 1
ATOM 2541 O O . THR A 1 320 ? 2.078 18.515 -3.173 1.00 83.94 320 THR A O 1
ATOM 2544 N N . ASP A 1 321 ? -0.174 18.508 -3.076 1.00 83.44 321 ASP A N 1
ATOM 2545 C CA . ASP A 1 321 ? -0.334 19.609 -2.111 1.00 83.44 321 ASP A CA 1
ATOM 2546 C C . ASP A 1 321 ? -1.037 19.180 -0.806 1.00 83.44 321 ASP A C 1
ATOM 2548 O O . ASP A 1 321 ? -1.830 19.929 -0.231 1.00 83.44 321 ASP A O 1
ATOM 2552 N N . TYR A 1 322 ? -0.802 17.952 -0.324 1.00 88.19 322 TYR A N 1
ATOM 2553 C CA . TYR A 1 322 ? -1.398 17.539 0.954 1.00 88.19 322 TYR A CA 1
ATOM 2554 C C . TYR A 1 322 ? -0.763 18.286 2.143 1.00 88.19 322 TYR A C 1
ATOM 2556 O O . TYR A 1 322 ? 0.437 18.572 2.118 1.00 88.19 322 TYR A O 1
ATOM 2564 N N . PRO A 1 323 ? -1.534 18.570 3.212 1.00 88.69 323 PRO A N 1
ATOM 2565 C CA . PRO A 1 323 ? -1.012 19.200 4.422 1.00 88.69 323 PRO A CA 1
ATOM 2566 C C . PRO A 1 323 ? 0.175 18.441 5.030 1.00 88.69 323 PRO A C 1
ATOM 2568 O O . PRO A 1 323 ? 0.051 17.280 5.432 1.00 88.69 323 PRO A O 1
ATOM 2571 N N . LYS A 1 324 ? 1.321 19.117 5.132 1.00 87.81 324 LYS A N 1
ATOM 2572 C CA . LYS A 1 324 ? 2.541 18.584 5.752 1.00 87.81 324 LYS A CA 1
ATOM 2573 C C . LYS A 1 324 ? 2.764 19.160 7.143 1.00 87.81 324 LYS A C 1
ATOM 2575 O O . LYS A 1 324 ? 2.327 20.272 7.440 1.00 87.81 324 LYS A O 1
ATOM 2580 N N . THR A 1 325 ? 3.459 18.408 7.990 1.00 83.62 325 THR A N 1
ATOM 2581 C CA . THR A 1 325 ? 3.908 18.924 9.285 1.00 83.62 325 THR A CA 1
ATOM 2582 C C . THR A 1 325 ? 5.026 19.959 9.115 1.00 83.62 325 THR A C 1
ATOM 2584 O O . THR A 1 325 ? 5.816 19.913 8.171 1.00 83.62 325 THR A O 1
ATOM 2587 N N . ARG A 1 326 ? 5.092 20.908 10.054 1.00 71.50 326 ARG A N 1
ATOM 2588 C CA . ARG A 1 326 ? 6.218 21.839 10.217 1.00 71.50 326 ARG A CA 1
ATOM 2589 C C . ARG A 1 326 ? 7.369 21.217 11.013 1.00 71.50 326 ARG A C 1
ATOM 2591 O O . ARG A 1 326 ? 8.499 21.685 10.907 1.00 71.50 326 ARG A O 1
ATOM 2598 N N . ALA A 1 327 ? 7.089 20.172 11.788 1.00 65.50 327 ALA A N 1
ATOM 2599 C CA . ALA A 1 327 ? 8.074 19.399 12.519 1.00 65.50 327 ALA A CA 1
ATOM 2600 C C . ALA A 1 327 ? 8.691 18.362 11.576 1.00 65.50 327 ALA A C 1
ATOM 2602 O O . ALA A 1 327 ? 8.256 17.216 11.508 1.00 65.50 327 ALA A O 1
ATOM 2603 N N . PHE A 1 328 ? 9.705 18.757 10.806 1.00 59.44 328 PHE A N 1
ATOM 2604 C CA . PHE A 1 328 ? 10.539 17.768 10.126 1.00 59.44 328 PHE A CA 1
ATOM 2605 C C . PHE A 1 328 ? 11.389 17.056 11.181 1.00 59.44 328 PHE A C 1
ATOM 2607 O O . PHE A 1 328 ? 12.196 17.712 11.844 1.00 59.44 328 PHE A O 1
ATOM 2614 N N . PRO A 1 329 ? 11.246 15.733 11.375 1.00 52.72 329 PRO A N 1
ATOM 2615 C CA . PRO A 1 329 ? 12.065 15.039 12.351 1.00 52.72 329 PRO A CA 1
ATOM 2616 C C . PRO A 1 329 ? 13.491 14.992 11.797 1.00 52.72 329 PRO A C 1
ATOM 2618 O O . PRO A 1 329 ? 13.766 14.226 10.877 1.00 52.72 329 PRO A O 1
ATOM 2621 N N . ASN A 1 330 ? 14.389 15.814 12.345 1.00 47.06 330 ASN A N 1
ATOM 2622 C CA . ASN A 1 330 ? 15.797 15.902 11.935 1.00 47.06 330 ASN A CA 1
ATOM 2623 C C . ASN A 1 330 ? 16.607 14.614 12.189 1.00 47.06 330 ASN A C 1
ATOM 2625 O O . ASN A 1 330 ? 17.777 14.558 11.829 1.00 47.06 330 ASN A O 1
ATOM 2629 N N . ASN A 1 331 ? 16.001 13.567 12.757 1.00 47.91 331 ASN A N 1
ATOM 2630 C CA . ASN A 1 331 ? 16.647 12.277 12.967 1.00 47.91 331 ASN A CA 1
ATOM 2631 C C . ASN A 1 331 ? 15.992 11.184 12.115 1.00 47.91 331 ASN A C 1
ATOM 2633 O O . ASN A 1 331 ? 14.971 10.596 12.469 1.00 47.91 331 ASN A O 1
ATOM 2637 N N . SER A 1 332 ? 16.643 10.882 10.991 1.00 47.72 332 SER A N 1
ATOM 2638 C CA . SER A 1 332 ? 16.384 9.717 10.133 1.00 47.72 332 SER A CA 1
ATOM 2639 C C . SER A 1 332 ? 16.837 8.391 10.762 1.00 47.72 332 SER A C 1
ATOM 2641 O O . SER A 1 332 ? 16.689 7.336 10.152 1.00 47.72 332 SER A O 1
ATOM 2643 N N . GLN A 1 333 ? 17.415 8.421 11.965 1.00 43.56 333 GLN A N 1
ATOM 2644 C CA . GLN A 1 333 ? 17.934 7.249 12.660 1.00 43.56 333 GLN A CA 1
ATOM 2645 C C . GLN A 1 333 ? 17.007 6.899 13.831 1.00 43.56 333 GLN A C 1
ATOM 2647 O O . GLN A 1 333 ? 16.940 7.634 14.809 1.00 43.56 333 GLN A O 1
ATOM 2652 N N . LEU A 1 334 ? 16.321 5.755 13.703 1.00 51.38 334 LEU A N 1
ATOM 2653 C CA . LEU A 1 334 ? 15.421 5.110 14.677 1.00 51.38 334 LEU A CA 1
ATOM 2654 C C . LEU A 1 334 ? 13.983 5.651 14.786 1.00 51.38 334 LEU A C 1
ATOM 2656 O O . LEU A 1 334 ? 13.497 5.916 15.882 1.00 51.38 334 LEU A O 1
ATOM 2660 N N . LYS A 1 335 ? 13.234 5.694 13.678 1.00 59.31 335 LYS A N 1
ATOM 2661 C CA . LYS A 1 335 ? 11.767 5.604 13.787 1.00 59.31 335 LYS A CA 1
ATOM 2662 C C . LYS A 1 335 ? 11.388 4.124 13.814 1.00 59.31 335 LYS A C 1
ATOM 2664 O O . LYS A 1 335 ? 11.666 3.403 12.861 1.00 59.31 335 LYS A O 1
ATOM 2669 N N . ALA A 1 336 ? 10.803 3.661 14.919 1.00 66.56 336 ALA A N 1
ATOM 2670 C CA . ALA A 1 336 ? 10.045 2.411 14.905 1.00 66.56 336 ALA A CA 1
ATOM 2671 C C . ALA A 1 336 ? 8.934 2.507 13.830 1.00 66.56 336 ALA A C 1
ATOM 2673 O O . ALA A 1 336 ? 8.515 3.625 13.510 1.00 66.56 336 ALA A O 1
ATOM 2674 N N . PRO A 1 337 ? 8.443 1.387 13.271 1.00 86.56 337 PRO A N 1
ATOM 2675 C CA . PRO A 1 337 ? 7.617 1.374 12.055 1.00 86.56 337 PRO A CA 1
ATOM 2676 C C . PRO A 1 337 ? 6.164 1.866 12.261 1.00 86.56 337 PRO A C 1
ATOM 2678 O O . PRO A 1 337 ? 5.236 1.439 11.579 1.00 86.56 337 PRO A O 1
ATOM 2681 N N . PHE A 1 338 ? 5.917 2.741 13.243 1.00 90.25 338 PHE A N 1
ATOM 2682 C CA . PHE A 1 338 ? 4.579 3.182 13.644 1.00 90.25 338 PHE A CA 1
ATOM 2683 C C . PHE A 1 338 ? 3.865 4.007 12.570 1.00 90.25 338 PHE A C 1
ATOM 2685 O O . PHE A 1 338 ? 2.648 3.879 12.431 1.00 90.25 338 PHE A O 1
ATOM 2692 N N . TYR A 1 339 ? 4.587 4.826 11.795 1.00 91.38 339 TYR A N 1
ATOM 2693 C CA . TYR A 1 339 ? 3.980 5.584 10.694 1.00 91.38 339 TYR A CA 1
ATOM 2694 C C . TYR A 1 339 ? 3.484 4.627 9.607 1.00 91.38 339 TYR A C 1
ATOM 2696 O O . TYR A 1 339 ? 2.310 4.666 9.232 1.00 91.38 339 TYR A O 1
ATOM 2704 N N . GLU A 1 340 ? 4.350 3.710 9.179 1.00 90.38 340 GLU A N 1
ATOM 2705 C CA . GLU A 1 340 ? 4.070 2.694 8.170 1.00 90.38 340 GLU A CA 1
ATOM 2706 C C . GLU A 1 340 ? 2.925 1.775 8.616 1.00 90.38 340 GLU A C 1
ATOM 2708 O O . GLU A 1 340 ? 2.046 1.440 7.822 1.00 90.38 340 GLU A O 1
ATOM 2713 N N . HIS A 1 341 ? 2.871 1.421 9.904 1.00 90.88 341 HIS A N 1
ATOM 2714 C CA . HIS A 1 341 ? 1.816 0.577 10.471 1.00 90.88 341 HIS A CA 1
ATOM 2715 C C . HIS A 1 341 ? 0.456 1.276 10.547 1.00 90.88 341 HIS A C 1
ATOM 2717 O O . HIS A 1 341 ? -0.570 0.606 10.437 1.00 90.88 341 HIS A O 1
ATOM 2723 N N . LEU A 1 342 ? 0.422 2.607 10.676 1.00 92.69 342 LEU A N 1
ATOM 2724 C CA . LEU A 1 342 ? -0.798 3.397 10.484 1.00 92.69 342 LEU A CA 1
ATOM 2725 C C . LEU A 1 342 ? -1.122 3.637 9.005 1.00 92.69 342 LEU A C 1
ATOM 2727 O O . LEU A 1 342 ? -2.184 4.167 8.683 1.00 92.69 342 LEU A O 1
ATOM 2731 N N . GLY A 1 343 ? -0.259 3.220 8.080 1.00 92.38 343 GLY A N 1
ATOM 2732 C CA . GLY A 1 343 ? -0.417 3.484 6.657 1.00 92.38 343 GLY A CA 1
ATOM 2733 C C . GLY A 1 343 ? -0.078 4.927 6.268 1.00 92.38 343 GLY A C 1
ATOM 2734 O O . GLY A 1 343 ? -0.511 5.382 5.211 1.00 92.38 343 GLY A O 1
ATOM 2735 N N . ALA A 1 344 ? 0.657 5.667 7.098 1.00 93.06 344 ALA A N 1
ATOM 2736 C CA . ALA A 1 344 ? 1.007 7.073 6.899 1.00 93.06 344 ALA A CA 1
ATOM 2737 C C . ALA A 1 344 ? 2.511 7.261 6.635 1.00 93.06 344 ALA A C 1
ATOM 2739 O O . ALA A 1 344 ? 3.317 6.367 6.882 1.00 93.06 344 ALA A O 1
ATOM 2740 N N . VAL A 1 345 ? 2.895 8.448 6.161 1.00 91.44 345 VAL A N 1
ATOM 2741 C CA . VAL A 1 345 ? 4.303 8.870 6.071 1.00 91.44 345 VAL A CA 1
ATOM 2742 C C . VAL A 1 345 ? 4.596 9.973 7.083 1.00 91.44 345 VAL A C 1
ATOM 2744 O O . VAL A 1 345 ? 3.711 10.723 7.499 1.00 91.44 345 VAL A O 1
ATOM 2747 N N . SER A 1 346 ? 5.861 10.083 7.487 1.00 88.19 346 SER A N 1
ATOM 2748 C CA . SER A 1 346 ? 6.232 10.946 8.613 1.00 88.19 346 SER A CA 1
ATOM 2749 C C . SER A 1 346 ? 6.149 12.455 8.358 1.00 88.19 346 SER A C 1
ATOM 2751 O O . SER A 1 346 ? 6.195 13.210 9.326 1.00 88.19 346 SER A O 1
ATOM 2753 N N . ASP A 1 347 ? 5.999 12.902 7.105 1.00 88.44 347 ASP A N 1
ATOM 2754 C CA . ASP A 1 347 ? 5.869 14.323 6.747 1.00 88.44 347 ASP A CA 1
ATOM 2755 C C . ASP A 1 347 ? 4.413 14.828 6.720 1.00 88.44 347 ASP A C 1
ATOM 2757 O O . ASP A 1 347 ? 4.184 16.022 6.539 1.00 88.44 347 ASP A O 1
ATOM 2761 N N . MET A 1 348 ? 3.421 13.957 6.933 1.00 91.25 348 MET A N 1
ATOM 2762 C CA . MET A 1 348 ? 1.997 14.320 6.939 1.00 91.25 348 MET A CA 1
ATOM 2763 C C . MET A 1 348 ? 1.613 15.171 8.158 1.00 91.25 348 MET A C 1
ATOM 2765 O O . MET A 1 348 ? 2.214 15.048 9.230 1.00 91.25 348 MET A O 1
ATOM 2769 N N . SER A 1 349 ? 0.583 16.015 8.020 1.00 91.69 349 SER A N 1
ATOM 2770 C CA . SER A 1 349 ? -0.011 16.729 9.157 1.00 91.69 349 SER A CA 1
ATOM 2771 C C . SER A 1 349 ? -0.662 15.772 10.163 1.00 91.69 349 SER A C 1
ATOM 2773 O O . SER A 1 349 ? -0.981 14.621 9.848 1.00 91.69 349 SER A O 1
ATOM 2775 N N . ASN A 1 350 ? -0.880 16.256 11.384 1.00 92.38 350 ASN A N 1
ATOM 2776 C CA . ASN A 1 350 ? -1.495 15.474 12.456 1.00 92.38 350 ASN A CA 1
ATOM 2777 C C . ASN A 1 350 ? -2.906 15.001 12.101 1.00 92.38 350 ASN A C 1
ATOM 2779 O O . ASN A 1 350 ? -3.263 13.858 12.373 1.00 92.38 350 ASN A O 1
ATOM 2783 N N . GLU A 1 351 ? -3.694 15.850 11.442 1.00 92.94 351 GLU A N 1
ATOM 2784 C CA . GLU A 1 351 ? -5.068 15.550 11.038 1.00 92.94 351 GLU A CA 1
ATOM 2785 C C . GLU A 1 351 ? -5.106 14.377 10.058 1.00 92.94 351 GLU A C 1
ATOM 2787 O O . GLU A 1 351 ? -5.963 13.500 10.171 1.00 92.94 351 GLU A O 1
ATOM 2792 N N . LEU A 1 352 ? -4.155 14.327 9.120 1.00 92.88 352 LEU A N 1
ATOM 2793 C CA . LEU A 1 352 ? -4.074 13.231 8.162 1.00 92.88 352 LEU A CA 1
ATOM 2794 C C . LEU A 1 352 ? -3.612 11.922 8.817 1.00 92.88 352 LEU A C 1
ATOM 2796 O O . LEU A 1 352 ? -4.070 10.857 8.409 1.00 92.88 352 LEU A O 1
ATOM 2800 N N . ILE A 1 353 ? -2.742 11.980 9.831 1.00 93.94 353 ILE A N 1
ATOM 2801 C CA . ILE A 1 353 ? -2.325 10.794 10.600 1.00 93.94 353 ILE A CA 1
ATOM 2802 C C . ILE A 1 353 ? -3.486 10.253 11.435 1.00 93.94 353 ILE A C 1
ATOM 2804 O O . ILE A 1 353 ? -3.731 9.046 11.436 1.00 93.94 353 ILE A O 1
ATOM 2808 N N . ILE A 1 354 ? -4.241 11.133 12.097 1.00 95.00 354 ILE A N 1
ATOM 2809 C CA . ILE A 1 354 ? -5.456 10.758 12.832 1.00 95.00 354 ILE A CA 1
ATOM 2810 C C . ILE A 1 354 ? -6.480 10.135 11.874 1.00 95.00 354 ILE A C 1
ATOM 2812 O O . ILE A 1 354 ? -7.102 9.122 12.201 1.00 95.00 354 ILE A O 1
ATOM 2816 N N . GLU A 1 355 ? -6.645 10.689 10.670 1.00 93.00 355 GLU A N 1
ATOM 2817 C CA . GLU A 1 355 ? -7.531 10.098 9.666 1.00 93.00 355 GLU A CA 1
ATOM 2818 C C . GLU A 1 355 ? -7.019 8.736 9.179 1.00 93.00 355 GLU A C 1
ATOM 2820 O O . GLU A 1 355 ? -7.817 7.809 9.059 1.00 93.00 355 GLU A O 1
ATOM 2825 N N . ALA A 1 356 ? -5.709 8.562 8.978 1.00 93.69 356 ALA A N 1
ATOM 2826 C CA . ALA A 1 356 ? -5.124 7.262 8.651 1.00 93.69 356 ALA A CA 1
ATOM 2827 C C . ALA A 1 356 ? -5.427 6.221 9.746 1.00 93.69 356 ALA A C 1
ATOM 2829 O O . ALA A 1 356 ? -5.954 5.155 9.434 1.00 93.69 356 ALA A O 1
ATOM 2830 N N . TYR A 1 357 ? -5.242 6.564 11.028 1.00 94.88 357 TYR A N 1
ATOM 2831 C CA . TYR A 1 357 ? -5.648 5.726 12.167 1.00 94.88 357 TYR A CA 1
ATOM 2832 C C . TYR A 1 357 ? -7.137 5.341 12.107 1.00 94.88 357 TYR A C 1
ATOM 2834 O O . TYR A 1 357 ? -7.488 4.163 12.206 1.00 94.88 357 TYR A O 1
ATOM 2842 N N . ARG A 1 358 ? -8.033 6.308 11.864 1.00 93.00 358 ARG A N 1
ATOM 2843 C CA . ARG A 1 358 ? -9.477 6.039 11.738 1.00 93.00 358 ARG A CA 1
ATOM 2844 C C . ARG A 1 358 ? -9.790 5.097 10.581 1.00 93.00 358 ARG A C 1
ATOM 2846 O O . ARG A 1 358 ? -10.682 4.258 10.707 1.00 93.00 358 ARG A O 1
ATOM 2853 N N . GLN A 1 359 ? -9.100 5.237 9.452 1.00 91.31 359 GLN A N 1
ATOM 2854 C CA . GLN A 1 359 ? -9.287 4.359 8.300 1.00 91.31 359 GLN A CA 1
ATOM 2855 C C . GLN A 1 359 ? -8.753 2.951 8.575 1.00 91.31 359 GLN A C 1
ATOM 2857 O O . GLN A 1 359 ? -9.447 1.986 8.263 1.00 91.31 359 GLN A O 1
ATOM 2862 N N . GLN A 1 360 ? -7.595 2.806 9.224 1.00 91.56 360 GLN A N 1
ATOM 2863 C CA . GLN A 1 360 ? -7.070 1.494 9.619 1.00 91.56 360 GLN A CA 1
ATOM 2864 C C . GLN A 1 360 ? -8.003 0.767 10.579 1.00 91.56 360 GLN A C 1
ATOM 2866 O O . GLN A 1 360 ? -8.305 -0.404 10.363 1.00 91.56 360 GLN A O 1
ATOM 2871 N N . ASN A 1 361 ? -8.548 1.470 11.572 1.00 90.94 361 ASN A N 1
ATOM 2872 C CA . ASN A 1 361 ? -9.510 0.901 12.514 1.00 90.94 361 ASN A CA 1
ATOM 2873 C C . ASN A 1 361 ? -10.783 0.379 11.841 1.00 90.94 361 ASN A C 1
ATOM 2875 O O . ASN A 1 361 ? -11.368 -0.592 12.312 1.00 90.94 361 ASN A O 1
ATOM 2879 N N . LYS A 1 362 ? -11.210 0.988 10.729 1.00 89.62 362 LYS A N 1
ATOM 2880 C CA . LYS A 1 362 ? -12.346 0.490 9.939 1.00 89.62 362 LYS A CA 1
ATOM 2881 C C . LYS A 1 362 ? -12.004 -0.787 9.169 1.00 89.62 362 LYS A C 1
ATOM 2883 O O . LYS A 1 362 ? -12.886 -1.613 8.962 1.00 89.62 362 LYS A O 1
ATOM 2888 N N . ILE A 1 363 ? -10.756 -0.941 8.721 1.00 87.81 363 ILE A N 1
ATOM 2889 C CA . ILE A 1 363 ? -10.328 -2.074 7.885 1.00 87.81 363 ILE A CA 1
ATOM 2890 C C . ILE A 1 363 ? -9.893 -3.269 8.740 1.00 87.81 363 ILE A C 1
ATOM 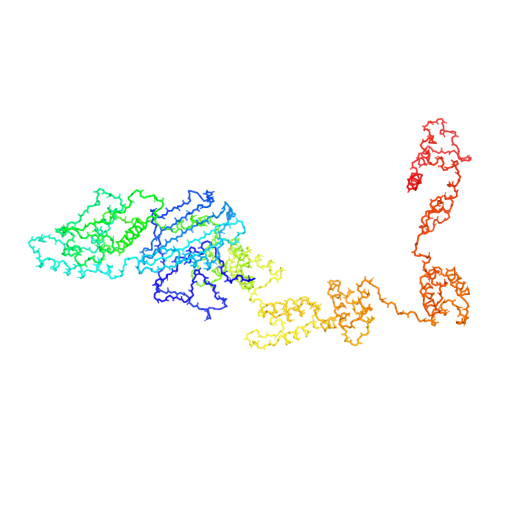2892 O O . ILE A 1 363 ? -10.251 -4.404 8.429 1.00 87.81 363 ILE A O 1
ATOM 2896 N N . ILE A 1 364 ? -9.142 -3.024 9.817 1.00 88.56 364 ILE A N 1
ATOM 2897 C CA . ILE A 1 364 ? -8.649 -4.043 10.751 1.00 88.56 364 ILE A CA 1
ATOM 2898 C C . ILE A 1 364 ? -9.005 -3.633 12.195 1.00 88.56 364 ILE A C 1
ATOM 2900 O O . ILE A 1 364 ? -8.125 -3.229 12.961 1.00 88.56 364 ILE A O 1
ATOM 2904 N N . PRO A 1 365 ? -10.278 -3.782 12.618 1.00 87.94 365 PRO A N 1
ATOM 2905 C CA . PRO A 1 365 ? -10.694 -3.453 13.985 1.00 87.94 365 PRO A CA 1
ATOM 2906 C C . PRO A 1 365 ? -9.935 -4.242 15.060 1.00 87.94 365 PRO A C 1
ATOM 2908 O O . PRO A 1 365 ? -9.722 -3.751 16.162 1.00 87.94 365 PRO A O 1
ATOM 2911 N N . SER A 1 366 ? -9.470 -5.454 14.735 1.00 86.56 366 SER A N 1
ATOM 2912 C CA . SER A 1 366 ? -8.742 -6.327 15.664 1.00 86.56 366 SER A CA 1
ATOM 2913 C C . SER A 1 366 ? -7.355 -5.816 16.070 1.00 86.56 366 SER A C 1
ATOM 2915 O O . SER A 1 366 ? -6.717 -6.446 16.904 1.00 86.56 366 SER A O 1
ATOM 2917 N N . ARG A 1 367 ? -6.848 -4.749 15.437 1.00 89.44 367 ARG A N 1
ATOM 2918 C CA . ARG A 1 367 ? -5.565 -4.102 15.763 1.00 89.44 367 ARG A CA 1
ATOM 2919 C C . ARG A 1 367 ? -5.748 -2.695 16.341 1.00 89.44 367 ARG A C 1
ATOM 2921 O O . ARG A 1 367 ? -4.787 -1.941 16.402 1.00 89.44 367 ARG A O 1
ATOM 2928 N N . ASN A 1 368 ? -6.961 -2.330 16.756 1.00 89.62 368 ASN A N 1
ATOM 2929 C CA . ASN A 1 368 ? -7.273 -0.981 17.233 1.00 89.62 368 ASN A CA 1
ATOM 2930 C C . ASN A 1 368 ? -6.369 -0.535 18.396 1.00 89.62 368 ASN A C 1
ATOM 2932 O O . ASN A 1 368 ? -5.758 0.528 18.318 1.00 89.62 368 ASN A O 1
ATOM 2936 N N . SER A 1 369 ? -6.198 -1.381 19.415 1.00 91.69 369 SER A N 1
ATOM 2937 C CA . SER A 1 369 ? -5.323 -1.096 20.559 1.00 91.69 369 SER A CA 1
ATOM 2938 C C . SER A 1 369 ? -3.861 -0.883 20.143 1.00 91.69 369 SER A C 1
ATOM 2940 O O . SER A 1 369 ? -3.191 0.043 20.607 1.00 91.69 369 SER A O 1
ATOM 2942 N N . TYR A 1 370 ? -3.386 -1.657 19.167 1.00 92.62 370 TYR A N 1
ATOM 2943 C CA . TYR A 1 370 ? -2.063 -1.473 18.586 1.00 92.62 370 TYR A CA 1
ATOM 2944 C C . TYR A 1 370 ? -1.934 -0.171 17.781 1.00 92.62 370 TYR A C 1
ATOM 2946 O O . TYR A 1 370 ? -0.941 0.551 17.893 1.00 92.62 370 TYR A O 1
ATOM 2954 N N . TYR A 1 371 ? -2.931 0.162 16.962 1.00 94.12 371 TYR A N 1
ATOM 2955 C CA . TYR A 1 371 ? -2.929 1.402 16.190 1.00 94.12 371 TYR A CA 1
ATOM 2956 C C . TYR A 1 371 ? -3.009 2.632 17.096 1.00 94.12 371 TYR A C 1
ATOM 2958 O O . TYR A 1 371 ? -2.348 3.631 16.812 1.00 94.12 371 TYR A O 1
ATOM 2966 N N . LEU A 1 372 ? -3.730 2.553 18.217 1.00 94.75 372 LEU A N 1
ATOM 2967 C CA . LEU A 1 372 ? -3.752 3.622 19.212 1.00 94.75 372 LEU A CA 1
ATOM 2968 C C . LEU A 1 372 ? -2.378 3.788 19.879 1.00 94.75 372 LEU A C 1
ATOM 2970 O O . LEU A 1 372 ? -1.917 4.918 20.024 1.00 94.75 372 LEU A O 1
ATOM 2974 N N . ARG A 1 373 ? -1.663 2.688 20.167 1.00 93.25 373 ARG A N 1
ATOM 2975 C CA . ARG A 1 373 ? -0.258 2.725 20.622 1.00 93.25 373 ARG A CA 1
ATOM 2976 C C . ARG A 1 373 ? 0.670 3.382 19.597 1.00 93.25 373 ARG A C 1
ATOM 2978 O O . ARG A 1 373 ? 1.521 4.194 19.965 1.00 93.25 373 ARG A O 1
ATOM 2985 N N . CYS A 1 374 ? 0.515 3.054 18.312 1.00 93.69 374 CYS A N 1
ATOM 2986 C CA . CYS A 1 374 ? 1.287 3.681 17.233 1.00 93.69 374 CYS A CA 1
ATOM 2987 C C . CYS A 1 374 ? 1.041 5.194 17.203 1.00 93.69 374 CYS A C 1
ATOM 2989 O O . CYS A 1 374 ? 1.988 5.977 17.141 1.00 93.69 374 CYS A O 1
ATOM 2991 N N . LEU A 1 375 ? -0.229 5.600 17.293 1.00 94.75 375 LEU A N 1
ATOM 2992 C CA . LEU A 1 375 ? -0.639 7.000 17.278 1.00 94.75 375 LEU A CA 1
ATOM 2993 C C . LEU A 1 375 ? -0.098 7.763 18.493 1.00 94.75 375 LEU A C 1
ATOM 2995 O O . LEU A 1 375 ? 0.491 8.827 18.323 1.00 94.75 375 LEU A O 1
ATOM 2999 N N . ARG A 1 376 ? -0.208 7.184 19.694 1.00 93.62 376 ARG A N 1
ATOM 3000 C CA . ARG A 1 376 ? 0.375 7.713 20.935 1.00 93.62 376 ARG A CA 1
ATOM 3001 C C . ARG A 1 376 ? 1.886 7.906 20.809 1.00 93.62 376 ARG A C 1
ATOM 3003 O O . ARG A 1 376 ? 2.407 8.966 21.135 1.00 93.62 376 ARG A O 1
ATOM 3010 N N . SER A 1 377 ? 2.592 6.905 20.285 1.00 91.44 377 SER A N 1
ATOM 3011 C CA . SER A 1 377 ? 4.049 6.967 20.095 1.00 91.44 377 SER A CA 1
ATOM 3012 C C . SER A 1 377 ? 4.456 8.072 19.113 1.00 91.44 377 SER A C 1
ATOM 3014 O O . SER A 1 377 ? 5.409 8.804 19.364 1.00 91.44 377 SER A O 1
ATOM 3016 N N . ILE A 1 378 ? 3.705 8.235 18.018 1.00 90.94 378 ILE A N 1
ATOM 3017 C CA . ILE A 1 378 ? 3.909 9.326 17.055 1.00 90.94 378 ILE A CA 1
ATOM 3018 C C . ILE A 1 378 ? 3.648 10.691 17.699 1.00 90.94 378 ILE A C 1
ATOM 3020 O O . ILE A 1 378 ? 4.429 11.614 17.471 1.00 90.94 378 ILE A O 1
ATOM 3024 N N . GLY A 1 379 ? 2.588 10.814 18.502 1.00 90.38 379 GLY A N 1
ATOM 3025 C CA . GLY A 1 379 ? 2.269 12.025 19.258 1.00 90.38 379 GLY A CA 1
ATOM 3026 C C . GLY A 1 379 ? 3.414 12.443 20.178 1.00 90.38 379 GLY A C 1
ATOM 3027 O O . GLY A 1 379 ? 3.870 13.581 20.097 1.00 90.38 379 GLY A O 1
ATOM 3028 N N . HIS A 1 380 ? 3.974 11.503 20.945 1.00 88.81 380 HIS A N 1
ATOM 3029 C CA . HIS A 1 380 ? 5.154 11.747 21.781 1.00 88.81 380 HIS A CA 1
ATOM 3030 C C . HIS A 1 380 ? 6.398 12.150 20.978 1.00 88.81 380 HIS A C 1
ATOM 3032 O O . HIS A 1 380 ? 7.120 13.049 21.387 1.00 88.81 380 HIS A O 1
ATOM 3038 N N . TRP A 1 381 ? 6.664 11.526 19.825 1.00 86.38 381 TRP A N 1
ATOM 3039 C CA . TRP A 1 381 ? 7.820 11.892 18.989 1.00 86.38 381 TRP A CA 1
ATOM 3040 C C . TRP A 1 381 ? 7.718 13.281 18.360 1.00 86.38 381 TRP A C 1
ATOM 3042 O O . TRP A 1 381 ? 8.732 13.871 17.992 1.00 86.38 381 TRP A O 1
ATOM 3052 N N . ARG A 1 382 ? 6.490 13.757 18.168 1.00 86.62 382 ARG A N 1
ATOM 3053 C CA . ARG A 1 382 ? 6.170 15.077 17.625 1.00 86.62 382 ARG A CA 1
ATOM 3054 C C . ARG A 1 382 ? 6.064 16.150 18.709 1.00 86.62 382 ARG A C 1
ATOM 3056 O O . ARG A 1 382 ? 6.094 17.345 18.409 1.00 86.62 382 ARG A O 1
ATOM 3063 N N . ASP A 1 383 ? 5.938 15.747 19.967 1.00 82.19 383 ASP A N 1
ATOM 3064 C CA . ASP A 1 383 ? 5.940 16.647 21.113 1.00 82.19 383 ASP A CA 1
ATOM 3065 C C . ASP A 1 383 ? 7.359 17.203 21.360 1.00 82.19 383 ASP A C 1
ATOM 3067 O O . ASP A 1 383 ? 8.337 16.464 21.211 1.00 82.19 383 ASP A O 1
ATOM 3071 N N . PRO A 1 384 ? 7.533 18.500 21.687 1.00 78.31 384 PRO A N 1
ATOM 3072 C CA . PRO A 1 384 ? 6.526 19.549 21.900 1.00 78.31 384 PRO A CA 1
ATOM 3073 C C . PRO A 1 384 ? 6.206 20.403 20.658 1.00 78.31 384 PRO A C 1
ATOM 3075 O O . PRO A 1 384 ? 5.538 21.429 20.770 1.00 78.31 384 PRO A O 1
ATOM 3078 N N . VAL A 1 385 ? 6.725 20.052 19.476 1.00 80.06 385 VAL A N 1
ATOM 3079 C CA . VAL A 1 385 ? 6.678 20.929 18.291 1.00 80.06 385 VAL A CA 1
ATOM 3080 C C . VAL A 1 385 ? 5.284 20.961 17.668 1.00 80.06 385 VAL A C 1
ATOM 3082 O O . VAL A 1 385 ? 4.744 22.035 17.402 1.00 80.06 385 VAL A O 1
ATOM 3085 N N . ASP A 1 386 ? 4.704 19.791 17.417 1.00 85.19 386 ASP A N 1
ATOM 3086 C CA . ASP A 1 386 ? 3.382 19.656 16.808 1.00 85.19 386 ASP A CA 1
ATOM 3087 C C . ASP A 1 386 ? 2.567 18.476 17.362 1.00 85.19 386 ASP A C 1
ATOM 3089 O O . ASP A 1 386 ? 1.429 18.294 16.952 1.00 85.19 386 ASP A O 1
ATOM 3093 N N . GLY A 1 387 ? 3.073 17.700 18.325 1.00 86.56 387 GLY A N 1
ATOM 3094 C CA . GLY A 1 387 ? 2.412 16.483 18.826 1.00 86.56 387 GLY A CA 1
ATOM 3095 C C . GLY A 1 387 ? 1.066 16.685 19.535 1.00 86.56 387 GLY A C 1
ATOM 3096 O O . GLY A 1 387 ? 0.260 15.754 19.579 1.00 86.56 387 GLY A O 1
ATOM 3097 N N . LYS A 1 388 ? 0.777 17.896 20.034 1.00 91.31 388 LYS A N 1
ATOM 3098 C CA . LYS A 1 388 ? -0.391 18.189 20.884 1.00 91.31 388 LYS A CA 1
ATOM 3099 C C . LYS A 1 388 ? -1.722 17.698 20.307 1.00 91.31 388 LYS A C 1
ATOM 3101 O O . LYS A 1 388 ? -2.463 17.022 21.002 1.00 91.31 388 LYS A O 1
ATOM 3106 N N . THR A 1 389 ? -2.015 17.965 19.032 1.00 93.38 389 THR A N 1
ATOM 3107 C CA . THR A 1 389 ? -3.280 17.537 18.399 1.00 93.38 389 THR A CA 1
ATOM 3108 C C . THR A 1 389 ? -3.463 16.016 18.438 1.00 93.38 389 THR A C 1
ATOM 3110 O O . THR A 1 389 ? -4.576 15.528 18.619 1.00 93.38 389 THR A O 1
ATOM 3113 N N . ILE A 1 390 ? -2.376 15.260 18.252 1.00 94.44 390 ILE A N 1
ATOM 3114 C CA . ILE A 1 390 ? -2.407 13.797 18.325 1.00 94.44 390 ILE A CA 1
ATOM 3115 C C . ILE A 1 390 ? -2.606 13.354 19.775 1.00 94.44 390 ILE A C 1
ATOM 3117 O O . ILE A 1 390 ? -3.449 12.496 20.021 1.00 94.44 390 ILE A O 1
ATOM 3121 N N . ASN A 1 391 ? -1.882 13.959 20.717 1.00 94.00 391 ASN A N 1
ATOM 3122 C CA . ASN A 1 391 ? -1.981 13.636 22.141 1.00 94.00 391 ASN A CA 1
ATOM 3123 C C . ASN A 1 391 ? -3.393 13.909 22.689 1.00 94.00 391 ASN A C 1
ATOM 3125 O O . ASN A 1 391 ? -3.993 13.000 23.256 1.00 94.00 391 ASN A O 1
ATOM 3129 N N . ASP A 1 392 ? -3.970 15.081 22.403 1.00 94.88 392 ASP A N 1
ATOM 3130 C CA . ASP A 1 392 ? -5.344 15.448 22.778 1.00 94.88 392 ASP A CA 1
ATOM 3131 C C . ASP A 1 392 ? -6.366 14.442 22.198 1.00 94.88 392 ASP A C 1
ATOM 3133 O O . ASP A 1 392 ? -7.337 14.057 22.851 1.00 94.88 392 ASP A O 1
ATOM 3137 N N . PHE A 1 393 ? -6.151 13.974 20.960 1.00 96.19 393 PHE A N 1
ATOM 3138 C CA . PHE A 1 393 ? -7.017 12.969 20.335 1.00 96.19 393 PHE A CA 1
ATOM 3139 C C . PHE A 1 393 ? -6.867 11.577 20.972 1.00 96.19 393 PHE A C 1
ATOM 3141 O O . PHE A 1 393 ? -7.866 10.884 21.163 1.00 96.19 393 PHE A O 1
ATOM 3148 N N . VAL A 1 394 ? -5.644 11.157 21.306 1.00 95.44 394 VAL A N 1
ATOM 3149 C CA . VAL A 1 394 ? -5.380 9.889 22.009 1.00 95.44 394 VAL A CA 1
ATOM 3150 C C . VAL A 1 394 ? -6.004 9.907 23.405 1.00 95.44 394 VAL A C 1
ATOM 3152 O O . VAL A 1 394 ? -6.600 8.909 23.815 1.00 95.44 394 VAL A O 1
ATOM 3155 N N . GLU A 1 395 ? -5.917 11.033 24.114 1.00 93.56 395 GLU A N 1
ATOM 3156 C CA . GLU A 1 395 ? -6.556 11.228 25.416 1.00 93.56 395 GLU A CA 1
ATOM 3157 C C . GLU A 1 395 ? -8.080 11.116 25.297 1.00 93.56 395 GLU A C 1
ATOM 3159 O O . GLU A 1 395 ? -8.685 10.301 25.990 1.00 93.56 395 GLU A O 1
ATOM 3164 N N . LEU A 1 396 ? -8.690 11.814 24.332 1.00 92.56 396 LEU A N 1
ATOM 3165 C CA . LEU A 1 396 ? -10.129 11.728 24.064 1.00 92.56 396 LEU A CA 1
ATOM 3166 C C . LEU A 1 396 ? -10.593 10.293 23.763 1.00 92.56 396 LEU A C 1
ATOM 3168 O O . LEU A 1 396 ? -11.617 9.842 24.276 1.00 92.56 396 LEU A O 1
ATOM 3172 N N . GLU A 1 397 ? -9.861 9.556 22.925 1.00 91.06 397 GLU A N 1
ATOM 3173 C CA . GLU A 1 397 ? -10.175 8.155 22.615 1.00 91.06 397 GLU A CA 1
ATOM 3174 C C . GLU A 1 397 ? -10.062 7.261 23.859 1.00 91.06 397 GLU A C 1
ATOM 3176 O O . GLU A 1 397 ? -10.867 6.342 24.025 1.00 91.06 397 GLU A O 1
ATOM 3181 N N . THR A 1 398 ? -9.114 7.564 24.749 1.00 88.19 398 THR A N 1
ATOM 3182 C CA . THR A 1 398 ? -8.924 6.854 26.020 1.00 88.19 398 THR A CA 1
ATOM 3183 C C . THR A 1 398 ? -10.061 7.146 27.004 1.00 88.19 398 THR A C 1
ATOM 3185 O O . THR A 1 398 ? -10.583 6.225 27.635 1.00 88.19 398 THR A O 1
ATOM 3188 N N . THR A 1 399 ? -10.527 8.397 27.089 1.00 84.56 399 THR A N 1
ATOM 3189 C CA . THR A 1 399 ? -11.726 8.778 27.860 1.00 84.56 399 THR A CA 1
ATOM 3190 C C . THR A 1 399 ? -12.987 8.103 27.321 1.00 84.56 399 THR A C 1
ATOM 3192 O O . THR A 1 399 ? -13.843 7.693 28.098 1.00 84.56 399 THR A O 1
ATOM 3195 N N . ASN A 1 400 ? -13.075 7.899 26.004 1.00 83.69 400 ASN A N 1
ATOM 3196 C CA . ASN A 1 400 ? -14.162 7.156 25.356 1.00 83.69 400 ASN A CA 1
ATOM 3197 C C . ASN A 1 400 ? -14.062 5.624 25.535 1.00 83.69 400 ASN A C 1
ATOM 3199 O O . ASN A 1 400 ? -14.794 4.882 24.879 1.00 83.69 400 ASN A O 1
ATOM 3203 N N . GLY A 1 401 ? -13.159 5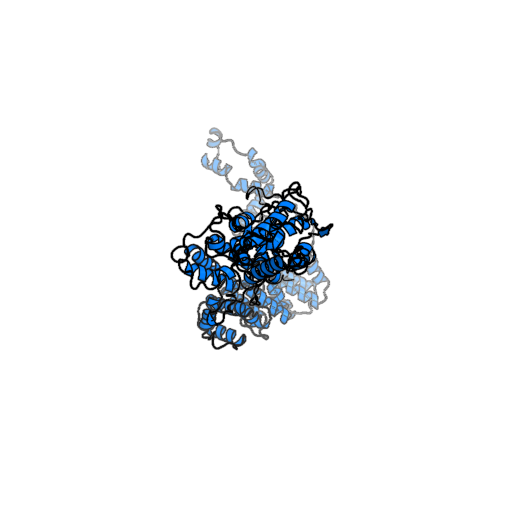.135 26.392 1.00 80.44 401 GLY A N 1
ATOM 3204 C CA . GLY A 1 401 ? -13.046 3.724 26.762 1.00 80.44 401 GLY A CA 1
ATOM 3205 C C . GLY A 1 401 ? -12.126 2.885 25.874 1.00 80.44 401 GLY A C 1
ATOM 3206 O O . GLY A 1 401 ? -12.021 1.678 26.087 1.00 80.44 401 GLY A O 1
ATOM 3207 N N . LYS A 1 402 ? -11.433 3.480 24.893 1.00 87.75 402 LYS A N 1
ATOM 3208 C CA . LYS A 1 402 ? -10.381 2.765 24.153 1.00 87.75 402 LYS A CA 1
ATOM 3209 C C . LYS A 1 402 ? -9.100 2.706 24.976 1.00 87.75 402 LYS A C 1
ATOM 3211 O O . LYS A 1 402 ? -8.911 3.450 25.933 1.00 87.75 402 LYS A O 1
ATOM 3216 N N . TYR A 1 403 ? -8.210 1.801 24.603 1.00 90.19 403 TYR A N 1
ATOM 3217 C CA . TYR A 1 403 ? -6.919 1.649 25.257 1.00 90.19 403 TYR A CA 1
ATOM 3218 C C . TYR A 1 403 ? -5.864 1.241 24.240 1.00 90.19 403 TYR A C 1
ATOM 3220 O O . TYR A 1 403 ? -6.182 0.673 23.191 1.00 90.19 403 TYR A O 1
ATOM 3228 N N . ALA A 1 404 ? -4.617 1.564 24.541 1.00 91.56 404 ALA A N 1
ATOM 3229 C CA . ALA A 1 404 ? -3.470 1.185 23.744 1.00 91.56 404 ALA A CA 1
ATOM 3230 C C . ALA A 1 404 ? -2.816 -0.078 24.329 1.00 91.56 404 ALA A C 1
ATOM 3232 O O . ALA A 1 404 ? -2.941 -0.356 25.520 1.00 91.56 404 ALA A O 1
ATOM 3233 N N . ASP A 1 405 ? -2.136 -0.876 23.502 1.00 86.75 405 ASP A N 1
ATOM 3234 C CA . ASP A 1 405 ? -1.525 -2.144 23.952 1.00 86.75 405 ASP A CA 1
ATOM 3235 C C . ASP A 1 405 ? -0.539 -1.971 25.122 1.00 86.75 405 ASP A C 1
ATOM 3237 O O . ASP A 1 405 ? -0.385 -2.863 25.951 1.00 86.75 405 ASP A O 1
ATOM 3241 N N . ASP A 1 406 ? 0.129 -0.822 25.193 1.00 87.31 406 ASP A N 1
ATOM 3242 C CA . ASP A 1 406 ? 1.038 -0.437 26.273 1.00 87.31 406 ASP A CA 1
ATOM 3243 C C . ASP A 1 406 ? 0.324 -0.157 27.607 1.00 87.31 406 ASP A C 1
ATOM 3245 O O . ASP A 1 406 ? 0.987 -0.165 28.635 1.00 87.31 406 ASP A O 1
ATOM 3249 N N . ASP A 1 407 ? -1.009 -0.027 27.626 1.00 88.44 407 ASP A N 1
ATOM 3250 C CA . ASP A 1 407 ? -1.812 0.093 28.855 1.00 88.44 407 ASP A CA 1
ATOM 3251 C C . ASP A 1 407 ? -2.169 -1.274 29.485 1.00 88.44 407 ASP A C 1
ATOM 3253 O O . ASP A 1 407 ? -2.770 -1.358 30.568 1.00 88.44 407 ASP A O 1
ATOM 3257 N N . VAL A 1 408 ? -1.893 -2.375 28.775 1.00 88.88 408 VAL A N 1
ATOM 3258 C CA . VAL A 1 408 ? -2.220 -3.734 29.229 1.00 88.88 408 VAL A CA 1
ATOM 3259 C C . VAL A 1 408 ? -1.340 -4.151 30.411 1.00 88.88 408 VAL A C 1
ATOM 3261 O O . VAL A 1 408 ? -1.923 -4.567 31.414 1.00 88.88 408 VAL A O 1
ATOM 3264 N N . PRO A 1 409 ? 0.003 -4.001 30.381 1.00 88.50 409 PRO A N 1
ATOM 3265 C CA . PRO A 1 409 ? 0.855 -4.328 31.528 1.00 88.50 409 PRO A CA 1
ATOM 3266 C C . PRO A 1 409 ? 0.436 -3.612 32.818 1.00 88.50 409 PRO A C 1
ATOM 3268 O O . PRO A 1 409 ? 0.362 -4.248 33.867 1.00 88.50 409 PRO A O 1
ATOM 3271 N N . ASP A 1 410 ? 0.054 -2.334 32.730 1.00 88.00 410 ASP A N 1
ATOM 3272 C CA . ASP A 1 410 ? -0.437 -1.559 33.878 1.00 88.00 410 ASP A CA 1
ATOM 3273 C C . ASP A 1 410 ? -1.715 -2.158 34.479 1.00 88.00 410 ASP A C 1
ATOM 3275 O O . ASP A 1 410 ? -1.929 -2.109 35.687 1.00 88.00 410 ASP A O 1
ATOM 3279 N N . SER A 1 411 ? -2.553 -2.786 33.651 1.00 89.50 411 SER A N 1
ATOM 3280 C CA . SER A 1 411 ? -3.795 -3.421 34.109 1.00 89.50 411 SER A CA 1
ATOM 3281 C C . SER A 1 411 ? -3.551 -4.746 34.818 1.00 89.50 411 SER A C 1
ATOM 3283 O O . SER A 1 411 ? -4.269 -5.058 35.760 1.00 89.50 411 SER A O 1
ATOM 3285 N N . TYR A 1 412 ? -2.528 -5.504 34.416 1.00 89.31 412 TYR A N 1
ATOM 3286 C CA . TYR A 1 412 ? -2.084 -6.674 35.182 1.00 89.31 412 TYR A CA 1
ATOM 3287 C C . TYR A 1 412 ? -1.457 -6.249 36.511 1.00 89.31 412 TYR A C 1
ATOM 3289 O O . TYR A 1 412 ? -1.818 -6.784 37.559 1.00 89.31 412 TYR A O 1
ATOM 3297 N N . SER A 1 413 ? -0.592 -5.232 36.471 1.00 89.19 413 SER A N 1
ATOM 3298 C CA . SER A 1 413 ? 0.059 -4.667 37.656 1.00 89.19 413 SER A CA 1
ATOM 3299 C C . SER A 1 413 ? -0.958 -4.158 38.686 1.00 89.19 413 SER A C 1
ATOM 3301 O O . SER A 1 413 ? -0.780 -4.370 39.882 1.00 89.19 413 SER A O 1
ATOM 3303 N N . TYR A 1 414 ? -2.083 -3.588 38.236 1.00 88.94 414 TYR A N 1
ATOM 3304 C CA . TYR A 1 414 ? -3.183 -3.160 39.109 1.00 88.94 414 TYR A CA 1
ATOM 3305 C C . TYR A 1 414 ? -3.733 -4.287 40.006 1.00 88.94 414 TYR A C 1
ATOM 3307 O O . TYR A 1 414 ? -4.121 -4.036 41.148 1.00 88.94 414 TYR A O 1
ATOM 3315 N N . PHE A 1 415 ? -3.728 -5.531 39.516 1.00 88.88 415 PHE A N 1
ATOM 3316 C CA . PHE A 1 415 ? -4.137 -6.729 40.259 1.00 88.88 415 PHE A CA 1
ATOM 3317 C C . PHE A 1 415 ? -2.958 -7.489 40.889 1.00 88.88 415 PHE A C 1
ATOM 3319 O O . PHE A 1 415 ? -3.129 -8.625 41.327 1.00 88.88 415 PHE A O 1
ATOM 3326 N N . ASN A 1 416 ? -1.769 -6.877 40.946 1.00 86.62 416 ASN A N 1
ATOM 3327 C CA . ASN A 1 416 ? -0.512 -7.494 41.384 1.00 86.62 416 ASN A CA 1
ATOM 3328 C C . ASN A 1 416 ? -0.122 -8.749 40.577 1.00 86.62 416 ASN A C 1
ATOM 3330 O O . ASN A 1 416 ? 0.486 -9.671 41.120 1.00 86.62 416 ASN A O 1
ATOM 3334 N N . LEU A 1 417 ? -0.473 -8.791 39.289 1.00 87.25 417 LEU A N 1
ATOM 3335 C CA . LEU A 1 417 ? -0.103 -9.865 38.365 1.00 87.25 417 LEU A CA 1
ATOM 3336 C C . LEU A 1 417 ? 1.076 -9.416 37.488 1.00 87.25 417 LEU A C 1
ATOM 3338 O O . LEU A 1 417 ? 1.082 -8.282 37.000 1.00 87.25 417 LEU A O 1
ATOM 3342 N N . ASP A 1 418 ? 2.060 -10.288 37.243 1.00 80.81 418 ASP A N 1
ATOM 3343 C CA . ASP A 1 418 ? 3.203 -9.955 36.385 1.00 80.81 418 ASP A CA 1
ATOM 3344 C C . ASP A 1 418 ? 2.920 -10.352 34.930 1.00 80.81 418 ASP A C 1
ATOM 3346 O O . ASP A 1 418 ? 2.984 -11.521 34.543 1.00 80.81 418 ASP A O 1
ATOM 3350 N N . TYR A 1 419 ? 2.658 -9.346 34.093 1.00 77.81 419 TYR A N 1
ATOM 3351 C CA . TYR A 1 419 ? 2.406 -9.523 32.661 1.00 77.81 419 TYR A CA 1
ATOM 3352 C C . TYR A 1 419 ? 3.517 -10.299 31.926 1.00 77.81 419 TYR A C 1
ATOM 3354 O O . TYR A 1 419 ? 3.225 -11.043 30.990 1.00 77.81 419 TYR A O 1
ATOM 3362 N N . TYR A 1 420 ? 4.785 -10.129 32.319 1.00 72.56 420 TYR A N 1
ATOM 3363 C CA . TYR A 1 420 ? 5.940 -10.676 31.597 1.00 72.56 420 TYR A CA 1
ATOM 3364 C C . TYR A 1 420 ? 6.405 -12.036 32.119 1.00 72.56 420 TYR A C 1
ATOM 3366 O O . TYR A 1 420 ? 7.179 -12.710 31.437 1.00 72.56 420 TYR A O 1
ATOM 3374 N N . ARG A 1 421 ? 5.980 -12.443 33.318 1.00 66.75 421 ARG A N 1
ATOM 3375 C CA . ARG A 1 421 ? 6.351 -13.739 33.912 1.00 66.75 421 ARG A CA 1
ATOM 3376 C C . ARG A 1 421 ? 5.210 -14.742 33.887 1.00 66.75 421 ARG A C 1
ATOM 3378 O O . ARG A 1 421 ? 5.456 -15.936 33.712 1.00 66.75 421 ARG A O 1
ATOM 3385 N N . ASP A 1 422 ? 3.974 -14.266 33.948 1.00 64.00 422 ASP A N 1
ATOM 3386 C CA . ASP A 1 422 ? 2.825 -15.118 34.203 1.00 64.00 422 ASP A CA 1
ATOM 3387 C C . ASP A 1 422 ? 1.989 -15.368 32.931 1.00 64.00 422 ASP A C 1
ATOM 3389 O O . ASP A 1 422 ? 0.771 -15.177 32.879 1.00 64.00 422 ASP A O 1
ATOM 3393 N N . PHE A 1 423 ? 2.635 -15.866 31.871 1.00 59.06 423 PHE A N 1
ATOM 3394 C CA . PHE A 1 423 ? 1.966 -16.194 30.598 1.00 59.06 423 PHE A CA 1
ATOM 3395 C C . PHE A 1 423 ? 0.889 -17.294 30.710 1.00 59.06 423 PHE A C 1
ATOM 3397 O O . PHE A 1 423 ? 0.144 -17.520 29.758 1.00 59.06 423 PHE A O 1
ATOM 3404 N N . SER A 1 424 ? 0.801 -17.981 31.853 1.00 66.81 424 SER A N 1
ATOM 3405 C CA . SER A 1 424 ? -0.088 -19.127 32.091 1.00 66.81 424 SER A CA 1
ATOM 3406 C C . SER A 1 424 ? -1.205 -18.876 33.111 1.00 66.81 424 SER A C 1
ATOM 3408 O O . SER A 1 424 ? -1.909 -19.819 33.467 1.00 66.81 424 SER A O 1
ATOM 3410 N N . ILE A 1 425 ? -1.410 -17.632 33.574 1.00 80.44 425 ILE A N 1
ATOM 3411 C CA . ILE A 1 425 ? -2.509 -17.331 34.511 1.00 80.44 425 ILE A CA 1
ATOM 3412 C C . ILE A 1 425 ? -3.837 -17.692 33.847 1.00 80.44 425 ILE A C 1
ATOM 3414 O O . ILE A 1 425 ? -4.133 -17.197 32.755 1.00 80.44 425 ILE A O 1
ATOM 3418 N N . SER A 1 426 ? -4.638 -18.527 34.509 1.00 84.94 426 SER A N 1
ATOM 3419 C CA . SER A 1 426 ? -5.986 -18.864 34.058 1.00 84.94 426 SER A CA 1
ATOM 3420 C C . SER A 1 426 ? -6.927 -17.668 34.184 1.00 84.94 426 SER A C 1
ATOM 3422 O O . SER A 1 426 ? -6.756 -16.803 35.042 1.00 84.94 426 SER A O 1
ATOM 3424 N N . ASP A 1 427 ? -7.965 -17.633 33.354 1.00 86.12 427 ASP A N 1
ATOM 3425 C CA . ASP A 1 427 ? -8.979 -16.580 33.438 1.00 86.12 427 ASP A CA 1
ATOM 3426 C C . ASP A 1 427 ? -9.626 -16.517 34.835 1.00 86.12 427 ASP A C 1
ATOM 3428 O O . ASP A 1 427 ? -9.865 -15.426 35.346 1.00 86.12 427 ASP A O 1
ATOM 3432 N N . ASP A 1 428 ? -9.817 -17.668 35.491 1.00 82.56 428 ASP A N 1
ATOM 3433 C CA . ASP A 1 428 ? -10.394 -17.755 36.839 1.00 82.56 428 ASP A CA 1
ATOM 3434 C C . ASP A 1 428 ? -9.489 -17.123 37.909 1.00 82.56 428 ASP A C 1
ATOM 3436 O O . ASP A 1 428 ? -9.983 -16.487 38.836 1.00 82.56 428 ASP A O 1
ATOM 3440 N N . ALA A 1 429 ? -8.163 -17.240 37.771 1.00 85.75 429 ALA A N 1
ATOM 3441 C CA . ALA A 1 429 ? -7.223 -16.607 38.695 1.00 85.75 429 ALA A CA 1
ATOM 3442 C C . ALA A 1 429 ? -7.237 -15.075 38.555 1.00 85.75 429 ALA A C 1
ATOM 3444 O O . ALA A 1 429 ? -7.218 -14.373 39.562 1.00 85.75 429 ALA A O 1
ATOM 3445 N N . ILE A 1 430 ? -7.354 -14.553 37.327 1.00 88.00 430 ILE A N 1
ATOM 3446 C CA . ILE A 1 430 ? -7.492 -13.105 37.080 1.00 88.00 430 ILE A CA 1
ATOM 3447 C C . ILE A 1 430 ? -8.797 -12.582 37.685 1.00 88.00 430 ILE A C 1
ATOM 3449 O O . ILE A 1 430 ? -8.801 -11.554 38.361 1.00 88.00 430 ILE A O 1
ATOM 3453 N N . ILE A 1 431 ? -9.900 -13.300 37.461 1.00 84.06 431 ILE A N 1
ATOM 3454 C CA . ILE A 1 431 ? -11.214 -12.955 38.015 1.00 84.06 431 ILE A CA 1
ATOM 3455 C C . ILE A 1 431 ? -11.184 -13.014 39.553 1.00 84.06 431 ILE A C 1
ATOM 3457 O O . ILE A 1 431 ? -11.725 -12.128 40.210 1.00 84.06 431 ILE A O 1
ATOM 3461 N N . GLY A 1 432 ? -10.498 -14.001 40.139 1.00 83.31 432 GLY A N 1
ATOM 3462 C CA . GLY A 1 432 ? -10.293 -14.100 41.585 1.00 83.31 432 GLY A CA 1
ATOM 3463 C C . GLY A 1 432 ? -9.535 -12.901 42.167 1.00 83.31 432 GLY A C 1
ATOM 3464 O O . GLY A 1 432 ? -9.993 -12.306 43.141 1.00 83.31 432 GLY A O 1
ATOM 3465 N N . SER A 1 433 ? -8.426 -12.489 41.540 1.00 86.25 433 SER A N 1
ATOM 3466 C CA . SER A 1 433 ? -7.675 -11.285 41.938 1.00 86.25 433 SER A CA 1
ATOM 3467 C C . SER A 1 433 ? -8.511 -10.008 41.837 1.00 86.25 433 SER A C 1
ATOM 3469 O O . SER A 1 433 ? -8.341 -9.093 42.641 1.00 86.25 433 SER A O 1
ATOM 3471 N N . PHE A 1 434 ? -9.429 -9.941 40.873 1.00 87.19 434 PHE A N 1
ATOM 3472 C CA . PHE A 1 434 ? -10.370 -8.834 40.752 1.00 87.19 434 PHE A CA 1
ATOM 3473 C C . PHE A 1 434 ? -11.367 -8.777 41.912 1.00 87.19 434 PHE A C 1
ATOM 3475 O O . PHE A 1 434 ? -11.520 -7.710 42.502 1.00 87.19 434 PHE A O 1
ATOM 3482 N N . TYR A 1 435 ? -12.001 -9.896 42.279 1.00 84.19 435 TYR A N 1
ATOM 3483 C CA . TYR A 1 435 ? -12.940 -9.916 43.406 1.00 84.19 435 TYR A CA 1
ATOM 3484 C C . TYR A 1 435 ? -12.257 -9.582 44.733 1.00 84.19 435 TYR A C 1
ATOM 3486 O O . TYR A 1 435 ? -12.774 -8.760 45.483 1.00 84.19 435 TYR A O 1
ATOM 3494 N N . ALA A 1 436 ? -11.050 -10.105 44.968 1.00 84.38 436 ALA A N 1
ATOM 3495 C CA . ALA A 1 436 ? -10.258 -9.740 46.143 1.00 84.38 436 ALA A CA 1
ATOM 3496 C C . ALA A 1 436 ? -9.971 -8.227 46.206 1.00 84.38 436 ALA A C 1
ATOM 3498 O O . ALA A 1 436 ? -9.980 -7.629 47.274 1.00 84.38 436 ALA A O 1
ATOM 3499 N N . ARG A 1 437 ? -9.745 -7.580 45.054 1.00 82.44 437 ARG A N 1
ATOM 3500 C CA . ARG A 1 437 ? -9.481 -6.136 44.980 1.00 82.44 437 ARG A CA 1
ATOM 3501 C C . ARG A 1 437 ? -10.742 -5.278 45.103 1.00 82.44 437 ARG A C 1
ATOM 3503 O O . ARG A 1 437 ? -10.645 -4.143 45.572 1.00 82.44 437 ARG A O 1
ATOM 3510 N N . LEU A 1 438 ? -11.894 -5.791 44.668 1.00 80.88 438 LEU A N 1
ATOM 3511 C CA . LEU A 1 438 ? -13.191 -5.136 44.848 1.00 80.88 438 LEU A CA 1
ATOM 3512 C C . LEU A 1 438 ? -13.556 -5.017 46.330 1.00 80.88 438 LEU A C 1
ATOM 3514 O O . LEU A 1 438 ? -14.042 -3.970 46.735 1.00 80.88 438 LEU A O 1
ATOM 3518 N N . GLU A 1 439 ? -13.266 -6.038 47.142 1.00 77.19 439 GLU A N 1
ATOM 3519 C CA . GLU A 1 439 ? -13.519 -5.995 48.593 1.00 77.19 439 GLU A CA 1
ATOM 3520 C C . GLU A 1 439 ? -12.757 -4.853 49.292 1.00 77.19 439 GLU A C 1
ATOM 3522 O O . GLU A 1 439 ? -13.259 -4.260 50.246 1.00 77.19 439 GLU A O 1
ATOM 3527 N N . ASP A 1 440 ? -11.581 -4.493 48.771 1.00 75.06 440 ASP A N 1
ATOM 3528 C CA . ASP A 1 440 ? -10.711 -3.452 49.325 1.00 75.06 440 ASP A CA 1
ATOM 3529 C C . ASP A 1 440 ? -10.994 -2.033 48.788 1.00 75.06 440 ASP A C 1
ATOM 3531 O O . ASP A 1 440 ? -10.430 -1.057 49.298 1.00 75.06 440 ASP A O 1
ATOM 3535 N N . THR A 1 441 ? -11.808 -1.878 47.734 1.00 70.31 441 THR A N 1
ATOM 3536 C CA . THR A 1 441 ? -11.935 -0.606 46.997 1.00 70.31 441 THR A CA 1
ATOM 3537 C C . THR A 1 441 ? -13.363 -0.054 47.069 1.00 70.31 441 THR A C 1
ATOM 3539 O O . THR A 1 441 ? -14.289 -0.719 46.631 1.00 70.31 441 THR A O 1
ATOM 3542 N N . PRO A 1 442 ? -13.580 1.202 47.508 1.00 60.47 442 PRO A N 1
ATOM 3543 C CA . PRO A 1 442 ? -14.924 1.794 47.580 1.00 60.47 442 PRO A CA 1
ATOM 3544 C C . PRO A 1 442 ? -15.517 2.201 46.215 1.00 60.47 442 PRO A C 1
ATOM 3546 O O . PRO A 1 442 ? -16.651 2.667 46.156 1.00 60.47 442 PRO A O 1
ATOM 3549 N N . ASN A 1 443 ? -14.745 2.095 45.127 1.00 68.25 443 ASN A N 1
ATOM 3550 C CA . ASN A 1 443 ? -15.154 2.438 43.765 1.00 68.25 443 ASN A CA 1
ATOM 3551 C C . ASN A 1 443 ? -14.882 1.268 42.812 1.00 68.25 443 ASN A C 1
ATOM 3553 O O . ASN A 1 443 ? -13.737 1.021 42.427 1.00 68.25 443 ASN A O 1
ATOM 3557 N N . ASP A 1 444 ? -15.951 0.621 42.367 1.00 74.12 444 ASP A N 1
ATOM 3558 C CA . ASP A 1 444 ? -15.908 -0.549 41.490 1.00 74.12 444 ASP A CA 1
ATOM 3559 C C . ASP A 1 444 ? -15.482 -0.237 40.046 1.00 74.12 444 ASP A C 1
ATOM 3561 O O . ASP A 1 444 ? -15.093 -1.138 39.298 1.00 74.12 444 ASP A O 1
ATOM 3565 N N . MET A 1 445 ? -15.553 1.028 39.620 1.00 73.50 445 MET A N 1
ATOM 3566 C CA . MET A 1 445 ? -15.391 1.399 38.209 1.00 73.50 445 MET A CA 1
ATOM 3567 C C . MET A 1 445 ? -13.967 1.188 37.683 1.00 73.50 445 MET A C 1
ATOM 3569 O O . MET A 1 445 ? -13.787 0.676 36.576 1.00 73.50 445 MET A O 1
ATOM 3573 N N . GLU A 1 446 ? -12.949 1.557 38.464 1.00 81.81 446 GLU A N 1
ATOM 3574 C CA . GLU A 1 446 ? -11.544 1.431 38.049 1.00 81.81 446 GLU A CA 1
ATOM 3575 C C . GLU A 1 446 ? -11.074 -0.037 37.985 1.00 81.81 446 GLU A C 1
ATOM 3577 O O . GLU A 1 446 ? -10.555 -0.439 36.936 1.00 81.81 446 GLU A O 1
ATOM 3582 N N . PRO A 1 447 ? -11.322 -0.891 39.005 1.00 84.25 447 PRO A N 1
ATOM 3583 C CA . PRO A 1 447 ? -11.069 -2.328 38.899 1.00 84.25 447 PRO A CA 1
ATOM 3584 C C . PRO A 1 447 ? -11.764 -2.962 37.687 1.00 84.25 447 PRO A C 1
ATOM 3586 O O . PRO A 1 447 ? -11.147 -3.724 36.942 1.00 84.25 447 PRO A O 1
ATOM 3589 N N . ARG A 1 448 ? -13.030 -2.613 37.422 1.00 83.38 448 ARG A N 1
ATOM 3590 C CA . ARG A 1 448 ? -13.782 -3.156 36.277 1.00 83.38 448 ARG A CA 1
ATOM 3591 C C . ARG A 1 448 ? -13.181 -2.738 34.940 1.00 83.38 448 ARG A C 1
ATOM 3593 O O . ARG A 1 448 ? -13.067 -3.569 34.042 1.00 83.38 448 ARG A O 1
ATOM 3600 N N . LYS A 1 449 ? -12.731 -1.489 34.808 1.00 84.00 449 LYS A N 1
ATOM 3601 C CA . LYS A 1 449 ? -12.049 -0.992 33.603 1.00 84.00 449 LYS A CA 1
ATOM 3602 C C . LYS A 1 449 ? -10.758 -1.762 33.317 1.00 84.00 449 LYS A C 1
ATOM 3604 O O . LYS A 1 449 ? -10.530 -2.163 32.173 1.00 84.00 449 LYS A O 1
ATOM 3609 N N . HIS A 1 450 ? -9.933 -2.001 34.337 1.00 88.88 450 HIS A N 1
ATOM 3610 C CA . HIS A 1 450 ? -8.710 -2.795 34.191 1.00 88.88 450 HIS A CA 1
ATOM 3611 C C . HIS A 1 450 ? -9.014 -4.253 33.830 1.00 88.88 450 HIS A C 1
ATOM 3613 O O . HIS A 1 450 ? -8.384 -4.795 32.919 1.00 88.88 450 HIS A O 1
ATOM 3619 N N . LEU A 1 451 ? -10.018 -4.868 34.466 1.00 89.38 451 LEU A N 1
ATOM 3620 C CA . LEU A 1 451 ? -10.424 -6.237 34.146 1.00 89.38 451 LEU A CA 1
ATOM 3621 C C . LEU A 1 451 ? -10.947 -6.351 32.709 1.00 89.38 451 LEU A C 1
ATOM 3623 O O . LEU A 1 451 ? -10.549 -7.254 31.972 1.00 89.38 451 LEU A O 1
ATOM 3627 N N . TRP A 1 452 ? -11.786 -5.405 32.281 1.00 87.88 452 TRP A N 1
ATOM 3628 C CA . TRP A 1 452 ? -12.327 -5.371 30.925 1.00 87.88 452 TRP A CA 1
ATOM 3629 C C . TRP A 1 452 ? -11.217 -5.308 29.878 1.00 87.88 452 TRP A C 1
ATOM 3631 O O . TRP A 1 452 ? -11.230 -6.074 28.915 1.00 87.88 452 TRP A O 1
ATOM 3641 N N . ARG A 1 453 ? -10.215 -4.447 30.101 1.00 88.94 453 ARG A N 1
ATOM 3642 C CA . ARG A 1 453 ? -9.052 -4.306 29.218 1.00 88.94 453 ARG A CA 1
ATOM 3643 C C . ARG A 1 453 ? -8.287 -5.621 29.064 1.00 88.94 453 ARG A C 1
ATOM 3645 O O . ARG A 1 453 ? -7.922 -5.993 27.950 1.00 88.94 453 ARG A O 1
ATOM 3652 N N . ILE A 1 454 ? -8.061 -6.339 30.166 1.00 89.56 454 ILE A N 1
ATOM 3653 C CA . ILE A 1 454 ? -7.409 -7.657 30.140 1.00 89.56 454 ILE A CA 1
ATOM 3654 C C . ILE A 1 454 ? -8.256 -8.657 29.345 1.00 89.56 454 ILE A C 1
ATOM 3656 O O . ILE A 1 454 ? -7.721 -9.386 28.504 1.00 89.56 454 ILE A O 1
ATOM 3660 N N . GLY A 1 455 ? -9.572 -8.667 29.575 1.00 86.69 455 GLY A N 1
ATOM 3661 C CA . GLY A 1 455 ? -10.511 -9.531 28.861 1.00 86.69 455 GLY A CA 1
ATOM 3662 C C . GLY A 1 455 ? -10.546 -9.261 27.358 1.00 86.69 455 GLY A C 1
ATOM 3663 O O . GLY A 1 455 ? -10.538 -10.204 26.565 1.00 86.69 455 GLY A O 1
ATOM 3664 N N . ASP A 1 456 ? -10.519 -7.993 26.945 1.00 85.12 456 ASP A N 1
ATOM 3665 C CA . ASP A 1 456 ? -10.454 -7.603 25.534 1.00 85.12 456 ASP A CA 1
ATOM 3666 C C . ASP A 1 456 ? -9.137 -7.985 24.872 1.00 85.12 456 ASP A C 1
ATOM 3668 O O . ASP A 1 456 ? -9.149 -8.638 23.825 1.00 85.12 456 ASP A O 1
ATOM 3672 N N . TYR A 1 457 ? -8.012 -7.736 25.538 1.00 85.94 457 TYR A N 1
ATOM 3673 C CA . TYR A 1 457 ? -6.701 -8.112 25.020 1.00 85.94 457 TYR A CA 1
ATOM 3674 C C . TYR A 1 457 ? -6.545 -9.631 24.843 1.00 85.94 457 TYR A C 1
ATOM 3676 O O . TYR A 1 457 ? -6.073 -10.096 23.803 1.00 85.94 457 TYR A O 1
ATOM 3684 N N . ARG A 1 458 ? -6.997 -10.427 25.822 1.00 86.50 458 ARG A N 1
ATOM 3685 C CA . ARG A 1 458 ? -6.978 -11.900 25.746 1.00 86.50 458 ARG A CA 1
ATOM 3686 C C . ARG A 1 458 ? -8.039 -12.483 24.816 1.00 86.50 458 ARG A C 1
ATOM 3688 O O . ARG A 1 458 ? -7.996 -13.679 24.539 1.00 86.50 458 ARG A O 1
ATOM 3695 N N . LYS A 1 459 ? -8.996 -11.671 24.350 1.00 85.19 459 LYS A N 1
ATOM 3696 C CA . LYS A 1 459 ? -10.227 -12.131 23.687 1.00 85.19 459 LYS A CA 1
ATOM 3697 C C . LYS A 1 459 ? -10.996 -13.153 24.543 1.00 85.19 459 LYS A C 1
ATOM 3699 O O . LYS A 1 459 ? -11.592 -14.085 24.008 1.00 85.19 459 LYS A O 1
ATOM 3704 N N . SER A 1 460 ? -10.961 -12.984 25.868 1.00 85.56 460 SER A N 1
ATOM 3705 C CA . SER A 1 460 ? -11.682 -13.832 26.818 1.00 85.56 460 SER A CA 1
ATOM 3706 C C . SER A 1 460 ? -13.037 -13.220 27.149 1.00 85.56 460 SER A C 1
ATOM 3708 O O . SER A 1 460 ? -13.137 -12.229 27.874 1.00 85.56 460 SER A O 1
ATOM 3710 N N . GLU A 1 461 ? -14.101 -13.847 26.648 1.00 80.81 461 GLU A N 1
ATOM 3711 C CA . GLU A 1 461 ? -15.474 -13.449 26.974 1.00 80.81 461 GLU A CA 1
ATOM 3712 C C . GLU A 1 461 ? -15.809 -13.682 28.454 1.00 80.81 461 GLU A C 1
ATOM 3714 O O . GLU A 1 461 ? -16.631 -12.957 29.007 1.00 80.81 461 GLU A O 1
ATOM 3719 N N . LYS A 1 462 ? -15.137 -14.628 29.128 1.00 79.25 462 LYS A N 1
ATOM 3720 C CA . LYS A 1 462 ? -15.317 -14.866 30.569 1.00 79.25 462 LYS A CA 1
ATOM 3721 C C . LYS A 1 462 ? -14.885 -13.655 31.394 1.00 79.25 462 LYS A C 1
ATOM 3723 O O . LYS A 1 462 ? -15.651 -13.168 32.220 1.00 79.25 462 LYS A O 1
ATOM 3728 N N . ILE A 1 463 ? -13.682 -13.142 31.129 1.00 84.31 463 ILE A N 1
ATOM 3729 C CA . ILE A 1 463 ? -13.136 -11.970 31.827 1.00 84.31 463 ILE A CA 1
ATOM 3730 C C . ILE A 1 463 ? -13.959 -10.718 31.491 1.00 84.31 463 ILE A C 1
ATOM 3732 O O . ILE A 1 463 ? -14.288 -9.938 32.382 1.00 84.31 463 ILE A O 1
ATOM 3736 N N . LYS A 1 464 ? -14.355 -10.544 30.220 1.00 81.12 464 LYS A N 1
ATOM 3737 C CA . LYS A 1 464 ? -15.240 -9.438 29.817 1.00 81.12 464 LYS A CA 1
ATOM 3738 C C . LYS A 1 464 ? -16.584 -9.481 30.536 1.00 81.12 464 LYS A C 1
ATOM 3740 O O . LYS A 1 464 ? -17.033 -8.449 31.018 1.00 81.12 464 LYS A O 1
ATOM 3745 N N . ALA A 1 465 ? -17.215 -10.652 30.629 1.00 72.81 465 ALA A N 1
ATOM 3746 C CA . ALA A 1 465 ? -18.501 -10.805 31.303 1.00 72.81 465 ALA A CA 1
ATOM 3747 C C . ALA A 1 465 ? -18.410 -10.463 32.797 1.00 72.81 465 ALA A C 1
ATOM 3749 O O . ALA A 1 465 ? -19.290 -9.771 33.309 1.00 72.81 465 ALA A O 1
ATOM 3750 N N . ALA A 1 466 ? -17.327 -10.880 33.463 1.00 79.00 466 ALA A N 1
ATOM 3751 C CA . ALA A 1 466 ? -17.052 -10.523 34.854 1.00 79.00 466 ALA A CA 1
ATOM 3752 C C . ALA A 1 466 ? -16.866 -9.004 35.042 1.00 79.00 466 ALA A C 1
ATOM 3754 O O . ALA A 1 466 ? -17.358 -8.439 36.016 1.00 79.00 466 ALA A O 1
ATOM 3755 N N . ALA A 1 467 ? -16.221 -8.328 34.086 1.00 79.06 467 ALA A N 1
ATOM 3756 C CA . ALA A 1 467 ? -16.002 -6.883 34.133 1.00 79.06 467 ALA A CA 1
ATOM 3757 C C . ALA A 1 467 ? -17.271 -6.057 33.844 1.00 79.06 467 ALA A C 1
ATOM 3759 O O . ALA A 1 467 ? -17.551 -5.093 34.555 1.00 79.06 467 ALA A O 1
ATOM 3760 N N . GLU A 1 468 ? -18.036 -6.432 32.812 1.00 68.44 468 GLU A N 1
ATOM 3761 C CA . GLU A 1 468 ? -19.226 -5.703 32.336 1.00 68.44 468 GLU A CA 1
ATOM 3762 C C . GLU A 1 468 ? -20.503 -6.013 33.121 1.00 68.44 468 GLU A C 1
ATOM 3764 O O . GLU A 1 468 ? -21.552 -5.453 32.810 1.00 68.44 468 GLU A O 1
ATOM 3769 N N . GLU A 1 469 ? -20.450 -6.937 34.083 1.00 61.75 469 GLU A N 1
ATOM 3770 C CA . GLU A 1 469 ? -21.645 -7.404 34.788 1.00 61.75 469 GLU A CA 1
ATOM 3771 C C . GLU A 1 469 ? -22.704 -7.965 33.815 1.00 61.75 469 GLU A C 1
ATOM 3773 O O . GLU A 1 469 ? -23.914 -7.880 34.033 1.00 61.75 469 GLU A O 1
ATOM 3778 N N . ARG A 1 470 ? -22.258 -8.557 32.694 1.00 51.09 470 ARG A N 1
ATOM 3779 C CA . ARG A 1 470 ? -23.147 -9.251 31.757 1.00 51.09 470 ARG A CA 1
ATOM 3780 C C . ARG A 1 470 ? -23.586 -10.558 32.389 1.00 51.09 470 ARG A C 1
ATOM 3782 O O . ARG A 1 470 ? -23.018 -11.616 32.142 1.00 51.09 470 ARG A O 1
ATOM 3789 N N . VAL A 1 471 ? -24.652 -10.472 33.168 1.00 58.03 471 VAL A N 1
ATOM 3790 C CA . VAL A 1 471 ? -25.376 -11.637 33.644 1.00 58.03 471 VAL A CA 1
ATOM 3791 C C . VAL A 1 471 ? -25.998 -12.334 32.431 1.00 58.03 471 VAL A C 1
ATOM 3793 O O . VAL A 1 471 ? -26.940 -11.827 31.809 1.00 58.03 471 VAL A O 1
ATOM 3796 N N . THR A 1 472 ? -25.414 -13.462 32.032 1.00 55.72 472 THR A N 1
ATOM 3797 C CA . THR A 1 472 ? -25.860 -14.256 30.873 1.00 55.72 472 THR A CA 1
ATOM 3798 C C . THR A 1 472 ? -26.322 -15.654 31.250 1.00 55.72 472 THR A C 1
ATOM 3800 O O . THR A 1 472 ? -27.108 -16.233 30.503 1.00 55.72 472 THR A O 1
ATOM 3803 N N . THR A 1 473 ? -25.900 -16.164 32.408 1.00 67.81 473 THR A N 1
ATOM 3804 C CA . THR A 1 473 ? -26.345 -17.449 32.959 1.00 67.81 473 THR A CA 1
ATOM 3805 C C . THR A 1 473 ? -27.050 -17.263 34.301 1.00 67.81 473 THR A C 1
ATOM 3807 O O . THR A 1 473 ? -26.942 -16.208 34.929 1.00 67.81 473 THR A O 1
ATOM 3810 N N . ALA A 1 474 ? -27.794 -18.283 34.731 1.00 69.38 474 ALA A N 1
ATOM 3811 C CA . ALA A 1 474 ? -28.498 -18.261 36.009 1.00 69.38 474 ALA A CA 1
ATOM 3812 C C . ALA A 1 474 ? -27.524 -18.223 37.196 1.00 69.38 474 ALA A C 1
ATOM 3814 O O . ALA A 1 474 ? -27.759 -17.474 38.135 1.00 69.38 474 ALA A O 1
ATOM 3815 N N . GLU A 1 475 ? -26.382 -18.915 37.123 1.00 67.00 475 GLU A N 1
ATOM 3816 C CA . GLU A 1 475 ? -25.390 -18.885 38.209 1.00 67.00 475 GLU A CA 1
ATOM 3817 C C . GLU A 1 475 ? -24.759 -17.492 38.352 1.00 67.00 475 GLU A C 1
ATOM 3819 O O . GLU A 1 475 ? -24.568 -16.988 39.455 1.00 67.00 475 GLU A O 1
ATOM 3824 N N . GLN A 1 476 ? -24.491 -16.815 37.231 1.00 61.44 476 GLN A N 1
ATOM 3825 C CA . GLN A 1 476 ? -24.021 -15.425 37.242 1.00 61.44 476 GLN A CA 1
ATOM 3826 C C . GLN A 1 476 ? -25.076 -14.471 37.817 1.00 61.44 476 GLN A C 1
ATOM 3828 O O . GLN A 1 476 ? -24.727 -13.448 38.405 1.00 61.44 476 GLN A O 1
ATOM 3833 N N . ALA A 1 477 ? -26.360 -14.792 37.627 1.00 72.44 477 ALA A N 1
ATOM 3834 C CA . ALA A 1 477 ? -27.483 -13.994 38.108 1.00 72.44 477 ALA A CA 1
ATOM 3835 C C . ALA A 1 477 ? -27.694 -14.120 39.612 1.00 72.44 477 ALA A C 1
ATOM 3837 O O . ALA A 1 477 ? -28.143 -13.158 40.225 1.00 72.44 477 ALA A O 1
ATOM 3838 N N . GLU A 1 478 ? -27.361 -15.287 40.162 1.00 74.81 478 GLU A N 1
ATOM 3839 C CA . GLU A 1 478 ? -27.371 -15.599 41.590 1.00 74.81 478 GLU A CA 1
ATOM 3840 C C . GLU A 1 478 ? -26.193 -14.950 42.337 1.00 74.81 478 GLU A C 1
ATOM 3842 O O . GLU A 1 478 ? -26.353 -14.489 43.465 1.00 74.81 478 GLU A O 1
ATOM 3847 N N . VAL A 1 479 ? -25.025 -14.837 41.690 1.00 73.06 479 VAL A N 1
ATOM 3848 C CA . VAL A 1 479 ? -23.839 -14.149 42.245 1.00 73.06 479 VAL A CA 1
ATOM 3849 C C . VAL A 1 479 ? -23.951 -12.620 42.163 1.00 73.06 479 VAL A C 1
ATOM 3851 O O . VAL A 1 479 ? -23.702 -11.918 43.146 1.00 73.06 479 VAL A O 1
ATOM 3854 N N . PHE A 1 480 ? -24.400 -12.071 41.024 1.00 73.06 480 PHE A N 1
ATOM 3855 C CA . PHE A 1 480 ? -25.088 -10.767 41.032 1.00 73.06 480 PHE A CA 1
ATOM 3856 C C . PHE A 1 480 ? -26.322 -10.902 41.958 1.00 73.06 480 PHE A C 1
ATOM 3858 O O . PHE A 1 480 ? -26.614 -11.995 42.331 1.00 73.06 480 PHE A O 1
ATOM 3865 N N . LEU A 1 481 ? -27.104 -9.930 42.415 1.00 73.62 481 LEU A N 1
ATOM 3866 C CA . LEU A 1 481 ? -28.145 -10.159 43.472 1.00 73.62 481 LEU A CA 1
ATOM 3867 C C . LEU A 1 481 ? -27.709 -10.775 44.840 1.00 73.62 481 LEU A C 1
ATOM 3869 O O . LEU A 1 481 ? -28.318 -10.391 45.830 1.00 73.62 481 LEU A O 1
ATOM 3873 N N . GLY A 1 482 ? -26.692 -11.640 44.958 1.00 69.75 482 GLY A N 1
ATOM 3874 C CA . GLY A 1 482 ? -26.231 -12.228 46.224 1.00 69.75 482 GLY A CA 1
ATOM 3875 C C . GLY A 1 482 ? -27.167 -13.303 46.790 1.00 69.75 482 GLY A C 1
ATOM 3876 O O . GLY A 1 482 ? -27.412 -13.335 47.994 1.00 69.75 482 GLY A O 1
ATOM 3877 N N . VAL A 1 483 ? -27.728 -14.154 45.930 1.00 79.12 483 VAL A N 1
ATOM 3878 C CA . VAL A 1 483 ? -28.702 -15.200 46.281 1.00 79.12 483 VAL A CA 1
ATOM 3879 C C . VAL A 1 483 ? -28.185 -16.590 45.898 1.00 79.12 483 VAL A C 1
ATOM 3881 O O . VAL A 1 483 ? -27.296 -16.723 45.069 1.00 79.12 483 VAL A O 1
ATOM 3884 N N . HIS A 1 484 ? -28.734 -17.646 46.496 1.00 76.19 484 HIS A N 1
ATOM 3885 C CA . HIS A 1 484 ? -28.414 -19.034 46.148 1.00 76.19 484 HIS A CA 1
ATOM 3886 C C . HIS A 1 484 ? -29.547 -19.688 45.346 1.00 76.19 484 HIS A C 1
ATOM 3888 O O . HIS A 1 484 ? -30.689 -19.220 45.365 1.00 76.19 484 HIS A O 1
ATOM 3894 N N . ALA A 1 485 ? -29.242 -20.812 44.691 1.00 74.00 485 ALA A N 1
ATOM 3895 C CA . ALA A 1 485 ? -30.199 -21.634 43.944 1.00 74.00 485 ALA A CA 1
ATOM 3896 C C . ALA A 1 485 ? -31.467 -21.996 44.741 1.00 74.00 485 ALA A C 1
ATOM 3898 O O . ALA A 1 485 ? -32.564 -21.976 44.187 1.00 74.00 485 ALA A O 1
ATOM 3899 N N . ASP A 1 486 ? -31.328 -22.230 46.048 1.00 77.69 486 ASP A N 1
ATOM 3900 C CA . ASP A 1 486 ? -32.430 -22.630 46.937 1.00 77.69 486 ASP A CA 1
ATOM 3901 C C . ASP A 1 486 ? -33.149 -21.443 47.607 1.00 77.69 486 ASP A C 1
ATOM 3903 O O . ASP A 1 486 ? -34.049 -21.620 48.428 1.00 77.69 486 ASP A O 1
ATOM 3907 N N . THR A 1 487 ? -32.738 -20.207 47.313 1.00 81.75 487 THR A N 1
ATOM 3908 C CA . THR A 1 487 ? -33.299 -19.007 47.941 1.00 81.75 487 THR A CA 1
ATOM 3909 C C . THR A 1 487 ? -34.734 -18.742 47.456 1.00 81.75 487 THR A C 1
ATOM 3911 O O . THR A 1 487 ? -34.931 -18.673 46.243 1.00 81.75 487 THR A O 1
ATOM 3914 N N . PRO A 1 488 ? -35.720 -18.531 48.356 1.00 82.94 488 PRO A N 1
ATOM 3915 C CA . PRO A 1 488 ? -37.114 -18.269 47.984 1.00 82.94 488 PRO A CA 1
ATOM 3916 C C . PRO A 1 488 ? -37.296 -17.021 47.110 1.00 82.94 488 PRO A C 1
ATOM 3918 O O . PRO A 1 488 ? -36.598 -16.021 47.290 1.00 82.94 488 PRO A O 1
ATOM 3921 N N . ASP A 1 489 ? -38.285 -17.053 46.217 1.00 84.19 489 ASP A N 1
ATOM 3922 C CA . ASP A 1 489 ? -38.522 -16.003 45.216 1.00 84.19 489 ASP A CA 1
ATOM 3923 C C . ASP A 1 489 ? -38.796 -14.616 45.829 1.00 84.19 489 ASP A C 1
ATOM 3925 O O . ASP A 1 489 ? -38.289 -13.612 45.327 1.00 84.19 489 ASP A O 1
ATOM 3929 N N . ASP A 1 490 ? -39.483 -14.544 46.973 1.00 80.06 490 ASP A N 1
ATOM 3930 C CA . ASP A 1 490 ? -39.729 -13.284 47.698 1.00 80.06 490 ASP A CA 1
ATOM 3931 C C . ASP A 1 490 ? -38.428 -12.619 48.179 1.00 80.06 490 ASP A C 1
ATOM 3933 O O . ASP A 1 490 ? -38.282 -11.390 48.197 1.00 80.06 490 ASP A O 1
ATOM 3937 N N . PHE A 1 491 ? -37.435 -13.436 48.535 1.00 81.50 491 PHE A N 1
ATOM 3938 C CA . PHE A 1 491 ? -36.128 -12.953 48.963 1.00 81.50 491 PHE A CA 1
ATOM 3939 C C . PHE A 1 491 ? -35.280 -12.505 47.767 1.00 81.50 491 PHE A C 1
ATOM 3941 O O . PHE A 1 491 ? -34.559 -11.513 47.863 1.00 81.50 491 PHE A O 1
ATOM 3948 N N . VAL A 1 492 ? -35.427 -13.157 46.607 1.00 85.06 492 VAL A N 1
ATOM 3949 C CA . VAL A 1 492 ? -34.826 -12.705 45.340 1.00 85.06 492 VAL A CA 1
ATOM 3950 C C . VAL A 1 492 ? -35.374 -11.328 44.941 1.00 85.06 492 VAL A C 1
ATOM 3952 O O . VAL A 1 492 ? -34.601 -10.441 44.571 1.00 85.06 492 VAL A O 1
ATOM 3955 N N . ILE A 1 493 ? -36.686 -11.107 45.084 1.00 85.19 493 ILE A N 1
ATOM 3956 C CA . ILE A 1 493 ? -37.332 -9.802 44.851 1.00 85.19 493 ILE A CA 1
ATOM 3957 C C . ILE A 1 493 ? -36.798 -8.740 45.826 1.00 85.19 493 ILE A C 1
ATOM 3959 O O . ILE A 1 493 ? -36.499 -7.609 45.424 1.00 85.19 493 ILE A O 1
ATOM 3963 N N . SER A 1 494 ? -36.617 -9.103 47.096 1.00 80.81 494 SER A N 1
ATOM 3964 C CA . SER A 1 494 ? -36.061 -8.208 48.119 1.00 80.81 494 SER A CA 1
ATOM 3965 C C . SER A 1 494 ? -34.623 -7.788 47.791 1.00 80.81 494 SER A C 1
ATOM 3967 O O . SER A 1 494 ? -34.306 -6.599 47.828 1.00 80.81 494 SER A O 1
ATOM 3969 N N . MET A 1 495 ? -33.775 -8.735 47.377 1.00 80.81 495 MET A N 1
ATOM 3970 C CA . MET A 1 495 ? -32.388 -8.461 46.983 1.00 80.81 495 MET A CA 1
ATOM 3971 C C . MET A 1 495 ? -32.288 -7.615 45.713 1.00 80.81 495 MET A C 1
ATOM 3973 O O . MET A 1 495 ? -31.473 -6.697 45.642 1.00 80.81 495 MET A O 1
ATOM 3977 N N . TYR A 1 496 ? -33.160 -7.850 44.732 1.00 84.56 496 TYR A N 1
ATOM 3978 C CA . TYR A 1 496 ? -33.293 -6.981 43.560 1.00 84.56 496 TYR A CA 1
ATOM 3979 C C . TYR A 1 496 ? -33.642 -5.538 43.954 1.00 84.56 496 TYR A C 1
ATOM 3981 O O . TYR A 1 496 ? -33.048 -4.587 43.440 1.00 84.56 496 TYR A O 1
ATOM 3989 N N . THR A 1 497 ? -34.574 -5.371 44.893 1.00 82.69 497 THR A N 1
ATOM 3990 C CA . THR A 1 497 ? -35.031 -4.051 45.347 1.00 82.69 497 THR A CA 1
ATOM 3991 C C . THR A 1 497 ? -33.933 -3.311 46.111 1.00 82.69 497 THR A C 1
ATOM 3993 O O . THR A 1 497 ? -33.693 -2.134 45.841 1.00 82.69 497 THR A O 1
ATOM 3996 N N . ALA A 1 498 ? -33.207 -4.007 46.992 1.00 75.25 498 ALA A N 1
ATOM 3997 C CA . ALA A 1 498 ? -32.043 -3.461 47.690 1.00 75.25 498 ALA A CA 1
ATOM 3998 C C . ALA A 1 498 ? -30.949 -3.018 46.703 1.00 75.25 498 ALA A C 1
ATOM 4000 O O . ALA A 1 498 ? -30.471 -1.888 46.763 1.00 75.25 498 ALA A O 1
ATOM 4001 N N . LYS A 1 499 ? -30.632 -3.855 45.708 1.00 73.00 499 LYS A N 1
ATOM 4002 C CA . LYS A 1 499 ? -29.563 -3.581 44.736 1.00 73.00 499 LYS A CA 1
ATOM 4003 C C . LYS A 1 499 ? -29.860 -2.385 43.824 1.00 73.00 499 LYS A C 1
ATOM 4005 O O . LYS A 1 499 ? -28.951 -1.642 43.467 1.00 73.00 499 LYS A O 1
ATOM 4010 N N . ILE A 1 500 ? -31.130 -2.152 43.484 1.00 80.81 500 ILE A N 1
ATOM 4011 C CA . ILE A 1 500 ? -31.552 -0.954 42.736 1.00 80.81 500 ILE A CA 1
ATOM 4012 C C . ILE A 1 500 ? -31.550 0.299 43.611 1.00 80.81 500 ILE A C 1
ATOM 4014 O O . ILE A 1 500 ? -31.272 1.383 43.099 1.00 80.81 500 ILE A O 1
ATOM 4018 N N . SER A 1 501 ? -31.858 0.162 44.903 1.00 72.75 501 SER A N 1
ATOM 4019 C CA . SER A 1 501 ? -31.770 1.270 45.855 1.00 72.75 501 SER A CA 1
ATOM 4020 C C . SER A 1 501 ? -30.326 1.751 46.014 1.00 72.75 501 SER A C 1
ATOM 4022 O O . SER A 1 501 ? -30.086 2.956 46.016 1.00 72.75 501 SER A O 1
ATOM 4024 N N . ASP A 1 502 ? -29.372 0.821 46.089 1.00 62.97 502 ASP A N 1
ATOM 4025 C CA . ASP A 1 502 ? -27.949 1.138 46.255 1.00 62.97 502 ASP A CA 1
ATOM 4026 C C . ASP A 1 502 ? -27.278 1.578 44.945 1.00 62.97 502 ASP A C 1
ATOM 4028 O O . ASP A 1 502 ? -26.353 2.387 44.953 1.00 62.97 502 ASP A O 1
ATOM 4032 N N . SER A 1 503 ? -27.716 1.051 43.796 1.00 64.50 503 SER A N 1
ATOM 4033 C CA . SER A 1 503 ? -27.106 1.321 42.486 1.00 64.50 503 SER A CA 1
ATOM 4034 C C . SER A 1 503 ? -28.161 1.481 41.381 1.00 64.50 503 SER A C 1
ATOM 4036 O O . SER A 1 503 ? -28.436 0.527 40.640 1.00 64.50 503 SER A O 1
ATOM 4038 N N . PRO A 1 504 ? -28.728 2.693 41.204 1.00 71.81 504 PRO A N 1
ATOM 4039 C CA . PRO A 1 504 ? -29.810 2.953 40.248 1.00 71.81 504 PRO A CA 1
ATOM 4040 C C . PRO A 1 504 ? -29.456 2.635 38.787 1.00 71.81 504 PRO A C 1
ATOM 4042 O O . PRO A 1 504 ? -30.324 2.211 38.019 1.00 71.81 504 PRO A O 1
ATOM 4045 N N . ASP A 1 505 ? -28.183 2.782 38.410 1.00 62.84 505 ASP A N 1
ATOM 4046 C CA . ASP A 1 505 ? -27.683 2.537 37.050 1.00 62.84 505 ASP A CA 1
ATOM 4047 C C . ASP A 1 505 ? -27.673 1.043 36.673 1.00 62.84 505 ASP A C 1
ATOM 4049 O O . ASP A 1 505 ? -27.722 0.686 35.495 1.00 62.84 505 ASP A O 1
ATOM 4053 N N . SER A 1 506 ? -27.698 0.147 37.668 1.00 67.69 506 SER A N 1
ATOM 4054 C CA . SER A 1 506 ? -27.694 -1.311 37.472 1.00 67.69 506 SER A CA 1
ATOM 4055 C C . SER A 1 506 ? -29.080 -1.902 37.174 1.00 67.69 506 SER A C 1
ATOM 4057 O O . SER A 1 506 ? -29.215 -3.109 36.970 1.00 67.69 506 SER A O 1
ATOM 4059 N N . LYS A 1 507 ? -30.132 -1.074 37.109 1.00 73.69 507 LYS A N 1
ATOM 4060 C CA . LYS A 1 507 ? -31.537 -1.505 36.997 1.00 73.69 507 LYS A CA 1
ATOM 4061 C C . LYS A 1 507 ? -31.805 -2.488 35.856 1.00 73.69 507 LYS A C 1
ATOM 4063 O O . LYS A 1 507 ? -32.516 -3.475 36.044 1.00 73.69 507 LYS A O 1
ATOM 4068 N N . GLU A 1 508 ? -31.245 -2.237 34.676 1.00 69.75 508 GLU A N 1
ATOM 4069 C CA . GLU A 1 508 ? -31.447 -3.106 33.509 1.00 69.75 508 GLU A CA 1
ATOM 4070 C C . GLU A 1 508 ? -30.705 -4.445 33.644 1.00 69.75 508 GLU A C 1
ATOM 4072 O O . GLU A 1 508 ? -31.216 -5.489 33.230 1.00 69.75 508 GLU A O 1
ATOM 4077 N N . VAL A 1 509 ? -29.542 -4.440 34.299 1.00 70.12 509 VAL A N 1
ATOM 4078 C CA . VAL A 1 509 ? -28.764 -5.647 34.613 1.00 70.12 509 VAL A CA 1
ATOM 4079 C C . VAL A 1 509 ? -29.470 -6.470 35.692 1.00 70.12 509 VAL A C 1
ATOM 4081 O O . VAL A 1 509 ? -29.648 -7.676 35.529 1.00 70.12 509 VAL A O 1
ATOM 4084 N N . ALA A 1 510 ? -29.982 -5.817 36.737 1.00 75.19 510 ALA A N 1
ATOM 4085 C CA . ALA A 1 510 ? -30.731 -6.457 37.810 1.00 75.19 510 ALA A CA 1
ATOM 4086 C C . ALA A 1 510 ? -32.034 -7.097 37.318 1.00 75.19 510 ALA A C 1
ATOM 4088 O O . ALA A 1 510 ? -32.334 -8.236 37.673 1.00 75.19 510 ALA A O 1
ATOM 4089 N N . LYS A 1 511 ? -32.771 -6.430 36.421 1.00 81.75 511 LYS A N 1
ATOM 4090 C CA . LYS A 1 511 ? -33.957 -7.022 35.777 1.00 81.75 511 LYS A CA 1
ATOM 4091 C C . LYS A 1 511 ? -33.610 -8.252 34.950 1.00 81.75 511 LYS A C 1
ATOM 4093 O O . LYS A 1 511 ? -34.359 -9.228 34.937 1.00 81.75 511 LYS A O 1
ATOM 4098 N N . ARG A 1 512 ? -32.484 -8.209 34.236 1.00 77.75 512 ARG A N 1
ATOM 4099 C CA . ARG A 1 512 ? -32.006 -9.340 33.439 1.00 77.75 512 ARG A CA 1
ATOM 4100 C C . ARG A 1 512 ? -31.575 -10.513 34.319 1.00 77.75 512 ARG A C 1
ATOM 4102 O O . ARG A 1 512 ? -31.873 -11.648 33.962 1.00 77.75 512 ARG A O 1
ATOM 4109 N N . ALA A 1 513 ? -30.944 -10.247 35.461 1.00 81.12 513 ALA A N 1
ATOM 4110 C CA . ALA A 1 513 ? -30.586 -11.268 36.439 1.00 81.12 513 ALA A CA 1
ATOM 4111 C C . ALA A 1 513 ? -31.829 -11.992 36.979 1.00 81.12 513 ALA A C 1
ATOM 4113 O O . ALA A 1 513 ? -31.918 -13.212 36.871 1.00 81.12 513 ALA A O 1
ATOM 4114 N N . VAL A 1 514 ? -32.847 -11.248 37.430 1.00 86.31 514 VAL A N 1
ATOM 4115 C CA . VAL A 1 514 ? -34.117 -11.843 37.893 1.00 86.31 514 VAL A CA 1
ATOM 4116 C C . VAL A 1 514 ? -34.783 -12.669 36.786 1.00 86.31 514 VAL A C 1
ATOM 4118 O O . VAL A 1 514 ? -35.301 -13.746 37.060 1.00 86.31 514 VAL A O 1
ATOM 4121 N N . ARG A 1 515 ? -34.718 -12.225 35.521 1.00 85.44 515 ARG A N 1
ATOM 4122 C CA . ARG A 1 515 ? -35.246 -12.989 34.376 1.00 85.44 515 ARG A CA 1
ATOM 4123 C C . ARG A 1 515 ? -34.537 -14.329 34.185 1.00 85.44 515 ARG A C 1
ATOM 4125 O O . ARG A 1 515 ? -35.206 -15.336 34.003 1.00 85.44 515 ARG A O 1
ATOM 4132 N N . LEU A 1 516 ? -33.208 -14.353 34.257 1.00 84.00 516 LEU A N 1
ATOM 4133 C CA . LEU A 1 516 ? -32.429 -15.587 34.108 1.00 84.00 516 LEU A CA 1
ATOM 4134 C C . LEU A 1 516 ? -32.693 -16.583 35.245 1.00 84.00 516 LEU A C 1
ATOM 4136 O O . LEU A 1 516 ? -32.779 -17.783 34.993 1.00 84.00 516 LEU A O 1
ATOM 4140 N N . ILE A 1 517 ? -32.881 -16.090 36.473 1.00 86.12 517 ILE A N 1
ATOM 4141 C CA . ILE A 1 517 ? -33.279 -16.918 37.622 1.00 86.12 517 ILE A CA 1
ATOM 4142 C C . ILE A 1 517 ? -34.696 -17.470 37.418 1.00 86.12 517 ILE A C 1
ATOM 4144 O O . ILE A 1 517 ? -34.917 -18.671 37.576 1.00 86.12 517 ILE A O 1
ATOM 4148 N N . ALA A 1 518 ? -35.641 -16.620 37.004 1.00 87.31 518 ALA A N 1
ATOM 4149 C CA . ALA A 1 518 ? -37.023 -17.012 36.744 1.00 87.31 518 ALA A CA 1
ATOM 4150 C C . ALA A 1 518 ? -37.124 -18.091 35.654 1.00 87.31 518 ALA A C 1
ATOM 4152 O O . ALA A 1 518 ? -37.846 -19.072 35.825 1.00 87.31 518 ALA A O 1
ATOM 4153 N N . ASP A 1 519 ? -36.365 -17.942 34.565 1.00 85.31 519 ASP A N 1
ATOM 4154 C CA . ASP A 1 519 ? -36.342 -18.888 33.446 1.00 85.31 519 ASP A CA 1
ATOM 4155 C C . ASP A 1 519 ? -35.678 -20.221 33.828 1.00 85.31 519 ASP A C 1
ATOM 4157 O O . ASP A 1 519 ? -36.163 -21.283 33.435 1.00 85.31 519 ASP A O 1
ATOM 4161 N N . SER A 1 520 ? -34.610 -20.184 34.633 1.00 85.75 520 SER A N 1
ATOM 4162 C CA . SER A 1 520 ? -33.924 -21.383 35.139 1.00 85.75 520 SER A CA 1
ATOM 4163 C C . SER A 1 520 ? -34.819 -22.208 36.068 1.00 85.75 520 SER A C 1
ATOM 4165 O O . SER A 1 520 ? -34.945 -23.424 35.914 1.00 85.75 520 SER A O 1
ATOM 4167 N N . ARG A 1 521 ? -35.503 -21.533 36.999 1.00 84.44 521 ARG A N 1
ATOM 4168 C CA . ARG A 1 521 ? -36.379 -22.162 38.001 1.00 84.44 521 ARG A CA 1
ATOM 4169 C C . ARG A 1 521 ? -37.786 -22.450 37.482 1.00 84.44 521 ARG A C 1
ATOM 4171 O O . ARG A 1 521 ? -38.534 -23.164 38.141 1.00 84.44 521 ARG A O 1
ATOM 4178 N N . LYS A 1 522 ? -38.149 -21.899 36.316 1.00 82.31 522 LYS A N 1
ATOM 4179 C CA . LYS A 1 522 ? -39.525 -21.848 35.790 1.00 82.31 522 LYS A CA 1
ATOM 4180 C C . LYS A 1 522 ? -40.506 -21.238 36.803 1.00 82.31 522 LYS A C 1
ATOM 4182 O O . LYS A 1 522 ? -41.626 -21.718 36.951 1.00 82.31 522 LYS A O 1
ATOM 4187 N N . SER A 1 523 ? -40.071 -20.196 37.514 1.00 81.81 523 SER A N 1
ATOM 4188 C CA . SER A 1 523 ? -40.886 -19.532 38.535 1.00 81.81 523 SER A CA 1
ATOM 4189 C C . SER A 1 523 ? -41.881 -18.562 37.898 1.00 81.81 523 SER A C 1
ATOM 4191 O O . SER A 1 523 ? -41.503 -17.532 37.333 1.00 81.81 523 SER A O 1
ATOM 4193 N N . GLU A 1 524 ? -43.170 -18.869 38.031 1.00 77.88 524 GLU A N 1
ATOM 4194 C CA . GLU A 1 524 ? -44.254 -17.988 37.589 1.00 77.88 524 GLU A CA 1
ATOM 4195 C C . GLU A 1 524 ? -44.333 -16.706 38.433 1.00 77.88 524 GLU A C 1
ATOM 4197 O O . GLU A 1 524 ? -44.653 -15.643 37.901 1.00 77.88 524 GLU A O 1
ATOM 4202 N N . ALA A 1 525 ? -43.959 -16.770 39.716 1.00 76.38 525 ALA A N 1
ATOM 4203 C CA . ALA A 1 525 ? -43.972 -15.629 40.632 1.00 76.38 525 ALA A CA 1
ATOM 4204 C C . ALA A 1 525 ? -42.948 -14.553 40.229 1.00 76.38 525 ALA A C 1
ATOM 4206 O O . ALA A 1 525 ? -43.286 -13.369 40.137 1.00 76.38 525 ALA A O 1
ATOM 4207 N N . LEU A 1 526 ? -41.714 -14.954 39.900 1.00 82.38 526 LEU A N 1
ATOM 4208 C CA . LEU A 1 526 ? -40.680 -14.029 39.421 1.00 82.38 526 LEU A CA 1
ATOM 4209 C C . LEU A 1 526 ? -40.995 -13.490 38.017 1.00 82.38 526 LEU A C 1
ATOM 4211 O O . LEU A 1 526 ? -40.733 -12.321 37.724 1.00 82.38 526 LEU A O 1
ATOM 4215 N N . GLN A 1 527 ? -41.596 -14.307 37.145 1.00 83.31 527 GLN A N 1
ATOM 4216 C CA . GLN A 1 527 ? -42.059 -13.844 35.832 1.00 83.31 527 GLN A CA 1
ATOM 4217 C C . GLN A 1 527 ? -43.215 -12.844 35.942 1.00 83.31 527 GLN A C 1
ATOM 4219 O O . GLN A 1 527 ? -43.267 -11.888 35.162 1.00 83.31 527 GLN A O 1
ATOM 4224 N N . HIS A 1 528 ? -44.123 -13.040 36.900 1.00 78.38 528 HIS A N 1
ATOM 4225 C CA . HIS A 1 528 ? -45.188 -12.093 37.210 1.00 78.38 528 HIS A CA 1
ATOM 4226 C C . HIS A 1 528 ? -44.600 -10.771 37.710 1.00 78.38 528 HIS A C 1
ATOM 4228 O O . HIS A 1 528 ? -44.874 -9.733 37.111 1.00 78.38 528 HIS A O 1
ATOM 4234 N N . PHE A 1 529 ? -43.695 -10.817 38.694 1.00 83.00 529 PHE A N 1
ATOM 4235 C CA . PHE A 1 529 ? -42.998 -9.637 39.213 1.00 83.00 529 PHE A CA 1
ATOM 4236 C C . PHE A 1 529 ? -42.313 -8.817 38.107 1.00 83.00 529 PHE A C 1
ATOM 4238 O O . PHE A 1 529 ? -42.416 -7.591 38.075 1.00 83.00 529 PHE A O 1
ATOM 4245 N N . LEU A 1 530 ? -41.672 -9.472 37.134 1.00 80.50 530 LEU A N 1
ATOM 4246 C CA . LEU A 1 530 ? -41.045 -8.791 35.995 1.00 80.50 530 LEU A CA 1
ATOM 4247 C C . LEU A 1 530 ? -42.041 -8.090 35.054 1.00 80.50 530 LEU A C 1
ATOM 4249 O O . LEU A 1 530 ? -41.639 -7.161 34.348 1.00 80.50 530 LEU A O 1
ATOM 4253 N N . LYS A 1 531 ? -43.302 -8.538 35.005 1.00 77.44 531 LYS A N 1
ATOM 4254 C CA . LYS A 1 531 ? -44.362 -7.972 34.153 1.00 77.44 531 LYS A CA 1
ATOM 4255 C C . LYS A 1 531 ? -45.156 -6.869 34.849 1.00 77.44 531 LYS A C 1
ATOM 4257 O O . LYS A 1 531 ? -45.446 -5.861 34.212 1.00 77.44 531 LYS A O 1
ATOM 4262 N N . THR A 1 532 ? -45.522 -7.066 36.111 1.00 68.69 532 THR A N 1
ATOM 4263 C CA . THR A 1 532 ? -46.430 -6.175 36.854 1.00 68.69 532 THR A CA 1
ATOM 4264 C C . THR A 1 532 ? -45.700 -5.232 37.805 1.00 68.69 532 THR A C 1
ATOM 4266 O O . THR A 1 532 ? -46.227 -4.172 38.120 1.00 68.69 532 THR A O 1
ATOM 4269 N N . GLY A 1 533 ? -44.472 -5.560 38.219 1.00 63.31 533 GLY A N 1
ATOM 4270 C CA . GLY A 1 533 ? -43.728 -4.799 39.228 1.00 63.31 533 GLY A CA 1
ATOM 4271 C C . GLY A 1 533 ? -44.198 -5.046 40.665 1.00 63.31 533 GLY A C 1
ATOM 4272 O O . GLY A 1 533 ? -43.666 -4.428 41.583 1.00 63.31 533 GLY A O 1
ATOM 4273 N N . GLU A 1 534 ? -45.153 -5.956 40.861 1.00 58.25 534 GLU A N 1
ATOM 4274 C CA . GLU A 1 534 ? -45.724 -6.323 42.156 1.00 58.25 534 GLU A CA 1
ATOM 4275 C C . GLU A 1 534 ? -45.398 -7.791 42.462 1.00 58.25 534 GLU A C 1
ATOM 4277 O O . GLU A 1 534 ? -45.458 -8.653 41.577 1.00 58.25 534 GLU A O 1
ATOM 4282 N N . ALA A 1 535 ? -45.013 -8.079 43.710 1.00 54.56 535 ALA A N 1
ATOM 4283 C CA . ALA A 1 535 ? -44.816 -9.453 44.163 1.00 54.56 535 ALA A CA 1
ATOM 4284 C C . ALA A 1 535 ? -46.148 -10.208 44.033 1.00 54.56 535 ALA A C 1
ATOM 4286 O O . ALA A 1 535 ? -47.191 -9.694 44.436 1.00 54.56 535 ALA A O 1
ATOM 4287 N N . ALA A 1 536 ? -46.128 -11.397 43.423 1.00 47.88 536 ALA A N 1
ATOM 4288 C CA . ALA A 1 536 ? -47.332 -12.209 43.287 1.00 47.88 536 ALA A CA 1
ATOM 4289 C C . ALA A 1 536 ? -47.854 -12.552 44.691 1.00 47.88 536 ALA A C 1
ATOM 4291 O O . ALA A 1 536 ? -47.148 -13.179 45.477 1.00 47.88 536 ALA A O 1
ATOM 4292 N N . SER A 1 537 ? -49.067 -12.108 45.027 1.00 49.59 537 SER A N 1
ATOM 4293 C CA . SER A 1 537 ? -49.682 -12.416 46.316 1.00 49.59 537 SER A CA 1
ATOM 4294 C C . SER A 1 537 ? -49.935 -13.919 46.417 1.00 49.59 537 SER A C 1
ATOM 4296 O O . SER A 1 537 ? -50.494 -14.509 45.490 1.00 49.59 537 SER A O 1
ATOM 4298 N N . ALA A 1 538 ? -49.556 -14.526 47.542 1.00 49.50 538 ALA A N 1
ATOM 4299 C CA . ALA A 1 538 ? -49.909 -15.904 47.870 1.00 49.50 538 ALA A CA 1
ATOM 4300 C C . ALA A 1 538 ? -51.412 -16.150 47.627 1.00 49.50 538 ALA A C 1
ATOM 4302 O O . ALA A 1 538 ? -52.244 -15.334 48.027 1.00 49.50 538 ALA A O 1
ATOM 4303 N N . GLN A 1 539 ? -51.757 -17.242 46.938 1.00 54.09 539 GLN A N 1
ATOM 4304 C CA . GLN A 1 539 ? -53.150 -17.608 46.659 1.00 54.09 539 GLN A CA 1
ATOM 4305 C C . GLN A 1 539 ? -53.947 -17.706 47.973 1.00 54.09 539 GLN A C 1
ATOM 4307 O O . GLN A 1 539 ? -53.494 -18.336 48.928 1.00 54.09 539 GLN A O 1
ATOM 4312 N N . MET A 1 540 ? -55.118 -17.062 48.024 1.00 63.09 540 MET A N 1
ATOM 4313 C CA . MET A 1 540 ? -56.009 -17.068 49.188 1.00 63.09 540 MET A CA 1
ATOM 4314 C C . MET A 1 540 ? -56.633 -18.461 49.359 1.00 63.09 540 MET A C 1
ATOM 4316 O O . MET A 1 540 ? -57.311 -18.941 48.453 1.00 63.09 540 MET A O 1
ATOM 4320 N N . ASP A 1 541 ? -56.407 -19.109 50.506 1.00 66.88 541 ASP A N 1
ATOM 4321 C CA . ASP A 1 541 ? -57.003 -20.413 50.826 1.00 66.88 541 ASP 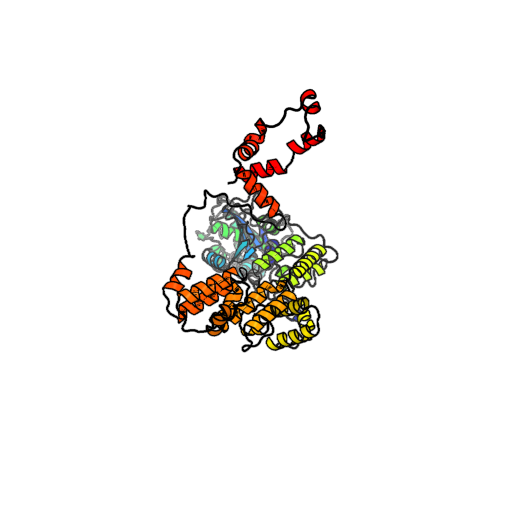A CA 1
ATOM 4322 C C . ASP A 1 541 ? -58.508 -20.283 51.118 1.00 66.88 541 ASP A C 1
ATOM 4324 O O . ASP A 1 541 ? -58.985 -19.267 51.633 1.00 66.88 541 ASP A O 1
ATOM 4328 N N . ILE A 1 542 ? -59.273 -21.342 50.848 1.00 69.69 542 ILE A N 1
ATOM 4329 C CA . ILE A 1 542 ? -60.729 -21.350 51.025 1.00 69.69 542 ILE A CA 1
ATOM 4330 C C . ILE A 1 542 ? -61.133 -21.068 52.474 1.00 69.69 542 ILE A C 1
ATOM 4332 O O . ILE A 1 542 ? -62.144 -20.416 52.739 1.00 69.69 542 ILE A O 1
ATOM 4336 N N . GLY A 1 543 ? -60.332 -21.527 53.441 1.00 67.62 543 GLY A N 1
ATOM 4337 C CA . GLY A 1 543 ? -60.584 -21.261 54.850 1.00 67.62 543 GLY A CA 1
ATOM 4338 C C . GLY A 1 543 ? -60.458 -19.790 55.212 1.00 67.62 543 GLY A C 1
ATOM 4339 O O . GLY A 1 543 ? -61.217 -19.318 56.059 1.00 67.62 543 GLY A O 1
ATOM 4340 N N . ASP A 1 544 ? -59.557 -19.073 54.550 1.00 72.88 544 ASP A N 1
ATOM 4341 C CA . ASP A 1 544 ? -59.373 -17.643 54.744 1.00 72.88 544 ASP A CA 1
ATOM 4342 C C . ASP A 1 544 ? -60.456 -16.848 54.006 1.00 72.88 544 ASP A C 1
ATOM 4344 O O . ASP A 1 544 ? -60.966 -15.883 54.568 1.00 72.88 544 ASP A O 1
ATOM 4348 N N . ALA A 1 545 ? -60.914 -17.311 52.837 1.00 74.50 545 ALA A N 1
ATOM 4349 C CA . ALA A 1 545 ? -62.035 -16.712 52.108 1.00 74.50 545 ALA A CA 1
ATOM 4350 C C . ALA A 1 545 ? -63.351 -16.719 52.918 1.00 74.50 545 ALA A C 1
ATOM 4352 O O . ALA A 1 545 ? -64.013 -15.686 53.034 1.00 74.50 545 ALA A O 1
ATOM 4353 N N . PHE A 1 546 ? -63.708 -17.846 53.554 1.00 77.94 546 PHE A N 1
ATOM 4354 C CA . PHE A 1 546 ? -64.897 -17.924 54.423 1.00 77.94 546 PHE A CA 1
ATOM 4355 C C . PHE A 1 546 ? -64.766 -17.059 55.686 1.00 77.94 546 PHE A C 1
ATOM 4357 O O . PHE A 1 546 ? -65.742 -16.434 56.106 1.00 77.94 546 PHE A O 1
ATOM 4364 N N . ARG A 1 547 ? -63.567 -16.976 56.284 1.00 79.00 547 ARG A N 1
ATOM 4365 C CA . ARG A 1 547 ? -63.319 -16.085 57.434 1.00 79.00 547 ARG A CA 1
ATOM 4366 C C . ARG A 1 547 ? -63.398 -14.615 57.040 1.00 79.00 547 ARG A C 1
ATOM 4368 O O . ARG A 1 547 ? -63.944 -13.824 57.804 1.00 79.00 547 ARG A O 1
ATOM 4375 N N . LEU A 1 548 ? -62.870 -14.260 55.870 1.00 80.31 548 LEU A N 1
ATOM 4376 C CA . LEU A 1 548 ? -62.854 -12.889 55.368 1.00 80.31 548 LEU A CA 1
ATOM 4377 C C . LEU A 1 548 ? -64.277 -12.373 55.106 1.00 80.31 548 LEU A C 1
ATOM 4379 O O . LEU A 1 548 ? -64.572 -11.229 55.431 1.00 80.31 548 LEU A O 1
ATOM 4383 N N . LEU A 1 549 ? -65.173 -13.232 54.609 1.00 78.31 549 LEU A N 1
ATOM 4384 C CA . LEU A 1 549 ? -66.602 -12.926 54.443 1.00 78.31 549 LEU A CA 1
ATOM 4385 C C . LEU A 1 549 ? -67.432 -13.119 55.728 1.00 78.31 549 LEU A C 1
ATOM 4387 O O . LEU A 1 549 ? -68.654 -13.016 55.688 1.00 78.31 549 LEU A O 1
ATOM 4391 N N . GLN A 1 550 ? -66.782 -13.410 56.862 1.00 76.94 550 GLN A N 1
ATOM 4392 C CA . GLN A 1 550 ? -67.409 -13.652 58.169 1.00 76.94 550 GLN A CA 1
ATOM 4393 C C . GLN A 1 550 ? -68.518 -14.720 58.149 1.00 76.94 550 GLN A C 1
ATOM 4395 O O . GLN A 1 550 ? -69.491 -14.639 58.898 1.00 76.94 550 GLN A O 1
ATOM 4400 N N . ILE A 1 551 ? -68.371 -15.749 57.311 1.00 76.88 551 ILE A N 1
ATOM 4401 C CA . ILE A 1 551 ? -69.345 -16.835 57.184 1.00 76.88 551 ILE A CA 1
ATOM 4402 C C . ILE A 1 551 ? -68.933 -17.973 58.136 1.00 76.88 551 ILE A C 1
ATOM 4404 O O . ILE A 1 551 ? -67.893 -18.604 57.924 1.00 76.88 551 ILE A O 1
ATOM 4408 N N . PRO A 1 552 ? -69.712 -18.257 59.197 1.00 61.53 552 PRO A N 1
ATOM 4409 C CA . PRO A 1 552 ? -69.299 -19.186 60.250 1.00 61.53 552 PRO A CA 1
ATOM 4410 C C . PRO A 1 552 ? -69.437 -20.668 59.869 1.00 61.53 552 PRO A C 1
ATOM 4412 O O . PRO A 1 552 ? -68.766 -21.505 60.469 1.00 61.53 552 PRO A O 1
ATOM 4415 N N . ASP A 1 553 ? -70.280 -21.004 58.889 1.00 70.94 553 ASP A N 1
ATOM 4416 C CA . ASP A 1 553 ? -70.529 -22.380 58.447 1.00 70.94 553 ASP A CA 1
ATOM 4417 C C . ASP A 1 553 ? -70.349 -22.497 56.927 1.00 70.94 553 ASP A C 1
ATOM 4419 O O . ASP A 1 553 ? -70.885 -21.696 56.169 1.00 70.94 553 ASP A O 1
ATOM 4423 N N . ARG A 1 554 ? -69.598 -23.506 56.473 1.00 68.56 554 ARG A N 1
ATOM 4424 C CA . ARG A 1 554 ? -69.319 -23.765 55.049 1.00 68.56 554 ARG A CA 1
ATOM 4425 C C . ARG A 1 554 ? -70.486 -24.436 54.314 1.00 68.56 554 ARG A C 1
ATOM 4427 O O . ARG A 1 554 ? -70.384 -24.658 53.114 1.00 68.56 554 ARG A O 1
ATOM 4434 N N . SER A 1 555 ? -71.563 -24.781 55.022 1.00 67.88 555 SER A N 1
ATOM 4435 C CA . SER A 1 555 ? -72.768 -25.407 54.461 1.00 67.88 555 SER A CA 1
ATOM 4436 C C . SER A 1 555 ? -73.891 -24.424 54.093 1.00 67.88 555 SER A C 1
ATOM 4438 O O . SER A 1 555 ? -74.979 -24.858 53.712 1.00 67.88 555 SER A O 1
ATOM 4440 N N . VAL A 1 556 ? -73.647 -23.113 54.208 1.00 74.06 556 VAL A N 1
ATOM 4441 C CA . VAL A 1 556 ? -74.630 -22.072 53.864 1.00 74.06 556 VAL A CA 1
ATOM 4442 C C . VAL A 1 556 ? -74.956 -22.052 52.369 1.00 74.06 556 VAL A C 1
ATOM 4444 O O . VAL A 1 556 ? -74.132 -22.409 51.529 1.00 74.06 556 VAL A O 1
ATOM 4447 N N . ASP A 1 557 ? -76.173 -21.626 52.040 1.00 77.62 557 ASP A N 1
ATOM 4448 C CA . ASP A 1 557 ? -76.652 -21.535 50.666 1.00 77.62 557 ASP A CA 1
ATOM 4449 C C . ASP A 1 557 ? -76.082 -20.314 49.926 1.00 77.62 557 ASP A C 1
ATOM 4451 O O . ASP A 1 557 ? -75.684 -19.310 50.521 1.00 77.62 557 ASP A O 1
ATOM 4455 N N . ASP A 1 558 ? -76.078 -20.383 48.594 1.00 75.94 558 ASP A N 1
ATOM 4456 C CA . ASP A 1 558 ? -75.506 -19.343 47.729 1.00 75.94 558 ASP A CA 1
ATOM 4457 C C . ASP A 1 558 ? -76.096 -17.948 47.998 1.00 75.94 558 ASP A C 1
ATOM 4459 O O . ASP A 1 558 ? -75.394 -16.942 47.898 1.00 75.94 558 ASP A O 1
ATOM 4463 N N . ALA A 1 559 ? -77.374 -17.870 48.383 1.00 71.88 559 ALA A N 1
ATOM 4464 C CA . ALA A 1 559 ? -78.034 -16.612 48.718 1.00 71.88 559 ALA A CA 1
ATOM 4465 C C . ALA A 1 559 ? -77.450 -15.966 49.987 1.00 71.88 559 ALA A C 1
ATOM 4467 O O . ALA A 1 559 ? -77.257 -14.747 50.016 1.00 71.88 559 ALA A O 1
ATOM 4468 N N . ALA A 1 560 ? -77.119 -16.760 51.011 1.00 73.75 560 ALA A N 1
ATOM 4469 C CA . ALA A 1 560 ? -76.465 -16.271 52.220 1.00 73.75 560 ALA A CA 1
ATOM 4470 C C . ALA A 1 560 ? -75.012 -15.842 51.960 1.00 73.75 560 ALA A C 1
ATOM 4472 O O . ALA A 1 560 ? -74.580 -14.822 52.496 1.00 73.75 560 ALA A O 1
ATOM 4473 N N . ILE A 1 561 ? -74.281 -16.557 51.095 1.00 78.44 561 ILE A N 1
ATOM 4474 C CA . ILE A 1 561 ? -72.907 -16.194 50.699 1.00 78.44 561 ILE A CA 1
ATOM 4475 C C . ILE A 1 561 ? -72.897 -14.847 49.960 1.00 78.44 561 ILE A C 1
ATOM 4477 O O . ILE A 1 561 ? -72.087 -13.970 50.268 1.00 78.44 561 ILE A O 1
ATOM 4481 N N . ILE A 1 562 ? -73.833 -14.644 49.028 1.00 78.00 562 ILE A N 1
ATOM 4482 C CA . ILE A 1 562 ? -73.969 -13.388 48.273 1.00 78.00 562 ILE A CA 1
ATOM 4483 C C . ILE A 1 562 ? -74.391 -12.232 49.192 1.00 78.00 562 ILE A C 1
ATOM 4485 O O . ILE A 1 562 ? -73.879 -11.119 49.055 1.00 78.00 562 ILE A O 1
ATOM 4489 N N . ALA A 1 563 ? -75.284 -12.483 50.154 1.00 73.50 563 ALA A N 1
ATOM 4490 C CA . ALA A 1 563 ? -75.682 -11.482 51.140 1.00 73.50 563 ALA A CA 1
ATOM 4491 C C . ALA A 1 563 ? -74.508 -11.073 52.046 1.00 73.50 563 ALA A C 1
ATOM 4493 O O . ALA A 1 563 ? -74.290 -9.878 52.243 1.00 73.50 563 ALA A O 1
ATOM 4494 N N . ALA A 1 564 ? -73.716 -12.034 52.535 1.00 77.62 564 ALA A N 1
ATOM 4495 C CA . ALA A 1 564 ? -72.523 -11.763 53.338 1.00 77.62 564 ALA A CA 1
ATOM 4496 C C . ALA A 1 564 ? -71.488 -10.939 52.554 1.00 77.62 564 ALA A C 1
ATOM 4498 O O . ALA A 1 564 ? -71.006 -9.923 53.049 1.00 77.62 564 ALA A O 1
ATOM 4499 N N . TYR A 1 565 ? -71.235 -11.296 51.291 1.00 80.62 565 TYR A N 1
ATOM 4500 C CA . TYR A 1 565 ? -70.385 -10.514 50.390 1.00 80.62 565 TYR A CA 1
ATOM 4501 C C . TYR A 1 565 ? -70.895 -9.076 50.200 1.00 80.62 565 TYR A C 1
ATOM 4503 O O . TYR A 1 565 ? -70.129 -8.126 50.352 1.00 80.62 565 TYR A O 1
ATOM 4511 N N . SER A 1 566 ? -72.196 -8.890 49.949 1.00 76.50 566 SER A N 1
ATOM 4512 C CA . SER A 1 566 ? -72.792 -7.554 49.813 1.00 76.50 566 SER A CA 1
ATOM 4513 C C . SER A 1 566 ? -72.650 -6.716 51.087 1.00 76.50 566 SER A C 1
ATOM 4515 O O . SER A 1 566 ? -72.432 -5.507 50.991 1.00 76.50 566 SER A O 1
ATOM 4517 N N . VAL A 1 567 ? -72.782 -7.332 52.265 1.00 75.75 567 VAL A N 1
ATOM 4518 C CA . VAL A 1 567 ? -72.619 -6.651 53.555 1.00 75.75 567 VAL A CA 1
ATOM 4519 C C . VAL A 1 567 ? -71.159 -6.241 53.750 1.00 75.75 567 VAL A C 1
ATOM 4521 O O . VAL A 1 567 ? -70.904 -5.056 53.961 1.00 75.75 567 VAL A O 1
ATOM 4524 N N . CYS A 1 568 ? -70.197 -7.147 53.554 1.00 77.25 568 CYS A N 1
ATOM 4525 C CA . CYS A 1 568 ? -68.767 -6.835 53.671 1.00 77.25 568 CYS A CA 1
ATOM 4526 C C . CYS A 1 568 ? -68.317 -5.732 52.696 1.00 77.25 568 CYS A C 1
ATOM 4528 O O . CYS A 1 568 ? -67.583 -4.824 53.088 1.00 77.25 568 CYS A O 1
ATOM 4530 N N . CYS A 1 569 ? -68.806 -5.742 51.450 1.00 76.12 569 CYS A N 1
ATOM 4531 C CA . CYS A 1 569 ? -68.531 -4.674 50.483 1.00 76.12 569 CYS A CA 1
ATOM 4532 C C . CYS A 1 569 ? -69.141 -3.323 50.886 1.00 76.12 569 CYS A C 1
ATOM 4534 O O . CYS A 1 569 ? -68.584 -2.281 50.545 1.00 76.12 569 CYS A O 1
ATOM 4536 N N . SER A 1 570 ? -70.272 -3.326 51.596 1.00 70.88 570 SER A N 1
ATOM 4537 C CA . SER A 1 570 ? -70.907 -2.099 52.089 1.00 70.88 570 SER A CA 1
ATOM 4538 C C . SER A 1 570 ? -70.241 -1.536 53.348 1.00 70.88 570 SER A C 1
ATOM 4540 O O . SER A 1 570 ? -70.165 -0.318 53.499 1.00 70.88 570 SER A O 1
ATOM 4542 N N . GLU A 1 571 ? -69.728 -2.401 54.227 1.00 72.69 571 GLU A N 1
ATOM 4543 C CA . GLU A 1 571 ? -69.060 -2.008 55.472 1.00 72.69 571 GLU A CA 1
ATOM 4544 C C . GLU A 1 571 ? -67.619 -1.536 55.242 1.00 72.69 571 GLU A C 1
ATOM 4546 O O . GLU A 1 571 ? -67.175 -0.586 55.884 1.00 72.69 571 GLU A O 1
ATOM 4551 N N . ALA A 1 572 ? -66.901 -2.165 54.306 1.00 71.19 572 ALA A N 1
ATOM 4552 C CA . ALA A 1 572 ? -65.513 -1.846 53.978 1.00 71.19 572 ALA A CA 1
ATOM 4553 C C . ALA A 1 572 ? -65.304 -1.765 52.449 1.00 71.19 572 ALA A C 1
ATOM 4555 O O . ALA A 1 572 ? -64.709 -2.665 51.845 1.00 71.19 572 ALA A O 1
ATOM 4556 N N . PRO A 1 573 ? -65.755 -0.673 51.797 1.00 71.69 573 PRO A N 1
ATOM 4557 C CA . PRO A 1 573 ? -65.698 -0.520 50.340 1.00 71.69 573 PRO A CA 1
ATOM 4558 C C . PRO A 1 573 ? -64.270 -0.445 49.772 1.00 71.69 573 PRO A C 1
ATOM 4560 O O . PRO A 1 573 ? -64.048 -0.641 48.582 1.00 71.69 573 PRO A O 1
ATOM 4563 N N . GLU A 1 574 ? -63.278 -0.188 50.616 1.00 64.75 574 GLU A N 1
ATOM 4564 C CA . GLU A 1 574 ? -61.860 -0.161 50.248 1.00 64.75 574 GLU A CA 1
ATOM 4565 C C . GLU A 1 574 ? -61.206 -1.550 50.141 1.00 64.75 574 GLU A C 1
ATOM 4567 O O . GLU A 1 574 ? -60.094 -1.661 49.635 1.00 64.75 574 GLU A O 1
ATOM 4572 N N . GLN A 1 575 ? -61.907 -2.620 50.537 1.00 71.06 575 GLN A N 1
ATOM 4573 C CA . GLN A 1 575 ? -61.440 -4.013 50.434 1.00 71.06 575 GLN A CA 1
ATOM 4574 C C . GLN A 1 575 ? -62.260 -4.855 49.441 1.00 71.06 575 GLN A C 1
ATOM 4576 O O . GLN A 1 575 ? -62.160 -6.082 49.431 1.00 71.06 575 GLN A O 1
ATOM 4581 N N . ILE A 1 576 ? -63.063 -4.212 48.583 1.00 72.88 576 ILE A N 1
ATOM 4582 C CA . ILE A 1 576 ? -63.958 -4.884 47.623 1.00 72.88 576 ILE A CA 1
ATOM 4583 C C . ILE A 1 576 ? -63.208 -5.875 46.731 1.00 72.88 576 ILE A C 1
ATOM 4585 O O . ILE A 1 576 ? -63.701 -6.979 46.516 1.00 72.88 576 ILE A O 1
ATOM 4589 N N . ASP A 1 577 ? -62.021 -5.524 46.237 1.00 68.00 577 ASP A N 1
ATOM 4590 C CA . ASP A 1 577 ? -61.260 -6.414 45.353 1.00 68.00 577 ASP A CA 1
ATOM 4591 C C . ASP A 1 577 ? -60.763 -7.669 46.092 1.00 68.00 577 ASP A C 1
ATOM 4593 O O . ASP A 1 577 ? -60.790 -8.768 45.539 1.00 68.00 577 ASP A O 1
ATOM 4597 N N . THR A 1 578 ? -60.425 -7.541 47.376 1.00 74.88 578 THR A N 1
ATOM 4598 C CA . THR A 1 578 ? -60.058 -8.661 48.253 1.00 74.88 578 THR A CA 1
ATOM 4599 C C . THR A 1 578 ? -61.268 -9.551 48.566 1.00 74.88 578 THR A C 1
ATOM 4601 O O . THR A 1 578 ? -61.165 -10.777 48.520 1.00 74.88 578 THR A O 1
ATOM 4604 N N . TYR A 1 579 ? -62.446 -8.962 48.810 1.00 79.25 579 TYR A N 1
ATOM 4605 C CA . TYR A 1 579 ? -63.698 -9.711 48.983 1.00 79.25 579 TYR A CA 1
ATOM 4606 C C . TYR A 1 579 ? -64.153 -10.400 47.689 1.00 79.25 579 TYR A C 1
ATOM 4608 O O . TYR A 1 579 ? -64.692 -11.505 47.743 1.00 79.25 579 TYR A O 1
ATOM 4616 N N . ARG A 1 580 ? -63.902 -9.797 46.518 1.00 78.31 580 ARG A N 1
ATOM 4617 C CA . ARG A 1 580 ? -64.148 -10.421 45.206 1.00 78.31 580 ARG A CA 1
ATOM 4618 C C . ARG A 1 580 ? -63.266 -11.644 44.993 1.00 78.31 580 ARG A C 1
ATOM 4620 O O . ARG A 1 580 ? -63.766 -12.665 44.531 1.00 78.31 580 ARG A O 1
ATOM 4627 N N . GLN A 1 581 ? -61.984 -11.559 45.350 1.00 75.56 581 GLN A N 1
ATOM 4628 C CA . GLN A 1 581 ? -61.071 -12.705 45.302 1.00 75.56 581 GLN A CA 1
ATOM 4629 C C . GLN A 1 581 ? -61.547 -13.834 46.226 1.00 75.56 581 GLN A C 1
ATOM 4631 O O . GLN A 1 581 ? -61.610 -14.981 45.790 1.00 75.56 581 GLN A O 1
ATOM 4636 N N . ALA A 1 582 ? -61.985 -13.512 47.449 1.00 78.81 582 ALA A N 1
ATOM 4637 C CA . ALA A 1 582 ? -62.582 -14.494 48.357 1.00 78.81 582 ALA A CA 1
ATOM 4638 C C . ALA A 1 582 ? -63.847 -15.149 47.767 1.00 78.81 582 ALA A C 1
ATOM 4640 O O . ALA A 1 582 ? -63.999 -16.369 47.832 1.00 78.81 582 ALA A O 1
ATOM 4641 N N . LEU A 1 583 ? -64.731 -14.366 47.139 1.00 80.31 583 LEU A N 1
ATOM 4642 C CA . LEU A 1 583 ? -65.944 -14.882 46.498 1.00 80.31 583 LEU A CA 1
ATOM 4643 C C . LEU A 1 583 ? -65.627 -15.784 45.292 1.00 80.31 583 LEU A C 1
ATOM 4645 O O . LEU A 1 583 ? -66.305 -16.789 45.090 1.00 80.31 583 LEU A O 1
ATOM 4649 N N . ALA A 1 584 ? -64.584 -15.463 44.518 1.00 77.69 584 ALA A N 1
ATOM 4650 C CA . ALA A 1 584 ? -64.130 -16.275 43.390 1.00 77.69 584 ALA A CA 1
ATOM 4651 C C . ALA A 1 584 ? -63.600 -17.647 43.835 1.00 77.69 584 ALA A C 1
ATOM 4653 O O . ALA A 1 584 ? -64.000 -18.660 43.263 1.00 77.69 584 ALA A O 1
ATOM 4654 N N . VAL A 1 585 ? -62.795 -17.689 44.904 1.00 80.81 585 VAL A N 1
ATOM 4655 C CA . VAL A 1 585 ? -62.298 -18.945 45.500 1.00 80.81 585 VAL A CA 1
ATOM 4656 C C . VAL A 1 585 ? -63.462 -19.813 45.996 1.00 80.81 585 VAL A C 1
ATOM 4658 O O . VAL A 1 585 ? -63.497 -21.016 45.739 1.00 80.81 585 VAL A O 1
ATOM 4661 N N . ILE A 1 586 ? -64.470 -19.211 46.639 1.00 79.81 586 ILE A N 1
ATOM 4662 C CA . ILE A 1 586 ? -65.666 -19.938 47.099 1.00 79.81 586 ILE A CA 1
ATOM 4663 C C . ILE A 1 586 ? -66.492 -20.460 45.913 1.00 79.81 586 ILE A C 1
ATOM 4665 O O . ILE A 1 586 ? -66.987 -21.586 45.964 1.00 79.81 586 ILE A O 1
ATOM 4669 N N . ALA A 1 587 ? -66.633 -19.689 44.832 1.00 76.94 587 ALA A N 1
ATOM 4670 C CA . ALA A 1 587 ? -67.390 -20.077 43.638 1.00 76.94 587 ALA A CA 1
ATOM 4671 C C . ALA A 1 587 ? -66.733 -21.215 42.834 1.00 76.94 587 ALA A C 1
ATOM 4673 O O . ALA A 1 587 ? -67.412 -21.974 42.131 1.00 76.94 587 ALA A O 1
ATOM 4674 N N . GLU A 1 588 ? -65.407 -21.325 42.887 1.00 75.81 588 GLU A N 1
ATOM 4675 C CA . GLU A 1 588 ? -64.667 -22.387 42.211 1.00 75.81 588 GLU A CA 1
ATOM 4676 C C . GLU A 1 588 ? -64.870 -23.731 42.921 1.00 75.81 588 GLU A C 1
ATOM 4678 O O . GLU A 1 588 ? -65.316 -24.682 42.276 1.00 75.81 588 GLU A O 1
ATOM 4683 N N . GLU A 1 589 ? -64.706 -23.766 44.247 1.00 74.38 589 GLU A N 1
ATOM 4684 C CA . GLU A 1 589 ? -64.847 -24.990 45.050 1.00 74.38 589 GLU A CA 1
ATOM 4685 C C . GLU A 1 589 ? -66.308 -25.440 45.224 1.00 74.38 589 GLU A C 1
ATOM 4687 O O . GLU A 1 589 ? -66.622 -26.623 45.105 1.00 74.38 589 GLU A O 1
ATOM 4692 N N . SER A 1 590 ? -67.233 -24.507 45.486 1.00 67.94 590 SER A N 1
ATOM 4693 C CA . SER A 1 590 ? -68.656 -24.837 45.696 1.00 67.94 590 SER A CA 1
ATOM 4694 C C . SER A 1 590 ? -69.369 -25.284 44.416 1.00 67.94 590 SER A C 1
ATOM 4696 O O . SER A 1 590 ? -70.465 -25.839 44.474 1.00 67.94 590 SER A O 1
ATOM 4698 N N . GLY A 1 591 ? -68.777 -25.032 43.242 1.00 63.16 591 GLY A N 1
ATOM 4699 C CA . GLY A 1 591 ? -69.389 -25.361 41.957 1.00 63.16 591 GLY A CA 1
ATOM 4700 C C . GLY A 1 591 ? -70.607 -24.502 41.590 1.00 63.16 591 GLY A C 1
ATOM 4701 O O . GLY A 1 591 ? -71.261 -24.801 40.589 1.00 63.16 591 GLY A O 1
ATOM 4702 N N . SER A 1 592 ? -70.932 -23.456 42.362 1.00 72.00 592 SER A N 1
ATOM 4703 C CA . SER A 1 592 ? -72.163 -22.682 42.178 1.00 72.00 592 SER A CA 1
ATOM 4704 C C . SER A 1 592 ? -72.151 -21.846 40.895 1.00 72.00 592 SER A C 1
ATOM 4706 O O . SER A 1 592 ? -71.361 -20.914 40.717 1.00 72.00 592 SER A O 1
ATOM 4708 N N . ALA A 1 593 ? -73.102 -22.138 40.006 1.00 69.00 593 ALA A N 1
ATOM 4709 C CA . ALA A 1 593 ? -73.341 -21.351 38.800 1.00 69.00 593 ALA A CA 1
ATOM 4710 C C . ALA A 1 593 ? -73.885 -19.944 39.110 1.00 69.00 593 ALA A C 1
ATOM 4712 O O . ALA A 1 593 ? -73.647 -19.026 38.329 1.00 69.00 593 ALA A O 1
ATOM 4713 N N . VAL A 1 594 ? -74.570 -19.764 40.247 1.00 71.12 594 VAL A N 1
ATOM 4714 C CA . VAL A 1 594 ? -75.195 -18.493 40.651 1.00 71.12 594 VAL A CA 1
ATOM 4715 C C . VAL A 1 594 ? -74.133 -17.494 41.113 1.00 71.12 594 VAL A C 1
ATOM 4717 O O . VAL A 1 594 ? -74.119 -16.346 40.664 1.00 71.12 594 VAL A O 1
ATOM 4720 N N . ILE A 1 595 ? -73.179 -17.942 41.936 1.00 74.56 595 ILE A N 1
ATOM 4721 C CA . ILE A 1 595 ? -72.067 -17.097 42.397 1.00 74.56 595 ILE A CA 1
ATOM 4722 C C . ILE A 1 595 ? -71.121 -16.782 41.227 1.00 74.56 595 ILE A C 1
ATOM 4724 O O . ILE A 1 595 ? -70.678 -15.644 41.078 1.00 74.56 595 ILE A O 1
ATOM 4728 N N . ARG A 1 596 ? -70.888 -17.741 40.317 1.00 73.88 596 ARG A N 1
ATOM 4729 C CA . ARG A 1 596 ? -70.146 -17.474 39.071 1.00 73.88 596 ARG A CA 1
ATOM 4730 C C . ARG A 1 596 ? -70.855 -16.485 38.161 1.00 73.88 596 ARG A C 1
ATOM 4732 O O . ARG A 1 596 ? -70.186 -15.614 37.621 1.00 73.88 596 ARG A O 1
ATOM 4739 N N . SER A 1 597 ? -72.177 -16.575 37.994 1.00 66.06 597 SER A N 1
ATOM 4740 C CA . SER A 1 597 ? -72.905 -15.593 37.182 1.00 66.06 597 SER A CA 1
ATOM 4741 C C . SER A 1 597 ? -72.800 -14.186 37.763 1.00 66.06 597 SER A C 1
ATOM 4743 O O . SER A 1 597 ? -72.628 -13.247 36.999 1.00 66.06 597 SER A O 1
ATOM 4745 N N . LEU A 1 598 ? -72.780 -14.045 39.093 1.00 66.50 598 LEU A N 1
ATOM 4746 C CA . LEU A 1 598 ? -72.579 -12.755 39.759 1.00 66.50 598 LEU A CA 1
ATOM 4747 C C . LEU A 1 598 ? -71.177 -12.171 39.498 1.00 66.50 598 LEU A C 1
ATOM 4749 O O . LEU A 1 598 ? -71.029 -10.961 39.365 1.00 66.50 598 LEU A O 1
ATOM 4753 N N . LEU A 1 599 ? -70.154 -13.027 39.396 1.00 64.75 599 LEU A N 1
ATOM 4754 C CA . LEU A 1 599 ? -68.786 -12.632 39.036 1.00 64.75 599 LEU A CA 1
ATOM 4755 C C . LEU A 1 599 ? -68.636 -12.312 37.534 1.00 64.75 599 LEU A C 1
ATOM 4757 O O . LEU A 1 599 ? -67.745 -11.553 37.159 1.00 64.75 599 LEU A O 1
ATOM 4761 N N . VAL A 1 600 ? -69.497 -12.881 36.679 1.00 57.47 600 VAL A N 1
ATOM 4762 C CA . VAL A 1 600 ? -69.471 -12.713 35.214 1.00 57.47 600 VAL A CA 1
ATOM 4763 C C . VAL A 1 600 ? -70.325 -11.526 34.737 1.00 57.47 600 VAL A C 1
ATOM 4765 O O . VAL A 1 600 ? -69.911 -10.848 33.797 1.00 57.47 600 VAL A O 1
ATOM 4768 N N . ASP A 1 601 ? -71.456 -11.209 35.379 1.00 48.25 601 ASP A N 1
ATOM 4769 C CA . ASP A 1 601 ? -72.366 -10.115 34.968 1.00 48.25 601 ASP A CA 1
ATOM 4770 C C . ASP A 1 601 ? -71.776 -8.698 35.155 1.00 48.25 601 ASP A C 1
ATOM 4772 O O . ASP A 1 601 ? -72.297 -7.727 34.608 1.00 48.25 601 ASP A O 1
ATOM 4776 N N . ASP A 1 602 ? -70.637 -8.568 35.846 1.00 46.47 602 ASP A N 1
ATOM 4777 C CA . ASP A 1 602 ? -69.852 -7.323 35.935 1.00 46.47 602 ASP A CA 1
ATOM 4778 C C . ASP A 1 602 ? -68.823 -7.189 34.776 1.00 46.47 602 ASP A C 1
ATOM 4780 O O . ASP A 1 602 ? -68.099 -6.198 34.677 1.00 46.47 602 ASP A O 1
ATOM 4784 N N . SER A 1 603 ? -68.763 -8.165 33.850 1.00 38.41 603 SER A N 1
ATOM 4785 C CA . SER A 1 603 ? -67.814 -8.224 32.717 1.00 38.41 603 SER A CA 1
ATOM 4786 C C . SER A 1 603 ? -68.438 -7.964 31.321 1.00 38.41 603 SER A C 1
ATOM 4788 O O . SER A 1 603 ? -68.035 -8.563 30.326 1.00 38.41 603 SER A O 1
ATOM 4790 N N . ALA A 1 604 ? -69.323 -6.946 31.269 1.00 29.86 604 ALA A N 1
ATOM 4791 C CA . ALA A 1 604 ? -69.757 -6.088 30.131 1.00 29.86 604 ALA A CA 1
ATOM 4792 C C . ALA A 1 604 ? -71.014 -6.482 29.302 1.00 29.86 604 ALA A C 1
ATOM 4794 O O . ALA A 1 604 ? -71.244 -7.666 29.078 1.00 29.86 604 ALA A O 1
ATOM 4795 N N . PRO A 1 605 ? -71.776 -5.532 28.682 1.00 42.75 605 PRO A N 1
ATOM 4796 C CA . PRO A 1 605 ? -71.879 -4.072 28.847 1.00 42.75 605 PRO A CA 1
ATOM 4797 C C . PRO A 1 605 ? -73.350 -3.600 29.047 1.00 42.75 605 PRO A C 1
ATOM 4799 O O . PRO A 1 605 ? -74.143 -3.565 28.098 1.00 42.75 605 PRO A O 1
ATOM 4802 N N . ALA A 1 606 ? -73.727 -3.143 30.248 1.00 31.47 606 ALA A N 1
ATOM 4803 C CA . ALA A 1 606 ? -75.028 -2.502 30.472 1.00 31.47 606 ALA A CA 1
ATOM 4804 C C . ALA A 1 606 ? -75.052 -1.085 29.867 1.00 31.47 606 ALA A C 1
ATOM 4806 O O . ALA A 1 606 ? -74.684 -0.077 30.470 1.00 31.47 606 ALA A O 1
ATOM 4807 N N . ASN A 1 607 ? -75.479 -1.054 28.609 1.00 27.81 607 ASN A N 1
ATOM 4808 C CA . ASN A 1 607 ? -75.835 0.106 27.815 1.00 27.81 607 ASN A CA 1
ATOM 4809 C C . ASN A 1 607 ? -76.741 1.100 28.572 1.00 27.81 607 ASN A C 1
ATOM 4811 O O . ASN A 1 607 ? -77.882 0.812 28.919 1.00 27.81 607 ASN A O 1
ATOM 4815 N N . ARG A 1 608 ? -76.254 2.341 28.634 1.00 33.97 608 ARG A N 1
ATOM 4816 C CA . ARG A 1 608 ? -76.899 3.510 28.001 1.00 33.97 608 ARG A CA 1
ATOM 4817 C C . ARG A 1 608 ? -78.245 4.032 28.526 1.00 33.97 608 ARG A C 1
ATOM 4819 O O . ARG A 1 608 ? -78.776 4.937 27.896 1.00 33.97 608 ARG A O 1
ATOM 4826 N N . ALA A 1 609 ? -78.744 3.609 29.684 1.00 32.28 609 ALA A N 1
ATOM 4827 C CA . ALA A 1 609 ? -79.877 4.296 30.336 1.00 32.28 609 ALA A CA 1
ATOM 4828 C C . ALA A 1 609 ? -79.473 5.264 31.472 1.00 32.28 609 ALA A C 1
ATOM 4830 O O . ALA A 1 609 ? -80.338 5.849 32.113 1.00 32.28 609 ALA A O 1
ATOM 4831 N N . LEU A 1 610 ? -78.168 5.454 31.714 1.00 35.06 610 LEU A N 1
ATOM 4832 C CA . LEU A 1 610 ? -77.635 6.389 32.722 1.00 35.06 610 LEU A CA 1
ATOM 4833 C C . LEU A 1 610 ? -76.849 7.570 32.126 1.00 35.06 610 LEU A C 1
ATOM 4835 O O . LEU A 1 610 ? -76.393 8.427 32.872 1.00 35.06 610 LEU A O 1
ATOM 4839 N N . LEU A 1 611 ? -76.709 7.641 30.796 1.00 37.22 611 LEU A N 1
ATOM 4840 C CA . LEU A 1 611 ? -76.027 8.756 30.117 1.00 37.22 611 LEU A CA 1
ATOM 4841 C C . LEU A 1 611 ? -76.863 10.046 30.076 1.00 37.22 611 LEU A C 1
ATOM 4843 O O . LEU A 1 611 ? -76.288 11.117 29.935 1.00 37.22 611 LEU A O 1
ATOM 4847 N N . ASP A 1 612 ? -78.182 9.956 30.269 1.00 38.72 612 ASP A N 1
ATOM 4848 C CA . ASP A 1 612 ? -79.067 11.127 30.391 1.00 38.72 612 ASP A CA 1
ATOM 4849 C C . ASP A 1 612 ? -79.272 11.577 31.847 1.00 38.72 612 ASP A C 1
ATOM 4851 O O . ASP A 1 612 ? -80.026 12.515 32.119 1.00 38.72 612 ASP A O 1
ATOM 4855 N N . TRP A 1 613 ? -78.589 10.939 32.804 1.00 34.03 613 TRP A N 1
ATOM 4856 C CA . TRP A 1 613 ? -78.566 11.401 34.186 1.00 34.03 613 TRP A CA 1
ATOM 4857 C C . TRP A 1 613 ? -77.267 12.170 34.426 1.00 34.03 613 TRP A C 1
ATOM 4859 O O . TRP A 1 613 ? -76.193 11.612 34.201 1.00 34.03 613 TRP A O 1
ATOM 4869 N N . PRO A 1 614 ? -77.309 13.439 34.868 1.00 38.34 614 PRO A N 1
ATOM 4870 C CA . PRO A 1 614 ? -76.097 14.230 35.017 1.00 38.34 614 PRO A CA 1
ATOM 4871 C C . PRO A 1 614 ? -75.177 13.589 36.062 1.00 38.34 614 PRO A C 1
ATOM 4873 O O . PRO A 1 614 ? -75.438 13.630 37.266 1.00 38.34 614 PRO A O 1
ATOM 4876 N N . VAL A 1 615 ? -74.096 12.982 35.572 1.00 44.12 615 VAL A N 1
ATOM 4877 C CA . VAL A 1 615 ? -72.981 12.456 36.357 1.00 44.12 615 VAL A CA 1
ATOM 4878 C C . VAL A 1 615 ? -72.342 13.619 37.108 1.00 44.12 615 VAL A C 1
ATOM 4880 O O . VAL A 1 615 ? -71.868 14.588 36.515 1.00 44.12 615 VAL A O 1
ATOM 4883 N N . GLY A 1 616 ? -72.370 13.541 38.437 1.00 47.19 616 GLY A N 1
ATOM 4884 C CA . GLY A 1 616 ? -71.758 14.539 39.304 1.00 47.19 616 GLY A CA 1
ATOM 4885 C C . GLY A 1 616 ? -70.260 14.694 39.026 1.00 47.19 616 GLY A C 1
ATOM 4886 O O . GLY A 1 616 ? -69.563 13.734 38.698 1.00 47.19 616 GLY A O 1
ATOM 4887 N N . LEU A 1 617 ? -69.747 15.917 39.168 1.00 45.19 617 LEU A N 1
ATOM 4888 C CA . LEU A 1 617 ? -68.319 16.204 39.010 1.00 45.19 617 LEU A CA 1
ATOM 4889 C C . LEU A 1 617 ? -67.488 15.394 40.019 1.00 45.19 617 LEU A C 1
ATOM 4891 O O . LEU A 1 617 ? -67.840 15.314 41.198 1.00 45.19 617 LEU A O 1
ATOM 4895 N N . ARG A 1 618 ? -66.357 14.845 39.560 1.00 42.56 618 ARG A N 1
ATOM 4896 C CA . ARG A 1 618 ? -65.410 14.052 40.361 1.00 42.56 618 ARG A CA 1
ATOM 4897 C C . ARG A 1 618 ? -64.950 14.834 41.601 1.00 42.56 618 ARG A C 1
ATOM 4899 O O . ARG A 1 618 ? -64.449 15.950 41.493 1.00 42.56 618 ARG A O 1
ATOM 4906 N N . ASN A 1 619 ? -65.143 14.245 42.777 1.00 43.88 619 ASN A N 1
ATOM 4907 C CA . ASN A 1 619 ? -64.881 14.877 44.068 1.00 43.88 619 ASN A CA 1
ATOM 4908 C C . ASN A 1 619 ? -63.364 14.975 44.311 1.00 43.88 619 ASN A C 1
ATOM 4910 O O . ASN A 1 619 ? -62.695 13.960 44.484 1.00 43.88 619 ASN A O 1
ATOM 4914 N N . ILE A 1 620 ? -62.820 16.191 44.308 1.00 45.53 620 ILE A N 1
ATOM 4915 C CA . ILE A 1 620 ? -61.478 16.485 44.822 1.00 45.53 620 ILE A CA 1
ATOM 4916 C C . ILE A 1 620 ? -61.726 16.991 46.246 1.00 45.53 620 ILE A C 1
ATOM 4918 O O . ILE A 1 620 ? -62.442 17.978 46.406 1.00 45.53 620 ILE A O 1
ATOM 4922 N N . GLY A 1 621 ? -61.241 16.263 47.256 1.00 47.97 621 GLY A N 1
ATOM 4923 C CA . GLY A 1 621 ? -61.651 16.355 48.668 1.00 47.97 621 GLY A CA 1
ATOM 4924 C C . GLY A 1 621 ? -61.914 17.752 49.274 1.00 47.97 621 GLY A C 1
ATOM 4925 O O . GLY A 1 621 ? -61.497 18.792 48.773 1.00 47.97 621 GLY A O 1
ATOM 4926 N N . ASN A 1 622 ? -62.636 17.760 50.402 1.00 45.34 622 ASN A N 1
ATOM 4927 C CA . ASN A 1 622 ? -63.142 18.926 51.155 1.00 45.34 622 ASN A CA 1
ATOM 4928 C C . ASN A 1 622 ? -64.097 19.888 50.416 1.00 45.34 622 ASN A C 1
ATOM 4930 O O . ASN A 1 622 ? -64.497 20.900 50.988 1.00 45.34 622 ASN A O 1
ATOM 4934 N N . THR A 1 623 ? -64.551 19.570 49.198 1.00 49.78 623 THR A N 1
ATOM 4935 C CA . THR A 1 623 ? -65.531 20.397 48.456 1.00 49.78 623 THR A CA 1
ATOM 4936 C C . THR A 1 623 ? -66.859 19.694 48.155 1.00 49.78 623 THR A C 1
ATOM 4938 O O . THR A 1 623 ? -67.706 20.249 47.453 1.00 49.78 623 THR A O 1
ATOM 4941 N N . CYS A 1 624 ? -67.092 18.512 48.738 1.00 54.19 624 CYS A N 1
ATOM 4942 C CA . CYS A 1 624 ? -68.279 17.682 48.499 1.00 54.19 624 CYS A CA 1
ATOM 4943 C C . CYS A 1 624 ? -69.601 18.444 48.689 1.00 54.19 624 CYS A C 1
ATOM 4945 O O . CYS A 1 624 ? -70.490 18.345 47.851 1.00 54.19 624 CYS A O 1
ATOM 4947 N N . TYR A 1 625 ? -69.693 19.280 49.726 1.00 57.44 625 TYR A N 1
ATOM 4948 C CA . TYR A 1 625 ? -70.878 20.088 50.006 1.00 57.44 625 TYR A CA 1
ATOM 4949 C C . TYR A 1 625 ? -71.158 21.125 48.910 1.00 57.44 625 TYR A C 1
ATOM 4951 O O . TYR A 1 625 ? -72.288 21.252 48.445 1.00 57.44 625 TYR A O 1
ATOM 4959 N N . LEU A 1 626 ? -70.123 21.839 48.454 1.00 61.53 626 LEU A N 1
ATOM 4960 C CA . LEU A 1 626 ? -70.250 22.822 47.377 1.00 61.53 626 LEU A CA 1
ATOM 4961 C C . LEU A 1 626 ? -70.642 22.144 46.060 1.00 61.53 626 LEU A C 1
ATOM 4963 O O . LEU A 1 626 ? -71.464 22.672 45.315 1.00 61.53 626 LEU A O 1
ATOM 4967 N N . ASN A 1 627 ? -70.084 20.965 45.796 1.00 59.47 627 ASN A N 1
ATOM 4968 C CA . ASN A 1 627 ? -70.346 20.207 44.583 1.00 59.47 627 ASN A CA 1
ATOM 4969 C C . ASN A 1 627 ? -71.798 19.692 44.540 1.00 59.47 627 ASN A C 1
ATOM 4971 O O . ASN A 1 627 ? -72.482 19.881 43.536 1.00 59.47 627 ASN A O 1
ATOM 4975 N N . SER A 1 628 ? -72.315 19.165 45.655 1.00 62.00 628 SER A N 1
ATOM 4976 C CA . SER A 1 628 ? -73.729 18.783 45.787 1.00 62.00 628 SER A CA 1
ATOM 4977 C C . SER A 1 628 ? -74.672 19.982 45.638 1.00 62.00 628 SER A C 1
ATOM 4979 O O . SER A 1 628 ? -75.719 19.874 45.004 1.00 62.00 628 SER A O 1
ATOM 4981 N N . LEU A 1 629 ? -74.292 21.150 46.169 1.00 66.50 629 LEU A N 1
ATOM 4982 C CA . LEU A 1 629 ? -75.085 22.376 46.053 1.00 66.50 629 LEU A CA 1
ATOM 4983 C C . LEU A 1 629 ? -75.141 22.890 44.604 1.00 66.50 629 LEU A C 1
ATOM 4985 O O . LEU A 1 629 ? -76.199 23.297 44.132 1.00 66.50 629 LEU A O 1
ATOM 4989 N N . LEU A 1 630 ? -74.015 22.852 43.882 1.00 65.50 630 LEU A N 1
ATOM 4990 C CA . LEU A 1 630 ? -73.942 23.231 42.467 1.00 65.50 630 LEU A CA 1
ATOM 4991 C C . LEU A 1 630 ? -74.744 22.271 41.584 1.00 65.50 630 LEU A C 1
ATOM 4993 O O . LEU A 1 630 ? -75.467 22.728 40.701 1.00 65.50 630 LEU A O 1
ATOM 4997 N N . GLN A 1 631 ? -74.670 20.966 41.856 1.00 62.66 631 GLN A N 1
ATOM 4998 C CA . GLN A 1 631 ? -75.480 19.952 41.177 1.00 62.66 631 GLN A CA 1
ATOM 4999 C C . GLN A 1 631 ? -76.977 20.181 41.424 1.00 62.66 631 GLN A C 1
ATOM 5001 O O . GLN A 1 631 ? -77.760 20.163 40.477 1.00 62.66 631 GLN A O 1
ATOM 5006 N N . PHE A 1 632 ? -77.377 20.503 42.660 1.00 70.31 632 PHE A N 1
ATOM 5007 C CA . PHE A 1 632 ? -78.760 20.866 42.976 1.00 70.31 632 PHE A CA 1
ATOM 5008 C C . PHE A 1 632 ? -79.204 22.147 42.258 1.00 70.31 632 PHE A C 1
ATOM 5010 O O . PHE A 1 632 ? -80.233 22.140 41.585 1.00 70.31 632 PHE A O 1
ATOM 5017 N N . TYR A 1 633 ? -78.427 23.234 42.309 1.00 66.94 633 TYR A N 1
ATOM 5018 C CA . TYR A 1 633 ? -78.769 24.470 41.595 1.00 66.94 633 TYR A CA 1
ATOM 5019 C C . TYR A 1 633 ? -78.860 24.275 40.077 1.00 66.94 633 TYR A C 1
ATOM 5021 O O . TYR A 1 633 ? -79.650 24.954 39.424 1.00 66.94 633 TYR A O 1
ATOM 5029 N N . PHE A 1 634 ? -78.122 23.318 39.512 1.00 64.62 634 PHE A N 1
ATOM 5030 C CA . PHE A 1 634 ? -78.189 22.988 38.090 1.00 64.62 634 PHE A CA 1
ATOM 5031 C C . PHE A 1 634 ? -79.497 22.290 37.676 1.00 64.62 634 PHE A C 1
ATOM 5033 O O . PHE A 1 634 ? -79.909 22.392 36.520 1.00 64.62 634 PHE A O 1
ATOM 5040 N N . THR A 1 635 ? -80.198 21.640 38.612 1.00 65.88 635 THR A N 1
ATOM 5041 C CA . THR A 1 635 ? -81.547 21.089 38.365 1.00 65.88 635 THR A CA 1
ATOM 5042 C C . THR A 1 635 ? -82.615 22.182 38.240 1.00 65.88 635 THR A C 1
ATOM 5044 O O . THR A 1 635 ? -83.679 21.955 37.664 1.00 65.88 635 THR A O 1
ATOM 5047 N N . ILE A 1 636 ? -82.327 23.402 38.709 1.00 77.19 636 ILE A N 1
ATOM 5048 C CA . ILE A 1 636 ? -83.228 24.551 38.617 1.00 77.19 636 ILE A CA 1
ATOM 5049 C C . ILE A 1 636 ? -83.105 25.161 37.215 1.00 77.19 636 ILE A C 1
ATOM 5051 O O . ILE A 1 636 ? -82.207 25.953 36.924 1.00 77.19 636 ILE A O 1
ATOM 5055 N N . GLN A 1 637 ? -84.039 24.804 36.332 1.00 69.44 637 GLN A N 1
ATOM 5056 C CA . GLN A 1 637 ? -84.030 25.182 34.912 1.00 69.44 637 GLN A CA 1
ATOM 5057 C C . GLN A 1 637 ? -83.836 26.694 34.642 1.00 69.44 637 GLN A C 1
ATOM 5059 O O . GLN A 1 637 ? -83.037 27.024 33.762 1.00 69.44 637 GLN A O 1
ATOM 5064 N N . PRO A 1 638 ? -84.456 27.632 35.395 1.00 72.62 638 PRO A N 1
ATOM 5065 C CA . PRO A 1 638 ? -84.195 29.066 35.226 1.00 72.62 638 PRO A CA 1
ATOM 5066 C C . PRO A 1 638 ? -82.737 29.466 35.483 1.00 72.62 638 PRO A C 1
ATOM 5068 O O . PRO A 1 638 ? -82.181 30.287 34.756 1.00 72.62 638 PRO A O 1
ATOM 5071 N N . PHE A 1 639 ? -82.102 28.871 36.496 1.00 70.50 639 PHE A N 1
ATOM 5072 C CA . PHE A 1 639 ? -80.714 29.157 36.854 1.00 70.50 639 PHE A CA 1
ATOM 5073 C C . PHE A 1 639 ? -79.751 28.585 35.812 1.00 70.50 639 PHE A C 1
ATOM 5075 O O . PHE A 1 639 ? -78.858 29.288 35.345 1.00 70.50 639 PHE A O 1
ATOM 5082 N N . ARG A 1 640 ? -79.986 27.342 35.377 1.00 69.06 640 ARG A N 1
ATOM 5083 C CA . ARG A 1 640 ? -79.209 26.693 34.314 1.00 69.06 640 ARG A CA 1
ATOM 5084 C C . ARG A 1 640 ? -79.220 27.503 33.018 1.00 69.06 640 ARG A C 1
ATOM 5086 O O . ARG A 1 640 ? -78.166 27.747 32.440 1.00 69.06 640 ARG A O 1
ATOM 5093 N N . ASN A 1 641 ? -80.396 27.958 32.591 1.00 73.00 641 ASN A N 1
ATOM 5094 C CA . ASN A 1 641 ? -80.530 28.750 31.370 1.00 73.00 641 ASN A CA 1
ATOM 5095 C C . ASN A 1 641 ? -79.847 30.121 31.504 1.00 73.00 641 ASN A C 1
ATOM 5097 O O . ASN A 1 641 ? -79.204 30.569 30.563 1.00 73.00 641 ASN A O 1
ATOM 5101 N N . MET A 1 642 ? -79.911 30.755 32.680 1.00 70.94 642 MET A N 1
ATOM 5102 C CA . MET A 1 642 ? -79.206 32.015 32.947 1.00 70.94 642 MET A CA 1
ATOM 5103 C C . MET A 1 642 ? -77.677 31.859 32.896 1.00 70.94 642 MET A C 1
ATOM 5105 O O . MET A 1 642 ? -76.990 32.760 32.424 1.00 70.94 642 MET A O 1
ATOM 5109 N N . VAL A 1 643 ? -77.138 30.734 33.380 1.00 68.81 643 VAL A N 1
ATOM 5110 C CA . VAL A 1 643 ? -75.695 30.436 33.340 1.00 68.81 643 VAL A CA 1
ATOM 5111 C C . VAL A 1 643 ? -75.227 30.097 31.918 1.00 68.81 643 VAL A C 1
ATOM 5113 O O . VAL A 1 643 ? -74.124 30.475 31.540 1.00 68.81 643 VAL A O 1
ATOM 5116 N N . LEU A 1 644 ? -76.055 29.423 31.116 1.00 67.62 644 LEU A N 1
ATOM 5117 C CA . LEU A 1 644 ? -75.746 29.106 29.716 1.00 67.62 644 LEU A CA 1
ATOM 5118 C C . LEU A 1 644 ? -75.807 30.334 28.797 1.00 67.62 644 LEU A C 1
ATOM 5120 O O . LEU A 1 644 ? -74.920 30.517 27.971 1.00 67.62 644 LEU A O 1
ATOM 5124 N N . ASP A 1 645 ? -76.800 31.205 28.990 1.00 69.00 645 ASP A N 1
ATOM 5125 C CA . ASP A 1 645 ? -77.000 32.448 28.228 1.00 69.00 645 ASP A CA 1
ATOM 5126 C C . ASP A 1 645 ? -76.448 33.676 28.987 1.00 69.00 645 ASP A C 1
ATOM 5128 O O . ASP A 1 645 ? -76.995 34.780 28.937 1.00 69.00 645 ASP A O 1
ATOM 5132 N N . LEU A 1 646 ? -75.338 33.494 29.711 1.00 65.69 646 LEU A N 1
ATOM 5133 C CA . LEU A 1 646 ? -74.753 34.493 30.618 1.00 65.69 646 LEU A CA 1
ATOM 5134 C C . LEU A 1 646 ? -74.492 35.846 29.938 1.00 65.69 646 LEU A C 1
ATOM 5136 O O . LEU A 1 646 ? -74.647 36.890 30.570 1.00 65.69 646 LEU A O 1
ATOM 5140 N N . ASP A 1 647 ? -74.141 35.844 28.651 1.00 64.75 647 ASP A N 1
ATOM 5141 C CA . ASP A 1 647 ? -73.887 37.060 27.873 1.00 64.75 647 ASP A CA 1
ATOM 5142 C C . ASP A 1 647 ? -75.138 37.926 27.656 1.00 64.75 647 ASP A C 1
ATOM 5144 O O . ASP A 1 647 ? -75.012 39.147 27.597 1.00 64.75 647 ASP A O 1
ATOM 5148 N N . ARG A 1 648 ? -76.345 37.340 27.630 1.00 64.62 648 ARG A N 1
ATOM 5149 C CA . ARG A 1 648 ? -77.616 38.081 27.507 1.00 64.62 648 ARG A CA 1
ATOM 5150 C C . ARG A 1 648 ? -78.094 38.704 28.818 1.00 64.62 648 ARG A C 1
ATOM 5152 O O . ARG A 1 648 ? -78.848 39.670 28.790 1.00 64.62 648 ARG A O 1
ATOM 5159 N N . TYR A 1 649 ? -77.672 38.161 29.961 1.00 63.00 649 TYR A N 1
ATOM 5160 C CA . TYR A 1 649 ? -78.082 38.623 31.295 1.00 63.00 649 TYR A CA 1
ATOM 5161 C C . TYR A 1 649 ? -77.028 39.507 31.986 1.00 63.00 649 TYR A C 1
ATOM 5163 O O . TYR A 1 649 ? -77.230 39.960 33.120 1.00 63.00 649 TYR A O 1
ATOM 5171 N N . LYS A 1 650 ? -75.896 39.783 31.322 1.00 63.22 650 LYS A N 1
ATOM 5172 C CA . LYS A 1 650 ? -74.896 40.746 31.799 1.00 63.22 650 LYS A CA 1
ATOM 5173 C C . LYS A 1 650 ? -75.500 42.149 31.819 1.00 63.22 650 LYS A C 1
ATOM 5175 O O . LYS A 1 650 ? -75.988 42.653 30.821 1.00 63.22 650 LYS A O 1
ATOM 5180 N N . THR A 1 651 ? -75.447 42.793 32.983 1.00 61.44 651 THR A N 1
ATOM 5181 C CA . THR A 1 651 ? -75.860 44.195 33.126 1.00 61.44 651 THR A CA 1
ATOM 5182 C C . THR A 1 651 ? -74.883 45.107 32.380 1.00 61.44 651 THR A C 1
ATOM 5184 O O . THR A 1 651 ? -73.683 45.051 32.664 1.00 61.44 651 THR A O 1
ATOM 5187 N N . GLU A 1 652 ? -75.390 45.951 31.482 1.00 60.94 652 GLU A N 1
ATOM 5188 C CA . GLU A 1 652 ? -74.617 47.021 30.840 1.00 60.94 652 GLU A CA 1
ATOM 5189 C C . GLU A 1 652 ? -74.172 48.061 31.885 1.00 60.94 652 GLU A C 1
ATOM 5191 O O . GLU A 1 652 ? -74.868 48.327 32.869 1.00 60.94 652 GLU A O 1
ATOM 5196 N N . LEU A 1 653 ? -72.955 48.586 31.731 1.00 59.53 653 LEU A N 1
ATOM 5197 C CA . LEU A 1 653 ? -72.266 49.380 32.755 1.00 59.53 653 LEU A CA 1
ATOM 5198 C C . LEU A 1 653 ? -72.566 50.884 32.622 1.00 59.53 653 LEU A C 1
ATOM 5200 O O . LEU A 1 653 ? -71.640 51.679 32.499 1.00 59.53 653 LEU A O 1
ATOM 5204 N N . ASP A 1 654 ? -73.843 51.267 32.681 1.00 60.34 654 ASP A N 1
ATOM 5205 C CA . ASP A 1 654 ? -74.267 52.674 32.743 1.00 60.34 654 ASP A CA 1
ATOM 5206 C C . ASP A 1 654 ? -74.347 53.193 34.192 1.00 60.34 654 ASP A C 1
ATOM 5208 O O . ASP A 1 654 ? -74.823 52.504 35.106 1.00 60.34 654 ASP A O 1
ATOM 5212 N N . GLU A 1 655 ? -73.906 54.437 34.421 1.00 57.28 655 GLU A N 1
ATOM 5213 C CA . GLU A 1 655 ? -73.774 55.033 35.764 1.00 57.28 655 GLU A CA 1
ATOM 5214 C C . GLU A 1 655 ? -75.100 55.109 36.547 1.00 57.28 655 GLU A C 1
ATOM 5216 O O . GLU A 1 655 ? -75.108 55.006 37.780 1.00 57.28 655 GLU A O 1
ATOM 5221 N N . GLU A 1 656 ? -76.242 55.241 35.866 1.00 59.06 656 GLU A N 1
ATOM 5222 C CA . GLU A 1 656 ? -77.560 55.254 36.515 1.00 59.06 656 GLU A CA 1
ATOM 5223 C C . GLU A 1 656 ? -77.987 53.886 37.054 1.00 59.06 656 GLU A C 1
ATOM 5225 O O . GLU A 1 656 ? -78.512 53.799 38.170 1.00 59.06 656 GLU A O 1
ATOM 5230 N N . VAL A 1 657 ? -77.703 52.808 36.323 1.00 61.53 657 VAL A N 1
ATOM 5231 C CA . VAL A 1 657 ? -78.067 51.437 36.714 1.00 61.53 657 VAL A CA 1
ATOM 5232 C C . VAL A 1 657 ? -77.238 50.984 37.920 1.00 61.53 657 VAL A C 1
ATOM 5234 O O . VAL A 1 657 ? -77.741 50.311 38.824 1.00 61.53 657 VAL A O 1
ATOM 5237 N N . ILE A 1 658 ? -75.979 51.421 37.995 1.00 59.84 658 ILE A N 1
ATOM 5238 C CA . ILE A 1 658 ? -75.053 51.081 39.083 1.00 59.84 658 ILE A CA 1
ATOM 5239 C C . ILE A 1 658 ? -75.472 51.732 40.409 1.00 59.84 658 ILE A C 1
ATOM 5241 O O . ILE A 1 658 ? -75.395 51.087 41.455 1.00 59.84 658 ILE A O 1
ATOM 5245 N N . ARG A 1 659 ? -75.994 52.968 40.392 1.00 59.50 659 ARG A N 1
ATOM 5246 C CA . ARG A 1 659 ? -76.458 53.658 41.617 1.00 59.50 659 ARG A CA 1
ATOM 5247 C C . ARG A 1 659 ? -77.644 52.970 42.295 1.00 59.50 659 ARG A C 1
ATOM 5249 O O . ARG A 1 659 ? -77.780 53.058 43.521 1.00 59.50 659 ARG A O 1
ATOM 5256 N N . ASN A 1 660 ? -78.471 52.281 41.514 1.00 60.78 660 ASN A N 1
ATOM 5257 C CA . ASN A 1 660 ? -79.678 51.613 41.994 1.00 60.78 660 ASN A CA 1
ATOM 5258 C C . ASN A 1 660 ? -79.464 50.127 42.319 1.00 60.78 660 ASN A C 1
ATOM 5260 O O . ASN A 1 660 ? -80.315 49.522 42.974 1.00 60.78 660 ASN A O 1
ATOM 5264 N N . LYS A 1 661 ? -78.321 49.539 41.938 1.00 62.69 661 LYS A N 1
ATOM 5265 C CA . LYS A 1 661 ? -78.047 48.116 42.162 1.00 62.69 661 LYS A CA 1
ATOM 5266 C C . LYS A 1 661 ? -77.684 47.839 43.626 1.00 62.69 661 LYS A C 1
ATOM 5268 O O . LYS A 1 661 ? -76.672 48.311 44.154 1.00 62.69 661 LYS A O 1
ATOM 5273 N N . LYS A 1 662 ? -78.526 47.047 44.290 1.00 62.22 662 LYS A N 1
ATOM 5274 C CA . LYS A 1 662 ? -78.347 46.602 45.678 1.00 62.22 662 LYS A CA 1
ATOM 5275 C C . LYS A 1 662 ? -78.427 45.084 45.754 1.00 62.22 662 LYS A C 1
ATOM 5277 O O . LYS A 1 662 ? -79.243 44.474 45.070 1.00 62.22 662 LYS A O 1
ATOM 5282 N N . VAL A 1 663 ? -77.594 44.487 46.597 1.00 61.22 663 VAL A N 1
ATOM 5283 C CA . VAL A 1 663 ? -77.693 43.070 46.965 1.00 61.22 663 VAL A CA 1
ATOM 5284 C C . VAL A 1 663 ? -78.122 43.049 48.426 1.00 61.22 663 VAL A C 1
ATOM 5286 O O . VAL A 1 663 ? -77.370 43.452 49.316 1.00 61.22 663 VAL A O 1
ATOM 5289 N N . GLY A 1 664 ? -79.389 42.703 48.658 1.00 64.75 664 GLY A N 1
ATOM 5290 C CA . GLY A 1 664 ? -80.051 42.939 49.941 1.00 64.75 664 GLY A CA 1
ATOM 5291 C C . GLY A 1 664 ? -80.136 44.437 50.268 1.00 64.75 664 GLY A C 1
ATOM 5292 O O . GLY A 1 664 ? -80.540 45.249 49.438 1.00 64.75 664 GLY A O 1
ATOM 5293 N N . SER A 1 665 ? -79.729 44.823 51.476 1.00 57.97 665 SER A N 1
ATOM 5294 C CA . SER A 1 665 ? -79.734 46.213 51.960 1.00 57.97 665 SER A CA 1
ATOM 5295 C C . SER A 1 665 ? -78.469 47.015 51.604 1.00 57.97 665 SER A C 1
ATOM 5297 O O . SER A 1 665 ? -78.401 48.213 51.889 1.00 57.97 665 SER A O 1
ATOM 5299 N N . ARG A 1 666 ? -77.476 46.402 50.942 1.00 56.47 666 ARG A N 1
ATOM 5300 C CA . ARG A 1 666 ? -76.168 47.009 50.641 1.00 56.47 666 ARG A CA 1
ATOM 5301 C C . ARG A 1 666 ? -76.068 47.472 49.183 1.00 56.47 666 ARG A C 1
ATOM 5303 O O . ARG A 1 666 ? -76.392 46.720 48.265 1.00 56.47 666 ARG A O 1
ATOM 5310 N N . LYS A 1 667 ? -75.583 48.702 48.963 1.00 65.19 667 LYS A N 1
ATOM 5311 C CA . LYS A 1 667 ? -75.227 49.217 47.625 1.00 65.19 667 LYS A CA 1
ATOM 5312 C C . LYS A 1 667 ? -73.912 48.591 47.158 1.00 65.19 667 LYS A C 1
ATOM 5314 O O . LYS A 1 667 ? -72.952 48.551 47.928 1.00 65.19 667 LYS A O 1
ATOM 5319 N N . VAL A 1 668 ? -73.885 48.100 45.922 1.00 63.34 668 VAL A N 1
ATOM 5320 C CA . VAL A 1 668 ? -72.735 47.374 45.361 1.00 63.34 668 VAL A CA 1
ATOM 5321 C C . VAL A 1 668 ? -71.834 48.335 44.590 1.00 63.34 668 VAL A C 1
ATOM 5323 O O . VAL A 1 668 ? -72.319 49.201 43.866 1.00 63.34 668 VAL A O 1
ATOM 5326 N N . SER A 1 669 ? -70.517 48.198 44.755 1.00 65.12 669 SER A N 1
ATOM 5327 C CA . SER A 1 669 ? -69.542 49.056 44.072 1.00 65.12 669 SER A CA 1
ATOM 5328 C C . SER A 1 669 ? -69.317 48.634 42.613 1.00 65.12 669 SER A C 1
ATOM 5330 O O . SER A 1 669 ? -69.436 47.459 42.265 1.00 65.12 669 SER A O 1
ATOM 5332 N N . LEU A 1 670 ? -68.935 49.584 41.754 1.00 63.25 670 LEU A N 1
ATOM 5333 C CA . LEU A 1 670 ? -68.703 49.345 40.321 1.00 63.25 670 LEU A CA 1
ATOM 5334 C C . LEU A 1 670 ? -67.605 48.289 40.083 1.00 63.25 670 LEU A C 1
ATOM 5336 O O . LEU A 1 670 ? -67.769 47.382 39.267 1.00 63.25 670 LEU A O 1
ATOM 5340 N N . LEU A 1 671 ? -66.529 48.336 40.875 1.00 61.09 671 LEU A N 1
ATOM 5341 C CA . LEU A 1 671 ? -65.432 47.362 40.828 1.00 61.09 671 LEU A CA 1
ATOM 5342 C C . LEU A 1 671 ? -65.876 45.942 41.207 1.00 61.09 671 LEU A C 1
ATOM 5344 O O . LEU A 1 671 ? -65.376 44.969 40.646 1.00 61.09 671 LEU A O 1
ATOM 5348 N N . GLU A 1 672 ? -66.828 45.800 42.126 1.00 62.78 672 GLU A N 1
ATOM 5349 C CA . GLU A 1 672 ? -67.371 44.504 42.548 1.00 62.78 672 GLU A CA 1
ATOM 5350 C C . GLU A 1 672 ? -68.311 43.907 41.488 1.00 62.78 672 GLU A C 1
ATOM 5352 O O . GLU A 1 672 ? -68.284 42.700 41.232 1.00 62.78 672 GLU A O 1
ATOM 5357 N N . ILE A 1 673 ? -69.065 44.754 40.780 1.00 64.31 673 ILE A N 1
ATOM 5358 C CA . ILE A 1 673 ? -69.865 44.347 39.614 1.00 64.31 673 ILE A CA 1
ATOM 5359 C C . ILE A 1 673 ? -68.943 43.868 38.483 1.00 64.31 673 ILE A C 1
ATOM 5361 O O . ILE A 1 673 ? -69.155 42.796 37.920 1.00 64.31 673 ILE A O 1
ATOM 5365 N N . GLN A 1 674 ? -67.858 44.593 38.204 1.00 64.06 674 GLN A N 1
ATOM 5366 C CA . GLN A 1 674 ? -66.880 44.173 37.197 1.00 64.06 674 GLN A CA 1
ATOM 5367 C C . GLN A 1 674 ? -66.145 42.882 37.595 1.00 64.06 674 GLN A C 1
ATOM 5369 O O . GLN A 1 674 ? -65.923 42.018 36.744 1.00 64.06 674 GLN A O 1
ATOM 5374 N N . ARG A 1 675 ? -65.798 42.701 38.879 1.00 61.47 675 ARG A N 1
ATOM 5375 C CA . ARG A 1 675 ? -65.172 41.459 39.377 1.00 61.47 675 ARG A CA 1
ATOM 5376 C C . ARG A 1 675 ? -66.109 40.261 39.310 1.00 61.47 675 ARG A C 1
ATOM 5378 O O . ARG A 1 675 ? -65.646 39.168 39.000 1.00 61.47 675 ARG A O 1
ATOM 5385 N N . SER A 1 676 ? -67.393 40.449 39.601 1.00 62.50 676 SER A N 1
ATOM 5386 C CA . SER A 1 676 ? -68.391 39.376 39.529 1.00 62.50 676 SER A CA 1
ATOM 5387 C C . SER A 1 676 ? -68.701 38.981 38.082 1.00 62.50 676 SER A C 1
ATOM 5389 O O . SER A 1 676 ? -68.764 37.791 37.790 1.00 62.50 676 SER A O 1
ATOM 5391 N N . GLN A 1 677 ? -68.766 39.937 37.149 1.00 61.53 677 GLN A N 1
ATOM 5392 C CA . GLN A 1 677 ? -68.927 39.651 35.714 1.00 61.53 677 GLN A CA 1
ATOM 5393 C C . GLN A 1 677 ? -67.691 38.992 35.081 1.00 61.53 677 GLN A C 1
ATOM 5395 O O . GLN A 1 677 ? -67.828 38.161 34.187 1.00 61.53 677 GLN A O 1
ATOM 5400 N N . LYS A 1 678 ? -66.482 39.329 35.549 1.00 56.34 678 LYS A N 1
ATOM 5401 C CA . LYS A 1 678 ? -65.222 38.676 35.144 1.00 56.34 678 LYS A CA 1
ATOM 5402 C C . LYS A 1 678 ? -64.875 37.456 36.001 1.00 56.34 678 LYS A C 1
ATOM 5404 O O . LYS A 1 678 ? -63.761 36.939 35.899 1.00 56.34 678 LYS A O 1
ATOM 5409 N N . CYS A 1 679 ? -65.777 37.016 36.880 1.00 53.53 679 CYS A N 1
ATOM 5410 C CA . CYS A 1 679 ? -65.473 35.948 37.815 1.00 53.53 679 CYS A CA 1
ATOM 5411 C C . CYS A 1 679 ? -65.217 34.654 37.042 1.00 53.53 679 CYS A C 1
ATOM 5413 O O . CYS A 1 679 ? -66.118 34.083 36.426 1.00 53.53 679 CYS A O 1
ATOM 5415 N N . ARG A 1 680 ? -63.962 34.195 37.096 1.00 52.59 680 ARG A N 1
ATOM 5416 C CA . ARG A 1 680 ? -63.471 33.010 36.386 1.00 52.59 680 ARG A CA 1
ATOM 5417 C C . ARG A 1 680 ? -64.328 31.779 36.675 1.00 52.59 680 ARG A C 1
ATOM 5419 O O . ARG A 1 680 ? -64.530 30.978 35.784 1.00 52.59 680 ARG A O 1
ATOM 5426 N N . PHE A 1 681 ? -64.901 31.704 37.875 1.00 56.06 681 PHE A N 1
ATOM 5427 C CA . PHE A 1 681 ? -65.789 30.632 38.312 1.00 56.06 681 PHE A CA 1
ATOM 5428 C C . PHE A 1 681 ? -67.026 30.441 37.414 1.00 56.06 681 PHE A C 1
ATOM 5430 O O . PHE A 1 681 ? -67.345 29.307 37.074 1.00 56.06 681 PHE A O 1
ATOM 5437 N N . LEU A 1 682 ? -67.681 31.521 36.965 1.00 58.62 682 LEU A N 1
ATOM 5438 C CA . LEU A 1 682 ? -68.846 31.431 36.069 1.00 58.62 682 LEU A CA 1
ATOM 5439 C C . LEU A 1 682 ? -68.447 30.974 34.656 1.00 58.62 682 LEU A C 1
ATOM 5441 O O . LEU A 1 682 ? -69.141 30.166 34.048 1.00 58.62 682 LEU A O 1
ATOM 5445 N N . LEU A 1 683 ? -67.289 31.431 34.169 1.00 58.44 683 LEU A N 1
ATOM 5446 C CA . LEU A 1 683 ? -66.704 30.991 32.894 1.00 58.44 683 LEU A CA 1
ATOM 5447 C C . LEU A 1 683 ? -66.261 29.516 32.936 1.00 58.44 683 LEU A C 1
ATOM 5449 O O . LEU A 1 683 ? -66.443 28.787 31.960 1.00 58.44 683 LEU A O 1
ATOM 5453 N N . THR A 1 684 ? -65.721 29.053 34.067 1.00 55.38 684 THR A N 1
ATOM 5454 C CA . THR A 1 684 ? -65.363 27.642 34.278 1.00 55.38 684 THR A CA 1
ATOM 5455 C C . THR A 1 684 ? -66.608 26.753 34.369 1.00 55.38 684 THR A C 1
ATOM 5457 O O . THR A 1 684 ? -66.618 25.652 33.830 1.00 55.38 684 THR A O 1
ATOM 5460 N N . LEU A 1 685 ? -67.692 27.239 34.985 1.00 59.31 685 LEU A N 1
ATOM 5461 C CA . LEU A 1 685 ? -68.992 26.556 34.982 1.00 59.31 685 LEU A CA 1
ATOM 5462 C C . LEU A 1 685 ? -69.553 26.417 33.561 1.00 59.31 685 LEU A C 1
ATOM 5464 O O . LEU A 1 685 ? -69.993 25.341 33.182 1.00 59.31 685 LEU A O 1
ATOM 5468 N N . MET A 1 686 ? -69.477 27.470 32.747 1.00 56.03 686 MET A N 1
ATOM 5469 C CA . MET A 1 686 ? -69.979 27.453 31.369 1.00 56.03 686 MET A CA 1
ATOM 5470 C C . MET A 1 686 ? -69.211 26.470 30.462 1.00 56.03 686 MET A C 1
ATOM 5472 O O . MET A 1 686 ? -69.811 25.810 29.613 1.00 56.03 686 MET A O 1
ATOM 5476 N N . THR A 1 687 ? -67.896 26.331 30.667 1.00 54.47 687 THR A N 1
ATOM 5477 C CA . THR A 1 687 ? -67.042 25.379 29.929 1.00 54.47 687 THR A CA 1
ATOM 5478 C C . THR A 1 687 ? -67.242 23.933 30.380 1.00 54.47 687 THR A C 1
ATOM 5480 O O . THR A 1 687 ? -67.292 23.043 29.534 1.00 54.47 687 THR A O 1
ATOM 5483 N N . LEU A 1 688 ? -67.451 23.688 31.678 1.00 53.78 688 LEU A N 1
ATOM 5484 C CA . LEU A 1 688 ? -67.831 22.367 32.197 1.00 53.78 688 LEU A CA 1
ATOM 5485 C C . LEU A 1 688 ? -69.192 21.885 31.671 1.00 53.78 688 LEU A C 1
ATOM 5487 O O . LEU A 1 688 ? -69.409 20.683 31.581 1.00 53.78 688 LEU A O 1
ATOM 5491 N N . VAL A 1 689 ? -70.087 22.805 31.298 1.00 53.44 689 VAL A N 1
ATOM 5492 C CA . VAL A 1 689 ? -71.420 22.472 30.773 1.00 53.44 689 VAL A CA 1
ATOM 5493 C C . VAL A 1 689 ? -71.425 22.231 29.258 1.00 53.44 689 VAL A C 1
ATOM 5495 O O . VAL A 1 689 ? -72.178 21.386 28.805 1.00 53.44 689 VAL A O 1
ATOM 5498 N N . HIS A 1 690 ? -70.583 22.906 28.465 1.00 48.03 690 HIS A N 1
ATOM 5499 C CA . HIS A 1 690 ? -70.464 22.616 27.019 1.00 48.03 690 HIS A CA 1
ATOM 5500 C C . HIS A 1 690 ? -69.710 21.312 26.715 1.00 48.03 690 HIS A C 1
ATOM 5502 O O . HIS A 1 690 ? -69.721 20.844 25.580 1.00 48.03 690 HIS A O 1
ATOM 5508 N N . SER A 1 691 ? -69.009 20.769 27.712 1.00 40.88 691 SER A N 1
ATOM 5509 C CA . SER A 1 691 ? -68.169 19.575 27.580 1.00 40.88 691 SER A CA 1
ATOM 5510 C C . SER A 1 691 ? -68.889 18.277 27.975 1.00 40.88 691 SER A C 1
ATOM 5512 O O . SER A 1 691 ? -68.235 17.238 28.024 1.00 40.88 691 SER A O 1
ATOM 5514 N N . ASN A 1 692 ? -70.195 18.342 28.269 1.00 35.91 692 ASN A N 1
ATOM 5515 C CA . ASN A 1 692 ? -71.070 17.204 28.559 1.00 35.91 692 ASN A CA 1
ATOM 5516 C C . ASN A 1 692 ? -72.284 17.211 27.634 1.00 35.91 692 ASN A C 1
ATOM 5518 O O . ASN A 1 692 ? -72.938 18.277 27.548 1.00 35.91 692 ASN A O 1
#

pLDDT: mean 79.44, std 14.5, range [27.81, 97.56]

Organism: Trichophyton tonsurans (strain CBS 112818) (NCBI:txid647933)

Secondary structure (DSSP, 8-state):
-PPPP--EEEHHHHHHHHHH--TT-TT--SS-TTTPPPPP-S-TTTS-----TTS----EEE-GGG-B--SSTT---TT-EEEEEEEETTT--EEEEEEEESSS--PPTTPPPEEEE-HHHHHHHHHHS---TT--EEEEEEEE-STT--EEEEEEEE--SS-HHHHHHHH-HHHHHHHHHHHHHH-HHHHTTPPPPPHHHHHHHHHHHHHHHHH-TTT-PPEETT-HHHHHHH-GGGGGGHHHHHHTT-EEETTEEEPP---TTPPSSP-SHHHHHHHHHHHHHHHHHHTS-HHHHTT--------BSHHHHHHHHT-SSPPBPS---S--S---THHHHTT--TTB-HHHHHHHHHHHHHH-GGGHHHHHHHHHHHHHHHTTTTTHHHHHHHHHHHHTT---GGGHHHHHHHTT--TTT-TT--HHHHHHHHHHHHHT-S-SHHHHHHHHHHHHHHT-HHHHHHHHT---SHHHHHHTTT--TT--HHHHHHHHHHHHHH-GGGHHHHHHHHHHHHHHHT-HHHHHHHHHSSPPPPPPPHHHHHHHTT-S-TT--HHHHHHHHHHHHHH-GGGHHHHHHHHHHHHHHS--HHHHHHHHTTSS---SSSTTS-PPPP--TT-HHHHHHHHHHHHSHHHHHHHHTHHHHPPP--HHHHHH-EETTEEPPHHHHHHHHT-HHHHHHHHHHHT-

Radius of gyration: 48.08 Å; chains: 1; bounding box: 126×81×110 Å

Sequence (692 aa):
MSLPAKLGKTAPLLIQDVLHHDPASPTRPQFNILKDVPPIFYDKSSYPDYSDSNACVHRFITKPHQSVLPANDSQRVAGARYQVSSVCQKCRLHLELAVVFKTQLACRPGTVHHFCYFPNESADRLKTVTRSPGQALEVYVYSCTQTQCSATVHLKLWTPLIKPEWVSLLTDEDILKKRVDDALALEPERLEGIGRPTPLVVLTHLKTYIDNALYDEQRNRSINIMNKKFTVCFGTGGESCKELFEYLGFKLANDRWEPPRPNTKALKPYTDPLNVFLDNISFEILVLISQRPQHETEGQGASIAFTPSISQFNQLLGTTDYPKTRAFPNNSQLKAPFYEHLGAVSDMSNELIIEAYRQQNKIIPSRNSYYLRCLRSIGHWRDPVDGKTINDFVELETTNGKYADDDVPDSYSYFNLDYYRDFSISDDAIIGSFYARLEDTPNDMEPRKHLWRIGDYRKSEKIKAAAEERVTTAEQAEVFLGVHADTPDDFVISMYTAKISDSPDSKEVAKRAVRLIADSRKSEALQHFLKTGEAASAQMDIGDAFRLLQIPDRSVDDAAIIAAYSVCCSEAPEQIDTYRQALAVIAEESGSAVIRSLLVDDSAPANRALLDWPVGLRNIGNTCYLNSLLQFYFTIQPFRNMVLDLDRYKTELDEEVIRNKKVGSRKVSLLEIQRSQKCRFLLTLMTLVHSN

Foldseek 3Di:
DFDPFWQKAWLVLLLQLVLQQAPPDPQQDPDRLNTDAADFDDDPVPGDDRDDPRGHSFFWFWLFLQFAFDPALQPQDAQDKGWTWTAGLPQRKIKIKIKHFNGSFADDPQATFIKTWDVVVQVVVVVVDDDDPPKDKGWTKIAGLDPRGRMIIIMMIIGAPQDPVNLCCLAVLVNLVVQQVVQCVVPVPLLPPDDRDHSLLLLVVVLVQLCCQQAPPPSQDWAALSPNSCCSRQNRLSVNCVVVLVSLVWDDDPNTTRHDHDDNPADGNDPDPNSVVSSSVSVSSVSSSLPDDVVSCVPVPDDDDTHGCSCVSCSNRVNNDHAFDPDDPPDPPDDDCLQVSLSHDLGHALVNSVVSLVSSCVSCVLCNLSNLVSLCVSLVSCPPPRSVVSNVVSVVVVVVLHHHPVCLQVLCVVLVHGPVPCPPDDLVNLLVSLVVVVVVDPDNLVSLSSQCSNCSVVVPPSSNCSSVVVPPALVSLCVVLVHDLPDDPVSSLVSLVVVCVVPVPCNVSSLVSLVNSCVVVVPPQSVVCSVPVDGPDDQDDLVNLCVLLVPPDLPDDPVVSVVSLVVSCVVCVVCNVVNLSSLVNNCVVVVDPVSVVVNCVVVDDDDDPCPPPDDFDDDPPPCVVVSVVVVVLCVVVVSVVCLQVVVVVQDDLDPVVQQPDDDPPDRDDSVRSVCVSVPVVSVVVNVVVVVD